Protein AF-A0A7C4R7A3-F1 (afdb_monomer)

Secondary structure (DSSP, 8-state):
-PPPPPHHHHHHHHHHHHHHHHHHHHHHHHTTPPTT--GGGGSPPEEEEE--SSSEEEETTTTEEEEEHHHHHHS-HHHHHHHHHHHHHHHHHHHSTTTTTSPTT-HHHHHHHHHHT--TTTTSTGGGGSS------S---HHHHHHHHHHHHHHHHTT-SSHHHHHHHHHHHHHHHHHHHHHHHHTT-----EEEESS--BSS--HHHHHHHHHHHHHSS-EEEEEEEEEGGGTEEEEEEEEEE-HHHHHHHHHHHHHHHHHHHHHHHHHHHHHT--TTTHHHHHHHHHHHHHHHHHHHHHHHHHHHHHHHHHHHTTS---------TTS---HHHHHHHHHHH-S------------HHHHHHHHHHHT----S-TTGGGT-----PPP-

pLDDT: mean 81.8, std 18.19, range [24.81, 97.88]

Structure (mmCIF, N/CA/C/O backbone):
data_AF-A0A7C4R7A3-F1
#
_entry.id   AF-A0A7C4R7A3-F1
#
loop_
_atom_site.group_PDB
_atom_site.id
_atom_site.type_symbol
_atom_site.label_atom_id
_atom_site.label_alt_id
_atom_site.label_comp_id
_atom_site.label_asym_id
_atom_site.label_entity_id
_atom_site.label_seq_id
_atom_site.pdbx_PDB_ins_code
_atom_site.Cartn_x
_atom_site.Cartn_y
_atom_site.Cartn_z
_atom_site.occupancy
_atom_site.B_iso_or_equiv
_atom_site.auth_seq_id
_atom_site.auth_comp_id
_atom_site.auth_asym_id
_atom_site.auth_atom_id
_atom_site.pdbx_PDB_model_num
ATOM 1 N N . MET A 1 1 ? 1.544 -39.330 14.352 1.00 43.72 1 MET A N 1
ATOM 2 C CA . MET A 1 1 ? 1.482 -38.256 13.336 1.00 43.72 1 MET A CA 1
ATOM 3 C C . MET A 1 1 ? 0.309 -37.367 13.706 1.00 43.72 1 MET A C 1
ATOM 5 O O . MET A 1 1 ? -0.790 -37.905 13.746 1.00 43.72 1 MET A O 1
ATOM 9 N N . PRO A 1 2 ? 0.493 -36.087 14.070 1.00 59.06 2 PRO A N 1
ATOM 10 C CA . PRO A 1 2 ? -0.655 -35.212 14.291 1.00 59.06 2 PRO A CA 1
ATOM 11 C C . PRO A 1 2 ? -1.475 -35.142 12.994 1.00 59.06 2 PRO A C 1
ATOM 13 O O . PRO A 1 2 ? -0.907 -34.952 11.915 1.00 59.06 2 PRO A O 1
ATOM 16 N N . GLY A 1 3 ? -2.782 -35.400 13.096 1.00 70.31 3 GLY A N 1
ATOM 17 C CA . GLY A 1 3 ? -3.708 -35.370 11.963 1.00 70.31 3 GLY A CA 1
ATOM 18 C C . GLY A 1 3 ? -3.711 -33.998 11.291 1.00 70.31 3 GLY A C 1
ATOM 19 O O . GLY A 1 3 ? -3.405 -32.986 11.923 1.00 70.31 3 GLY A O 1
ATOM 20 N N . ARG A 1 4 ? -4.016 -33.955 9.988 1.00 73.06 4 ARG A N 1
ATOM 21 C CA . ARG A 1 4 ? -4.227 -32.671 9.308 1.00 73.06 4 ARG A CA 1
ATOM 22 C C . ARG A 1 4 ? -5.421 -31.974 9.971 1.00 73.06 4 ARG A C 1
ATOM 24 O O . ARG A 1 4 ? -6.430 -32.648 10.173 1.00 73.06 4 ARG A O 1
ATOM 31 N N . PRO A 1 5 ? -5.309 -30.679 10.303 1.00 76.19 5 PRO A N 1
ATOM 32 C CA . PRO A 1 5 ? -6.398 -29.963 10.948 1.00 76.19 5 PRO A CA 1
ATOM 33 C C . PRO A 1 5 ? -7.633 -29.944 10.046 1.00 76.19 5 PRO A C 1
ATOM 35 O O . PRO A 1 5 ? -7.511 -29.875 8.818 1.00 76.19 5 PRO A O 1
ATOM 38 N N . SER A 1 6 ? -8.810 -30.015 10.660 1.00 87.94 6 SER A N 1
ATOM 39 C CA . SER A 1 6 ? -10.081 -29.876 9.955 1.00 87.94 6 SER A CA 1
ATOM 40 C C . SER A 1 6 ? -10.271 -28.440 9.451 1.00 87.94 6 SER A C 1
ATOM 42 O O . SER A 1 6 ? -9.636 -27.497 9.930 1.00 87.94 6 SER A O 1
ATOM 44 N N . TRP A 1 7 ? -11.171 -28.247 8.485 1.00 78.69 7 TRP A N 1
ATOM 45 C CA . TRP A 1 7 ? -11.502 -26.908 7.985 1.00 78.69 7 TRP A CA 1
ATOM 46 C C . TRP A 1 7 ? -12.027 -25.979 9.086 1.00 78.69 7 TRP A C 1
ATOM 48 O O . TRP A 1 7 ? -11.618 -24.821 9.141 1.00 78.69 7 TRP A O 1
ATOM 58 N N . GLN A 1 8 ? -12.843 -26.506 10.004 1.00 84.44 8 GLN A N 1
ATOM 59 C CA . GLN A 1 8 ? -13.367 -25.759 11.152 1.00 84.44 8 GLN A CA 1
ATOM 60 C C . GLN A 1 8 ? -12.240 -25.295 12.087 1.00 84.44 8 GLN A C 1
ATOM 62 O O . GLN A 1 8 ? -12.207 -24.139 12.498 1.00 84.44 8 GLN A O 1
ATOM 67 N N . GLU A 1 9 ? -11.250 -26.151 12.357 1.00 86.00 9 GLU A N 1
ATOM 68 C CA . GLU A 1 9 ? -10.097 -25.786 13.192 1.00 86.00 9 GLU A CA 1
ATOM 69 C C . GLU A 1 9 ? -9.239 -24.680 12.554 1.00 86.00 9 GLU A C 1
ATOM 71 O O . GLU A 1 9 ? -8.715 -23.805 13.253 1.00 86.00 9 GLU A O 1
ATOM 76 N N . ILE A 1 10 ? -9.093 -24.696 11.224 1.00 83.25 10 ILE A N 1
ATOM 77 C CA . ILE A 1 10 ? -8.374 -23.651 10.482 1.00 83.25 10 ILE A CA 1
ATOM 78 C C . ILE A 1 10 ? -9.137 -22.324 10.563 1.00 83.25 10 ILE A C 1
ATOM 80 O O . ILE A 1 10 ? -8.531 -21.291 10.857 1.00 83.25 10 ILE A O 1
ATOM 84 N N . GLU A 1 11 ? -10.448 -22.348 10.332 1.00 85.50 11 GLU A N 1
ATOM 85 C CA . GLU A 1 11 ? -11.312 -21.166 10.372 1.00 85.50 11 GLU A CA 1
ATOM 86 C C . GLU A 1 11 ? -11.347 -20.522 11.765 1.00 85.50 11 GLU A C 1
ATOM 88 O O . GLU A 1 11 ? -11.151 -19.309 11.904 1.00 85.50 11 GLU A O 1
ATOM 93 N N . GLU A 1 12 ? -11.485 -21.328 12.820 1.00 88.56 12 GLU A N 1
ATOM 94 C CA . GLU A 1 12 ? -11.410 -20.853 14.201 1.00 88.56 12 GLU A CA 1
ATOM 95 C C . GLU A 1 12 ? -10.043 -20.241 14.523 1.00 88.56 12 GLU A C 1
ATOM 97 O O . GLU A 1 12 ? -9.952 -19.192 15.168 1.00 88.56 12 GLU A O 1
ATOM 102 N N . SER A 1 13 ? -8.958 -20.876 14.075 1.00 89.94 13 SER A N 1
ATOM 103 C CA . SER A 1 13 ? -7.597 -20.381 14.290 1.00 89.94 13 SER A CA 1
ATOM 104 C C . SER A 1 13 ? -7.363 -19.034 13.598 1.00 89.94 13 SER A C 1
ATOM 106 O O . SER A 1 13 ? -6.811 -18.107 14.203 1.00 89.94 13 SER A O 1
ATOM 108 N N . LEU A 1 14 ? -7.843 -18.883 12.359 1.00 89.75 14 LEU A N 1
ATOM 109 C CA . LEU A 1 14 ? -7.779 -17.622 11.620 1.00 89.75 14 LEU A CA 1
ATOM 110 C C . LEU A 1 14 ? -8.637 -16.539 12.278 1.00 89.75 14 LEU A C 1
ATOM 112 O O . LEU A 1 14 ? -8.155 -15.419 12.437 1.00 89.75 14 LEU A O 1
ATOM 116 N N . SER A 1 15 ? -9.841 -16.874 12.743 1.00 93.12 15 SER A N 1
ATOM 117 C CA . SER A 1 15 ? -10.729 -15.947 13.457 1.00 93.12 15 SER A CA 1
ATOM 118 C C . SER A 1 15 ? -10.110 -15.461 14.771 1.00 93.12 15 SER A C 1
ATOM 120 O O . SER A 1 15 ? -10.051 -14.258 15.035 1.00 93.12 15 SER A O 1
ATOM 122 N N . ARG A 1 16 ? -9.537 -16.370 15.573 1.00 94.75 16 ARG A N 1
ATOM 123 C CA . ARG A 1 16 ? -8.785 -16.011 16.791 1.00 94.75 16 ARG A CA 1
ATOM 124 C C . ARG A 1 16 ? -7.582 -15.124 16.467 1.00 94.75 16 ARG A C 1
ATOM 126 O O . ARG A 1 16 ? -7.313 -14.161 17.185 1.00 94.75 16 ARG A O 1
ATOM 133 N N . SER A 1 17 ? -6.851 -15.433 15.397 1.00 95.69 17 SER A N 1
ATOM 134 C CA . SER A 1 17 ? -5.708 -14.633 14.952 1.00 95.69 17 SER A CA 1
ATOM 135 C C . SER A 1 17 ? -6.123 -13.241 14.474 1.00 95.69 17 SER A C 1
ATOM 137 O O . SER A 1 17 ? -5.450 -12.261 14.793 1.00 95.69 17 SER A O 1
ATOM 139 N N . LEU A 1 18 ? -7.241 -13.134 13.756 1.00 96.06 18 LEU A N 1
ATOM 140 C CA . LEU A 1 18 ? -7.814 -11.867 13.322 1.00 96.06 18 LEU A CA 1
ATOM 141 C C . LEU A 1 18 ? -8.169 -10.991 14.525 1.00 96.06 18 LEU A C 1
ATOM 143 O O . LEU A 1 18 ? -7.733 -9.845 14.586 1.00 96.06 18 LEU A O 1
ATOM 147 N N . LEU A 1 19 ? -8.888 -11.543 15.508 1.00 96.81 19 LEU A N 1
ATOM 148 C CA . LEU A 1 19 ? -9.246 -10.828 16.735 1.00 96.81 19 LEU A CA 1
ATOM 149 C C . LEU A 1 19 ? -8.008 -10.345 17.496 1.00 96.81 19 LEU A C 1
ATOM 151 O O . LEU A 1 19 ? -7.980 -9.197 17.934 1.00 96.81 19 LEU A O 1
ATOM 155 N N . ARG A 1 20 ? -6.957 -11.178 17.595 1.00 96.75 20 ARG A N 1
ATOM 156 C CA . ARG A 1 20 ? -5.653 -10.769 18.153 1.00 96.75 20 ARG A CA 1
ATOM 157 C C . ARG A 1 20 ? -5.048 -9.590 17.390 1.00 96.75 20 ARG A C 1
ATOM 159 O O . ARG A 1 20 ? -4.539 -8.662 18.015 1.00 96.75 20 ARG A O 1
ATOM 166 N N . GLY A 1 21 ? -5.141 -9.616 16.064 1.00 96.69 21 GLY A N 1
ATOM 167 C CA . GLY A 1 21 ? -4.726 -8.515 15.205 1.00 96.69 21 GLY A CA 1
ATOM 168 C C . GLY A 1 21 ? -5.497 -7.228 15.474 1.00 96.69 21 GLY A C 1
ATOM 169 O O . GLY A 1 21 ? -4.876 -6.185 15.623 1.00 96.69 21 GLY A O 1
ATOM 170 N N . LEU A 1 22 ? -6.823 -7.291 15.616 1.00 97.25 22 LEU A N 1
ATOM 171 C CA . LEU A 1 22 ? -7.642 -6.108 15.900 1.00 97.25 22 LEU A CA 1
ATOM 172 C C . LEU A 1 22 ? -7.327 -5.484 17.262 1.00 97.25 22 LEU A C 1
ATOM 174 O O . LEU A 1 22 ? -7.239 -4.264 17.368 1.00 97.25 22 LEU A O 1
ATOM 178 N N . CYS A 1 23 ? -7.074 -6.279 18.304 1.00 96.75 23 CYS A N 1
ATOM 179 C CA . CYS A 1 23 ? -6.609 -5.678 19.554 1.00 96.75 23 CYS A CA 1
ATOM 180 C C . CYS A 1 23 ? -5.181 -5.150 19.491 1.00 96.75 23 CYS A C 1
ATOM 182 O O . CYS A 1 23 ? -4.912 -4.122 20.104 1.00 96.75 23 CYS A O 1
ATOM 184 N N . TRP A 1 24 ? -4.297 -5.766 18.706 1.00 96.62 24 TRP A N 1
ATOM 185 C CA . TRP A 1 24 ? -2.996 -5.165 18.431 1.00 96.62 24 TRP A CA 1
ATOM 186 C C . TRP A 1 24 ? -3.143 -3.806 17.720 1.00 96.62 24 TRP A C 1
ATOM 188 O O . TRP A 1 24 ? -2.453 -2.855 18.087 1.00 96.62 24 TRP A O 1
ATOM 198 N N . GLU A 1 25 ? -4.072 -3.675 16.764 1.00 95.56 25 GLU A N 1
ATOM 199 C CA . GLU A 1 25 ? -4.405 -2.396 16.113 1.00 95.56 25 GLU A CA 1
ATOM 200 C C . GLU A 1 25 ? -4.983 -1.379 17.108 1.00 95.56 25 GLU A C 1
ATOM 202 O O . GLU A 1 25 ? -4.614 -0.208 17.053 1.00 95.56 25 GLU A O 1
ATOM 207 N N . TYR A 1 26 ? -5.820 -1.803 18.064 1.00 96.38 26 TYR A N 1
ATOM 208 C CA . TYR A 1 26 ? -6.312 -0.924 19.135 1.00 96.38 26 TYR A CA 1
ATOM 209 C C . TYR A 1 26 ? -5.166 -0.382 20.001 1.00 96.38 26 TYR A C 1
ATOM 211 O O . TYR A 1 26 ? -5.096 0.813 20.279 1.00 96.38 26 TYR A O 1
ATOM 219 N N . GLU A 1 27 ? -4.201 -1.227 20.370 1.00 94.81 27 GLU A N 1
ATOM 220 C CA . GLU A 1 27 ? -3.001 -0.784 21.088 1.00 94.81 27 GLU A CA 1
ATOM 221 C C . GLU A 1 27 ? -2.162 0.206 20.262 1.00 94.81 27 GLU A C 1
ATOM 223 O O . GLU A 1 27 ? -1.580 1.143 20.814 1.00 94.81 27 GLU A O 1
ATOM 228 N N . GLN A 1 28 ? -2.081 0.030 18.935 1.00 92.88 28 GLN A N 1
ATOM 229 C CA . GLN A 1 28 ? -1.441 1.019 18.059 1.00 92.88 28 GLN A CA 1
ATOM 230 C C . GLN A 1 28 ? -2.229 2.329 18.013 1.00 92.88 28 GLN A C 1
ATOM 232 O O . GLN A 1 28 ? -1.621 3.401 18.059 1.00 92.88 28 GLN A O 1
ATOM 237 N N . ALA A 1 29 ? -3.559 2.248 17.944 1.00 93.12 29 ALA A N 1
ATOM 238 C CA . ALA A 1 29 ? -4.452 3.395 17.958 1.00 93.12 29 ALA A CA 1
ATOM 239 C C . ALA A 1 29 ? -4.245 4.228 19.224 1.00 93.12 29 ALA A C 1
ATOM 241 O O . ALA A 1 29 ? -4.058 5.437 19.109 1.00 93.12 29 ALA A O 1
ATOM 242 N N . LEU A 1 30 ? -4.163 3.603 20.404 1.00 93.38 30 LEU A N 1
ATOM 243 C CA . LEU A 1 30 ? -3.959 4.301 21.682 1.00 93.38 30 LEU A CA 1
ATOM 244 C C . LEU A 1 30 ? -2.713 5.194 21.701 1.00 93.38 30 LEU A C 1
ATOM 246 O O . LEU A 1 30 ? -2.756 6.292 22.249 1.00 93.38 30 LEU A O 1
ATOM 250 N N . ARG A 1 31 ? -1.625 4.799 21.027 1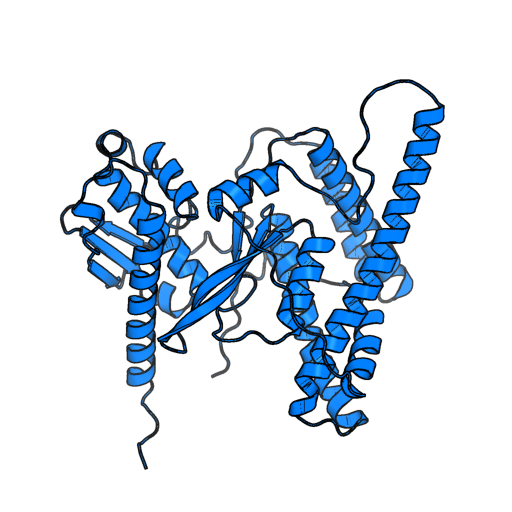.00 90.12 31 ARG A N 1
ATOM 251 C CA . ARG A 1 31 ? -0.420 5.647 20.894 1.00 90.12 31 ARG A CA 1
ATOM 252 C C . ARG A 1 31 ? -0.677 6.940 20.109 1.00 90.12 31 ARG A C 1
ATOM 254 O O . ARG A 1 31 ? 0.116 7.874 20.183 1.00 90.12 31 ARG A O 1
ATOM 261 N N . LYS A 1 32 ? -1.769 6.983 19.348 1.00 88.19 32 LYS A N 1
ATOM 262 C CA . LYS A 1 32 ? -2.262 8.126 18.577 1.00 88.19 32 LYS A CA 1
ATOM 263 C C . LYS A 1 32 ? -3.481 8.790 19.224 1.00 88.19 32 LYS A C 1
ATOM 265 O O . LYS A 1 32 ? -4.094 9.641 18.579 1.00 88.19 32 LYS A O 1
ATOM 270 N N . ALA A 1 33 ? -3.864 8.445 20.453 1.00 89.75 33 ALA A N 1
ATOM 271 C CA . ALA A 1 33 ? -4.991 9.087 21.127 1.00 89.75 33 ALA A CA 1
ATOM 272 C C . ALA A 1 33 ? -4.707 10.584 21.384 1.00 89.75 33 ALA A C 1
ATOM 274 O O . ALA A 1 33 ? -3.573 10.942 21.729 1.00 89.75 33 ALA A O 1
ATOM 275 N N . PRO A 1 34 ? -5.663 11.502 21.131 1.00 87.12 34 PRO A N 1
ATOM 276 C CA . PRO A 1 34 ? -5.511 12.897 21.535 1.00 87.12 34 PRO A CA 1
ATOM 277 C C . PRO A 1 34 ? -5.383 13.013 23.055 1.00 87.12 34 PRO A C 1
ATOM 279 O O . PRO A 1 34 ? -5.945 12.216 23.805 1.00 87.12 34 PRO A O 1
ATOM 282 N N . ALA A 1 35 ? -4.608 14.002 23.503 1.00 84.00 35 ALA A N 1
ATOM 283 C CA . ALA A 1 35 ? -4.490 14.300 24.923 1.00 84.00 35 ALA A CA 1
ATOM 284 C C . ALA A 1 35 ? -5.854 14.740 25.478 1.00 84.00 35 ALA A C 1
ATOM 286 O O . ALA A 1 35 ? -6.615 15.407 24.779 1.00 84.00 35 ALA A O 1
ATOM 287 N N . GLY A 1 36 ? -6.150 14.373 26.725 1.00 81.50 36 GLY A N 1
ATOM 288 C CA . GLY A 1 36 ? -7.395 14.763 27.392 1.00 81.50 36 GLY A CA 1
ATOM 289 C C . GLY A 1 36 ? -8.628 13.935 27.018 1.00 81.50 36 GLY A C 1
ATOM 290 O O . GLY A 1 36 ? -9.726 14.291 27.435 1.00 81.50 36 GLY A O 1
ATOM 291 N N . LEU A 1 37 ? -8.476 12.837 26.265 1.00 85.81 37 LEU A N 1
ATOM 292 C CA . LEU A 1 37 ? -9.538 11.834 26.174 1.00 85.81 37 LEU A CA 1
ATOM 293 C C . LEU A 1 37 ? -9.738 11.113 27.509 1.00 85.81 37 LEU A C 1
ATOM 295 O O . LEU A 1 37 ? -8.802 10.962 28.295 1.00 85.81 37 LEU A O 1
ATOM 299 N N . ASP A 1 38 ? -10.967 10.644 27.714 1.00 87.62 38 ASP A N 1
ATOM 300 C CA . ASP A 1 38 ? -11.363 9.881 28.892 1.00 87.62 38 ASP A CA 1
ATOM 301 C C . ASP A 1 38 ? -10.437 8.665 29.109 1.00 87.62 38 ASP A C 1
ATOM 303 O O . ASP A 1 38 ? -10.210 7.908 28.157 1.00 87.62 38 ASP A O 1
ATOM 307 N N . PRO A 1 39 ? -9.913 8.433 30.331 1.00 87.75 39 PRO A N 1
ATOM 308 C CA . PRO A 1 39 ? -9.092 7.264 30.644 1.00 87.75 39 PRO A CA 1
ATOM 309 C C . PRO A 1 39 ? -9.736 5.919 30.277 1.00 87.75 39 PRO A C 1
ATOM 311 O O . PRO A 1 39 ? -9.005 4.953 30.054 1.00 87.75 39 PRO A O 1
ATOM 314 N N . GLN A 1 40 ? -11.069 5.850 30.147 1.00 89.25 40 GLN A N 1
ATOM 315 C CA . GLN A 1 40 ? -11.800 4.679 29.656 1.00 89.25 40 GLN A CA 1
ATOM 316 C C . GLN A 1 40 ? -11.252 4.155 28.324 1.00 89.25 40 GLN A C 1
ATOM 318 O O . GLN A 1 40 ? -11.277 2.946 28.106 1.00 89.25 40 GLN A O 1
ATOM 323 N N . ILE A 1 41 ? -10.686 5.000 27.451 1.00 91.38 41 ILE A N 1
ATOM 324 C CA . ILE A 1 41 ? -10.106 4.510 26.191 1.00 91.38 41 ILE A CA 1
ATOM 325 C C . ILE A 1 41 ? -8.951 3.528 26.416 1.00 91.38 41 ILE A C 1
ATOM 327 O O . ILE A 1 41 ? -8.715 2.670 25.568 1.00 91.38 41 ILE A O 1
ATOM 331 N N . ALA A 1 42 ? -8.245 3.614 27.548 1.00 89.44 42 ALA A N 1
ATOM 332 C CA . ALA A 1 42 ? -7.185 2.671 27.892 1.00 89.44 42 ALA A CA 1
ATOM 333 C C . ALA A 1 42 ? -7.735 1.262 28.172 1.00 89.44 42 ALA A C 1
ATOM 335 O O . ALA A 1 42 ? -7.001 0.281 28.034 1.00 89.44 42 ALA A O 1
ATOM 336 N N . LEU A 1 43 ? -9.025 1.145 28.511 1.00 88.69 43 LEU A N 1
ATOM 337 C CA . LEU A 1 43 ? -9.721 -0.131 28.554 1.00 88.69 43 LEU A CA 1
ATOM 338 C C . LEU A 1 43 ? -9.966 -0.600 27.125 1.00 88.69 43 LEU A C 1
ATOM 340 O O . LEU A 1 43 ? -10.633 0.049 26.314 1.00 88.69 43 LEU A O 1
ATOM 344 N N . ARG A 1 44 ? -9.414 -1.768 26.815 1.00 89.19 44 ARG A N 1
ATOM 345 C CA . ARG A 1 44 ? -9.647 -2.420 25.536 1.00 89.19 44 ARG A CA 1
ATOM 346 C C . ARG A 1 44 ? -11.146 -2.751 25.401 1.00 89.19 44 ARG A C 1
ATOM 348 O O . ARG A 1 44 ? -11.677 -3.409 26.295 1.00 89.19 44 ARG A O 1
ATOM 355 N N . PRO A 1 45 ? -11.812 -2.366 24.296 1.00 95.12 45 PRO A N 1
ATOM 356 C CA . PRO A 1 45 ? -13.203 -2.727 24.064 1.00 95.12 45 PRO A CA 1
ATOM 357 C C . PRO A 1 45 ? -13.365 -4.229 23.838 1.00 95.12 45 PRO A C 1
ATOM 359 O O . PRO A 1 45 ? -12.427 -4.932 23.437 1.00 95.12 45 PRO A O 1
ATOM 362 N N . ASN A 1 46 ? -14.586 -4.716 24.036 1.00 96.88 46 ASN A N 1
ATOM 363 C CA . ASN A 1 46 ? -14.968 -6.048 23.585 1.00 96.88 46 ASN A CA 1
ATOM 364 C C . ASN A 1 46 ? -14.945 -6.058 22.054 1.00 96.88 46 ASN A C 1
ATOM 366 O O . ASN A 1 46 ? -15.639 -5.266 21.426 1.00 96.88 46 ASN A O 1
ATOM 370 N N . ILE A 1 47 ? -14.136 -6.921 21.439 1.00 97.62 47 ILE A N 1
ATOM 371 C CA . ILE A 1 47 ? -14.026 -7.014 19.975 1.00 97.62 47 ILE A CA 1
ATOM 372 C C . ILE A 1 47 ? -14.588 -8.360 19.546 1.00 97.62 47 ILE A C 1
ATOM 374 O O . ILE A 1 47 ? -14.056 -9.399 19.940 1.00 97.62 47 ILE A O 1
ATOM 378 N N . LEU A 1 48 ? -15.649 -8.331 18.743 1.00 96.81 48 LEU A N 1
ATOM 379 C CA . LEU A 1 48 ? -16.417 -9.513 18.366 1.00 96.81 48 LEU A CA 1
ATOM 380 C C . LEU A 1 48 ? -16.578 -9.609 16.847 1.00 96.81 48 LEU A C 1
ATOM 382 O O . LEU A 1 48 ? -16.735 -8.596 16.162 1.00 96.81 48 LEU A O 1
ATOM 386 N N . LEU A 1 49 ? -16.596 -10.840 16.338 1.00 96.38 49 LEU A N 1
ATOM 387 C CA . LEU A 1 49 ? -17.134 -11.139 15.012 1.00 96.38 49 LEU A CA 1
ATOM 388 C C . LEU A 1 49 ? -18.619 -11.476 15.169 1.00 96.38 49 LEU A C 1
ATOM 390 O O . LEU A 1 49 ? -18.978 -12.226 16.075 1.00 96.38 49 LEU A O 1
ATOM 394 N N . ALA A 1 50 ? -19.472 -10.909 14.320 1.00 94.50 50 ALA A N 1
ATOM 395 C CA . ALA A 1 50 ? -20.917 -11.099 14.390 1.00 94.50 50 ALA A CA 1
ATOM 396 C C . ALA A 1 50 ? -21.540 -11.223 12.995 1.00 94.50 50 ALA A C 1
ATOM 398 O O . ALA A 1 50 ? -21.045 -10.655 12.020 1.00 94.50 50 ALA A O 1
ATOM 399 N N . GLU A 1 51 ? -22.660 -11.931 12.905 1.00 94.00 51 GLU A N 1
ATOM 400 C CA . GLU A 1 51 ? -23.515 -11.922 11.719 1.00 94.00 51 GLU A CA 1
ATOM 401 C C . GLU A 1 51 ? -24.396 -10.670 11.745 1.00 94.00 51 GLU A C 1
ATOM 403 O O . GLU A 1 51 ? -25.206 -10.472 12.648 1.00 94.00 51 GLU A O 1
ATOM 408 N N . MET A 1 52 ? -24.199 -9.769 10.784 1.00 92.69 52 MET A N 1
ATOM 409 C CA . MET A 1 52 ? -24.872 -8.467 10.771 1.00 92.69 52 MET A CA 1
ATOM 410 C C . MET A 1 52 ? -24.869 -7.850 9.375 1.00 92.69 52 MET A C 1
ATOM 412 O O . MET A 1 52 ? -24.005 -8.145 8.564 1.00 92.69 52 MET A O 1
ATOM 416 N N . ARG A 1 53 ? -25.805 -6.947 9.067 1.00 88.12 53 ARG A N 1
ATOM 417 C CA . ARG A 1 53 ? -25.853 -6.304 7.737 1.00 88.12 53 ARG A CA 1
ATOM 418 C C . ARG A 1 53 ? -24.765 -5.238 7.533 1.00 88.12 53 ARG A C 1
ATOM 420 O O . ARG A 1 53 ? -24.260 -5.084 6.422 1.00 88.12 53 ARG A O 1
ATOM 427 N N . LYS A 1 54 ? -24.438 -4.472 8.580 1.00 89.69 54 LYS A N 1
ATOM 428 C CA . LYS A 1 54 ? -23.377 -3.447 8.551 1.00 89.69 54 LYS A CA 1
ATOM 429 C C . LYS A 1 54 ? -21.997 -4.113 8.576 1.00 89.69 54 LYS A C 1
ATOM 431 O O . LYS A 1 54 ? -21.885 -5.240 9.037 1.00 89.69 54 LYS A O 1
ATOM 436 N N . LEU A 1 55 ? -20.956 -3.426 8.100 1.00 92.44 55 LEU A N 1
ATOM 437 C CA . LEU A 1 55 ? -19.580 -3.954 8.127 1.00 92.44 55 LEU A CA 1
ATOM 438 C C . LEU A 1 55 ? -18.961 -3.902 9.531 1.00 92.44 55 LEU A C 1
ATOM 440 O O . LEU A 1 55 ? -18.204 -4.797 9.905 1.00 92.44 55 LEU A O 1
ATOM 444 N N . GLY A 1 56 ? -19.320 -2.876 10.302 1.00 94.69 56 GLY A N 1
ATOM 445 C CA . GLY A 1 56 ? -18.907 -2.654 11.681 1.00 94.69 56 GLY A CA 1
ATOM 446 C C . GLY A 1 56 ? -19.994 -1.915 12.464 1.00 94.69 56 GLY A C 1
ATOM 447 O O . GLY A 1 56 ? -20.895 -1.315 11.867 1.00 94.69 56 GLY A O 1
ATOM 448 N N . THR A 1 57 ? -19.951 -2.037 13.791 1.00 95.50 57 THR A N 1
ATOM 449 C CA . THR A 1 57 ? -20.731 -1.221 14.730 1.00 95.50 57 THR A CA 1
ATOM 450 C C . THR A 1 57 ? -19.964 -1.023 16.031 1.00 95.50 57 THR A C 1
ATOM 452 O O . THR A 1 57 ? -19.439 -1.997 16.582 1.00 95.50 57 THR A O 1
ATOM 455 N N . ALA A 1 58 ? -20.006 0.192 16.562 1.00 95.69 58 ALA A N 1
ATOM 456 C CA . ALA A 1 58 ? -19.593 0.539 17.913 1.00 95.69 58 ALA A CA 1
ATOM 457 C C . ALA A 1 58 ? -20.805 0.713 18.841 1.00 95.69 58 ALA A C 1
ATOM 459 O O . ALA A 1 58 ? -21.793 1.347 18.476 1.00 95.69 58 ALA A O 1
ATOM 460 N N . ASP A 1 59 ? -20.703 0.170 20.048 1.00 95.31 59 ASP A N 1
ATOM 461 C CA . ASP A 1 59 ? -21.667 0.325 21.132 1.00 95.31 59 ASP A CA 1
ATOM 462 C C . ASP A 1 59 ? -20.944 0.907 22.352 1.00 95.31 59 ASP A C 1
ATOM 464 O O . ASP A 1 59 ? -20.109 0.243 22.974 1.00 95.31 59 ASP A O 1
ATOM 468 N N . ALA A 1 60 ? -21.237 2.173 22.651 1.00 92.50 60 ALA A N 1
ATOM 469 C CA . ALA A 1 60 ? -20.589 2.921 23.720 1.00 92.50 60 ALA A CA 1
ATOM 470 C C . ALA A 1 60 ? -21.050 2.491 25.121 1.00 92.50 60 ALA A C 1
ATOM 472 O O . ALA A 1 60 ? -20.267 2.605 26.061 1.00 92.50 60 ALA A O 1
ATOM 473 N N . GLU A 1 61 ? -22.277 1.976 25.262 1.00 92.69 61 GLU A N 1
ATOM 474 C CA . GLU A 1 61 ? -22.838 1.562 26.553 1.00 92.69 61 GLU A CA 1
ATOM 475 C C . GLU A 1 61 ? -22.137 0.303 27.066 1.00 92.69 61 GLU A C 1
ATOM 477 O O . GLU A 1 61 ? -21.718 0.236 28.220 1.00 92.69 61 GLU A O 1
ATOM 482 N N . THR A 1 62 ? -21.926 -0.673 26.180 1.00 94.88 62 THR A N 1
ATOM 483 C CA . THR A 1 62 ? -21.232 -1.927 26.522 1.00 94.88 62 THR A CA 1
ATOM 484 C C . THR A 1 62 ? -19.735 -1.916 26.202 1.00 94.88 62 THR A C 1
ATOM 486 O O . THR A 1 62 ? -19.055 -2.927 26.393 1.00 94.88 62 THR A O 1
ATOM 489 N N . TRP A 1 63 ? -19.213 -0.795 25.689 1.00 96.00 63 TRP A N 1
ATOM 490 C CA . TRP A 1 63 ? -17.836 -0.641 25.203 1.00 96.00 63 TRP A CA 1
ATOM 491 C C . TRP A 1 63 ? -17.419 -1.759 24.227 1.00 96.00 63 TRP A C 1
ATOM 493 O O . TRP A 1 63 ? -16.384 -2.416 24.382 1.00 96.00 63 TRP A O 1
ATOM 503 N N . THR A 1 64 ? -18.262 -2.007 23.219 1.00 97.31 64 THR A N 1
ATOM 504 C CA . THR A 1 64 ? -18.135 -3.138 22.288 1.00 97.31 64 THR A CA 1
ATOM 505 C C . THR A 1 64 ? -17.989 -2.675 20.841 1.00 97.31 64 THR A C 1
ATOM 507 O O . THR A 1 64 ? -18.749 -1.841 20.359 1.00 97.31 64 THR A O 1
ATOM 510 N N . ILE A 1 65 ? -17.059 -3.287 20.108 1.00 97.88 65 ILE A N 1
ATOM 511 C CA . ILE A 1 65 ? -16.946 -3.207 18.651 1.00 97.88 65 ILE A CA 1
ATOM 512 C C . ILE A 1 65 ? -17.304 -4.569 18.058 1.00 97.88 65 ILE A C 1
ATOM 514 O O . ILE A 1 65 ? -16.714 -5.595 18.407 1.00 97.88 65 ILE A O 1
ATOM 518 N N . ARG A 1 66 ? -18.249 -4.574 17.118 1.00 97.75 66 ARG A N 1
ATOM 519 C CA . ARG A 1 66 ? -18.621 -5.760 16.338 1.00 97.75 66 ARG A CA 1
ATOM 520 C C . ARG A 1 66 ? -18.213 -5.557 14.889 1.00 97.75 66 ARG A C 1
ATOM 522 O O . ARG A 1 66 ? -18.461 -4.495 14.325 1.00 97.75 66 ARG A O 1
ATOM 529 N N . ILE A 1 67 ? -17.604 -6.577 14.299 1.00 97.31 67 ILE A N 1
ATOM 530 C CA . ILE A 1 67 ? -17.228 -6.622 12.886 1.00 97.31 67 ILE A CA 1
ATOM 531 C C . ILE A 1 67 ? -18.003 -7.753 12.220 1.00 97.31 67 ILE A C 1
ATOM 533 O O . ILE A 1 67 ? -18.142 -8.836 12.787 1.00 97.31 67 ILE A O 1
ATOM 537 N N . ASN A 1 68 ? -18.494 -7.513 11.007 1.00 95.62 68 ASN A N 1
ATOM 538 C CA . ASN A 1 68 ? -19.186 -8.538 10.238 1.00 95.62 68 ASN A CA 1
ATOM 539 C C . ASN A 1 68 ? -18.254 -9.732 9.948 1.00 95.62 68 ASN A C 1
ATOM 541 O O . ASN A 1 68 ? -17.193 -9.561 9.344 1.00 95.62 68 ASN A O 1
ATOM 545 N N . ALA A 1 69 ? -18.672 -10.933 10.358 1.00 94.12 69 ALA A N 1
ATOM 546 C CA . ALA A 1 69 ? -17.887 -12.161 10.235 1.00 94.12 69 ALA A CA 1
ATOM 547 C C . ALA A 1 69 ? -17.621 -12.567 8.772 1.00 94.12 69 ALA A C 1
ATOM 549 O O . ALA A 1 69 ? -16.484 -12.865 8.415 1.00 94.12 69 ALA A O 1
ATOM 550 N N . GLU A 1 70 ? -18.635 -12.508 7.905 1.00 92.19 70 GLU A N 1
ATOM 551 C CA . GLU A 1 70 ? -18.525 -12.858 6.480 1.00 92.19 70 GLU A CA 1
ATOM 552 C C . GLU A 1 70 ? -17.586 -11.897 5.727 1.00 92.19 70 GLU A C 1
ATOM 554 O O . GLU A 1 70 ? -16.716 -12.314 4.965 1.00 92.19 70 GLU A O 1
ATOM 559 N N . PHE A 1 71 ? -17.713 -10.594 5.984 1.00 92.44 71 PHE A N 1
ATOM 560 C CA . PHE A 1 71 ? -16.828 -9.555 5.465 1.00 92.44 71 PHE A CA 1
ATOM 561 C C . PHE A 1 71 ? -15.393 -9.781 5.935 1.00 92.44 71 PHE A C 1
ATOM 563 O O . PHE A 1 71 ? -14.468 -9.734 5.126 1.00 92.44 71 PHE A O 1
ATOM 570 N N . ALA A 1 72 ? -15.206 -10.057 7.224 1.00 92.88 72 ALA A N 1
ATOM 571 C CA . ALA A 1 72 ? -13.891 -10.290 7.794 1.00 92.88 72 ALA A CA 1
ATOM 572 C C . ALA A 1 72 ? -13.211 -11.557 7.252 1.00 92.88 72 ALA A C 1
ATOM 574 O O . ALA A 1 72 ? -11.988 -11.573 7.116 1.00 92.88 72 ALA A O 1
ATOM 575 N N . ALA A 1 73 ? -13.990 -12.587 6.916 1.00 89.94 73 ALA A N 1
ATOM 576 C CA . ALA A 1 73 ? -13.498 -13.808 6.287 1.00 89.94 73 ALA A CA 1
ATOM 577 C C . ALA A 1 73 ? -13.168 -13.612 4.795 1.00 89.94 73 ALA A C 1
ATOM 579 O O . ALA A 1 73 ? -12.202 -14.185 4.294 1.00 89.94 73 ALA A O 1
ATOM 580 N N . ALA A 1 74 ? -13.953 -12.799 4.081 1.00 87.50 74 ALA A N 1
ATOM 581 C CA . ALA A 1 74 ? -13.814 -12.610 2.637 1.00 87.50 74 ALA A CA 1
ATOM 582 C C . ALA A 1 74 ? -12.782 -11.544 2.240 1.00 87.50 74 ALA A C 1
ATOM 584 O O . ALA A 1 74 ? -12.253 -11.578 1.126 1.00 87.50 74 ALA A O 1
ATOM 585 N N . GLN A 1 75 ? -12.529 -10.561 3.104 1.00 87.50 75 GLN A N 1
ATOM 586 C CA . GLN A 1 75 ? -11.702 -9.404 2.777 1.00 87.50 75 GLN A CA 1
ATOM 587 C C . GLN A 1 75 ? -10.290 -9.502 3.341 1.00 87.50 75 GLN A C 1
ATOM 589 O O . GLN A 1 75 ? -9.985 -10.225 4.288 1.00 87.50 75 GLN A O 1
ATOM 594 N N . ARG A 1 76 ? -9.391 -8.715 2.751 1.00 86.12 76 ARG A N 1
ATOM 595 C CA . ARG A 1 76 ? -8.032 -8.568 3.265 1.00 86.12 76 ARG A CA 1
ATOM 596 C C . ARG A 1 76 ? -8.039 -7.834 4.606 1.00 86.12 76 ARG A C 1
ATOM 598 O O . ARG A 1 76 ? -8.872 -6.963 4.853 1.00 86.12 76 ARG A O 1
ATOM 605 N N . PHE A 1 77 ? -7.036 -8.124 5.434 1.00 90.06 77 PHE A N 1
ATOM 606 C CA . PHE A 1 77 ? -6.909 -7.542 6.772 1.00 90.06 77 PHE A CA 1
ATOM 607 C C . PHE A 1 77 ? -6.925 -6.005 6.785 1.00 90.06 77 PHE A C 1
ATOM 609 O O . PHE A 1 77 ? -7.440 -5.424 7.730 1.00 90.06 77 PHE A O 1
ATOM 616 N N . ASP A 1 78 ? -6.419 -5.326 5.750 1.00 86.62 78 ASP A N 1
ATOM 617 C CA . ASP A 1 78 ? -6.473 -3.864 5.667 1.00 86.62 78 ASP A CA 1
ATOM 618 C C . ASP A 1 78 ? -7.884 -3.298 5.564 1.00 86.62 78 ASP A C 1
ATOM 620 O O . ASP A 1 78 ? -8.158 -2.282 6.195 1.00 86.62 78 ASP A O 1
ATOM 624 N N . ALA A 1 79 ? -8.781 -3.952 4.826 1.00 88.88 79 ALA A N 1
ATOM 625 C CA . ALA A 1 79 ? -10.176 -3.529 4.753 1.00 88.88 79 ALA A CA 1
ATOM 626 C C . ALA A 1 79 ? -10.880 -3.728 6.104 1.00 88.88 79 ALA A C 1
ATOM 628 O O . ALA A 1 79 ? -11.619 -2.857 6.557 1.00 88.88 79 ALA A O 1
ATOM 629 N N . VAL A 1 80 ? -10.592 -4.844 6.783 1.00 93.38 80 VAL A N 1
ATOM 630 C CA . VAL A 1 80 ? -11.128 -5.133 8.122 1.00 93.38 80 VAL A CA 1
ATOM 631 C C . VAL A 1 80 ? -10.607 -4.134 9.155 1.00 93.38 80 VAL A C 1
ATOM 633 O O . VAL A 1 80 ? -11.381 -3.607 9.948 1.00 93.38 80 VAL A O 1
ATOM 636 N N . ARG A 1 81 ? -9.308 -3.825 9.109 1.00 93.44 81 ARG A N 1
ATOM 637 C CA . ARG A 1 81 ? -8.661 -2.801 9.937 1.00 93.44 81 ARG A CA 1
ATOM 638 C C . ARG A 1 81 ? -9.265 -1.415 9.707 1.00 93.44 81 ARG A C 1
ATOM 640 O O . ARG A 1 81 ? -9.464 -0.699 10.678 1.00 93.44 81 ARG A O 1
ATOM 647 N N . ASP A 1 82 ? -9.549 -1.033 8.463 1.00 91.31 82 ASP A N 1
ATOM 648 C CA . ASP A 1 82 ? -10.137 0.275 8.131 1.00 91.31 82 ASP A CA 1
ATOM 649 C C . ASP A 1 82 ? -11.527 0.439 8.771 1.00 91.31 82 ASP A C 1
ATOM 651 O O . ASP A 1 82 ? -11.784 1.420 9.466 1.00 91.31 82 ASP A O 1
ATOM 655 N N . VAL A 1 83 ? -12.385 -0.582 8.640 1.00 94.44 83 VAL A N 1
ATOM 656 C CA . VAL A 1 83 ? -13.692 -0.628 9.321 1.00 94.44 83 VAL A CA 1
ATOM 657 C C . VAL A 1 83 ? -13.517 -0.641 10.840 1.00 94.44 83 VAL A C 1
ATOM 659 O O . VAL A 1 83 ? -14.179 0.111 11.543 1.00 94.44 83 VAL A O 1
ATOM 662 N N . PHE A 1 84 ? -12.593 -1.439 11.372 1.00 96.75 84 PHE A N 1
ATOM 663 C CA . PHE A 1 84 ? -12.343 -1.482 12.810 1.00 96.75 84 PHE A CA 1
ATOM 664 C C . PHE A 1 84 ? -11.923 -0.120 13.376 1.00 96.75 84 PHE A C 1
ATOM 666 O O . PHE A 1 84 ? -12.483 0.324 14.373 1.00 96.75 84 PHE A O 1
ATOM 673 N N . LEU A 1 85 ? -10.977 0.573 12.737 1.00 95.25 85 LEU A N 1
ATOM 674 C CA . LEU A 1 85 ? -10.520 1.890 13.188 1.00 95.25 85 LEU A CA 1
ATOM 675 C C . LEU A 1 85 ? -11.603 2.971 13.028 1.00 95.25 85 LEU A C 1
ATOM 677 O O . LEU A 1 85 ? -11.622 3.922 13.808 1.00 95.25 85 LEU A O 1
ATOM 681 N N . HIS A 1 86 ? -12.522 2.812 12.072 1.00 94.94 86 HIS A N 1
ATOM 682 C CA . HIS A 1 86 ? -13.734 3.627 11.970 1.00 94.94 86 HIS A CA 1
ATOM 683 C C . HIS A 1 86 ? -14.645 3.431 13.195 1.00 94.94 86 HIS A C 1
ATOM 685 O O . HIS A 1 86 ? -15.066 4.409 13.810 1.00 94.94 86 HIS A O 1
ATOM 691 N N . GLU A 1 87 ? -14.886 2.188 13.621 1.00 96.75 87 GLU A N 1
ATOM 692 C CA . GLU A 1 87 ? -15.669 1.913 14.837 1.00 96.75 87 GLU A CA 1
ATOM 693 C C . GLU A 1 87 ? -14.949 2.375 16.119 1.00 96.75 87 GLU A C 1
ATOM 695 O O . GLU A 1 87 ? -15.581 2.884 17.044 1.00 96.75 87 GLU A O 1
ATOM 700 N N . VAL A 1 88 ? -13.613 2.293 16.169 1.00 96.38 88 VAL A N 1
ATOM 701 C CA . VAL A 1 88 ? -12.821 2.894 17.259 1.00 96.38 88 VAL A CA 1
ATOM 702 C C . VAL A 1 88 ? -13.032 4.409 17.312 1.00 96.38 88 VAL A C 1
ATOM 704 O O . VAL A 1 88 ? -13.191 4.962 18.400 1.00 96.38 88 VAL A O 1
ATOM 707 N N . ALA A 1 89 ? -13.081 5.089 16.161 1.00 95.38 89 ALA A N 1
ATOM 708 C CA . ALA A 1 89 ? -13.363 6.522 16.114 1.00 95.38 89 ALA A CA 1
ATOM 709 C C . ALA A 1 89 ? -14.761 6.855 16.662 1.00 95.38 89 ALA A C 1
ATOM 711 O O . ALA A 1 89 ? -14.906 7.876 17.333 1.00 95.38 89 ALA A O 1
ATOM 712 N N . HIS A 1 90 ? -15.764 5.997 16.434 1.00 95.00 90 HIS A N 1
ATOM 713 C CA . HIS A 1 90 ? -17.088 6.144 17.045 1.00 95.00 90 HIS A CA 1
ATOM 714 C C . HIS A 1 90 ? -17.038 6.021 18.576 1.00 95.00 90 HIS A C 1
ATOM 716 O O . HIS A 1 90 ? -17.528 6.923 19.256 1.00 95.00 90 HIS A O 1
ATOM 722 N N . LEU A 1 91 ? -16.392 4.982 19.125 1.00 94.88 91 LEU A N 1
ATOM 723 C CA . LEU A 1 91 ? -16.232 4.836 20.584 1.00 94.88 91 LEU A CA 1
ATOM 724 C C . LEU A 1 91 ? -15.471 6.009 21.211 1.00 94.88 91 LEU A C 1
ATOM 726 O O . LEU A 1 91 ? -15.802 6.487 22.289 1.00 94.88 91 LEU A O 1
ATOM 730 N N . TRP A 1 92 ? -14.429 6.501 20.549 1.00 95.06 92 TRP A N 1
ATOM 731 C CA . TRP A 1 92 ? -13.658 7.621 21.083 1.00 95.06 92 TRP A CA 1
ATOM 732 C C . TRP A 1 92 ? -14.415 8.944 20.986 1.00 95.06 92 TRP A C 1
ATOM 734 O O . TRP A 1 92 ? -14.310 9.773 21.888 1.00 95.06 92 TRP A O 1
ATOM 744 N N . ALA A 1 93 ? -15.213 9.142 19.933 1.00 94.31 93 ALA A N 1
ATOM 745 C CA . ALA A 1 93 ? -16.085 10.305 19.818 1.00 94.31 93 ALA A CA 1
ATOM 746 C C . ALA A 1 93 ? -17.153 10.326 20.923 1.00 94.31 93 ALA A C 1
ATOM 748 O O . ALA A 1 93 ? -17.443 11.402 21.445 1.00 94.31 93 ALA A O 1
ATOM 749 N N . SER A 1 94 ? -17.675 9.163 21.338 1.00 93.38 94 SER A N 1
ATOM 750 C CA . SER A 1 94 ? -18.690 9.079 22.399 1.00 93.38 94 SER A CA 1
ATOM 751 C C . SER A 1 94 ? -18.160 9.436 23.790 1.00 93.38 94 SER A C 1
ATOM 753 O O . SER A 1 94 ? -18.945 9.784 24.666 1.00 93.38 94 SER A O 1
ATOM 755 N N . VAL A 1 95 ? -16.843 9.384 24.012 1.00 92.62 95 VAL A N 1
ATOM 756 C CA . VAL A 1 95 ? -16.215 9.816 25.276 1.00 92.62 95 VAL A CA 1
ATOM 757 C C . VAL A 1 95 ? -15.489 11.159 25.157 1.00 92.62 95 VAL A C 1
ATOM 759 O O . VAL A 1 95 ? -15.113 11.760 26.165 1.00 92.62 95 VAL A O 1
ATOM 762 N N . HIS A 1 96 ? -15.352 11.700 23.945 1.00 92.19 96 HIS A N 1
ATOM 763 C CA . HIS A 1 96 ? -14.785 13.027 23.718 1.00 92.19 96 HIS A CA 1
ATOM 764 C C . HIS A 1 96 ? -15.740 14.124 24.233 1.00 92.19 96 HIS A C 1
ATOM 766 O O . HIS A 1 96 ? -16.929 14.078 23.904 1.00 92.19 96 HIS A O 1
ATOM 772 N N . PRO A 1 97 ? -15.266 15.145 24.980 1.00 88.69 97 PRO A N 1
ATOM 773 C CA . PRO A 1 97 ? -16.126 16.196 25.542 1.00 88.69 97 PRO A CA 1
ATOM 774 C C . PRO A 1 97 ? -17.026 16.875 24.500 1.00 88.69 97 PRO A C 1
ATOM 776 O O . PRO A 1 97 ? -18.239 16.930 24.665 1.00 88.69 97 PRO A O 1
ATOM 779 N N . GLU A 1 98 ? -16.443 17.305 23.379 1.00 88.06 98 GLU A N 1
ATO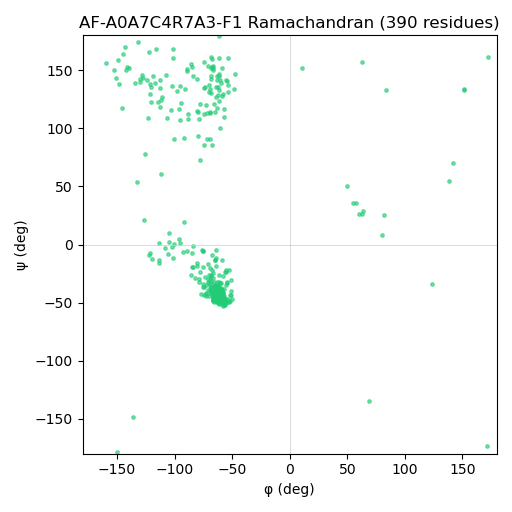M 780 C CA . GLU A 1 98 ? -17.186 17.913 22.264 1.00 88.06 98 GLU A CA 1
ATOM 781 C C . GLU A 1 98 ? -17.862 16.892 21.338 1.00 88.06 98 GLU A C 1
ATOM 783 O O . GLU A 1 98 ? -18.693 17.268 20.520 1.00 88.06 98 GLU A O 1
ATOM 788 N N . GLY A 1 99 ? -17.475 15.613 21.397 1.00 85.81 99 GLY A N 1
ATOM 789 C CA . GLY A 1 99 ? -17.988 14.592 20.478 1.00 85.81 99 GLY A CA 1
ATOM 790 C C . GLY A 1 99 ? -19.377 14.099 20.876 1.00 85.81 99 GLY A C 1
ATOM 791 O O . GLY A 1 99 ? -20.199 13.833 20.006 1.00 85.81 99 GLY A O 1
ATOM 792 N N . ARG A 1 100 ? -19.663 14.072 22.185 1.00 83.81 100 ARG A N 1
ATOM 793 C CA . ARG A 1 100 ? -20.936 13.616 22.772 1.00 83.81 100 ARG A CA 1
ATOM 794 C C . ARG A 1 100 ? -22.173 14.362 22.277 1.00 83.81 100 ARG A C 1
ATOM 796 O O . ARG A 1 100 ? -23.267 13.814 22.320 1.00 83.81 100 ARG A O 1
ATOM 803 N N . THR A 1 101 ? -22.010 15.610 21.854 1.00 84.88 101 THR A N 1
ATOM 804 C CA . THR A 1 101 ? -23.112 16.485 21.429 1.00 84.88 101 THR A CA 1
ATOM 805 C C . THR A 1 101 ? -23.229 16.602 19.910 1.00 84.88 101 THR A C 1
ATOM 807 O O . THR A 1 101 ? -24.122 17.286 19.413 1.00 84.88 101 THR A O 1
ATOM 810 N N . GLN A 1 102 ? -22.328 15.966 19.157 1.00 89.31 102 GLN A N 1
ATOM 811 C CA . GLN A 1 102 ? -22.304 16.038 17.700 1.00 89.31 102 GLN A CA 1
ATOM 812 C C . GLN A 1 102 ? -23.164 14.941 17.078 1.00 89.31 102 GLN A C 1
ATOM 814 O O . GLN A 1 102 ? -23.309 13.852 17.626 1.00 89.31 102 GLN A O 1
ATOM 819 N N . ALA A 1 103 ? -23.699 15.225 15.890 1.00 85.88 103 ALA A N 1
ATOM 820 C CA . ALA A 1 103 ? -24.326 14.207 15.058 1.00 85.88 103 ALA A CA 1
ATOM 821 C C . ALA A 1 103 ? -23.324 13.110 14.661 1.00 85.88 103 ALA A C 1
ATOM 823 O O . ALA A 1 103 ? -22.104 13.335 14.639 1.00 85.88 103 ALA A O 1
ATOM 824 N N . ASP A 1 104 ? -23.862 11.957 14.259 1.00 81.06 104 ASP A N 1
ATOM 825 C CA . ASP A 1 104 ? -23.088 10.867 13.674 1.00 81.06 104 ASP A CA 1
ATOM 826 C C . ASP A 1 104 ? -22.155 11.390 12.570 1.00 81.06 104 ASP A C 1
ATOM 828 O O . ASP A 1 104 ? -22.523 12.210 11.722 1.00 81.06 104 ASP A O 1
ATOM 832 N N . HIS A 1 105 ? -20.900 10.943 12.618 1.00 89.12 105 HIS A N 1
ATOM 833 C CA . HIS A 1 105 ? -19.825 11.361 11.714 1.00 89.12 105 HIS A CA 1
ATOM 834 C C . HIS A 1 105 ? -19.496 12.867 11.746 1.00 89.12 105 HIS A C 1
ATOM 836 O O . HIS A 1 105 ? -18.966 13.394 10.764 1.00 89.12 105 HIS A O 1
ATOM 842 N N . GLY A 1 106 ? -19.764 13.562 12.860 1.00 88.94 106 GLY A N 1
ATOM 843 C CA . GLY A 1 106 ? -19.444 14.978 13.095 1.00 88.94 106 GLY A CA 1
ATOM 844 C C . GLY A 1 106 ? -17.944 15.350 13.060 1.00 88.94 106 GLY A C 1
ATOM 845 O O . GLY A 1 106 ? -17.081 14.498 12.827 1.00 88.94 106 GLY A O 1
ATOM 846 N N . PRO A 1 107 ? -17.593 16.639 13.249 1.00 91.50 107 PRO A N 1
ATOM 847 C CA . PRO A 1 107 ? -16.209 17.127 13.181 1.00 91.50 107 PRO A CA 1
ATOM 848 C C . PRO A 1 107 ? -15.197 16.355 14.043 1.00 91.50 107 PRO A C 1
ATOM 850 O O . PRO A 1 107 ? -14.115 16.031 13.551 1.00 91.50 107 PRO A O 1
ATOM 853 N N . VAL A 1 108 ? -15.548 16.016 15.290 1.00 92.75 108 VAL A N 1
ATOM 854 C CA . VAL A 1 108 ? -14.680 15.252 16.205 1.00 92.75 108 VAL A CA 1
ATOM 855 C C . VAL A 1 108 ? -14.428 13.858 15.653 1.00 92.75 108 VAL A C 1
ATOM 857 O O . VAL A 1 108 ? -13.276 13.452 15.524 1.00 92.75 108 VAL A O 1
ATOM 860 N N . PHE A 1 109 ? -15.481 13.154 15.234 1.00 93.38 109 PHE A N 1
ATOM 861 C CA . PHE A 1 109 ? -15.353 11.839 14.610 1.00 93.38 109 PHE A CA 1
ATOM 862 C C . PHE A 1 109 ? -14.426 11.874 13.386 1.00 93.38 109 PHE A C 1
ATOM 864 O O . PHE A 1 109 ? -13.527 11.042 13.260 1.00 93.38 109 PHE A O 1
ATOM 871 N N . ARG A 1 110 ? -14.597 12.858 12.492 1.00 90.62 110 ARG A N 1
ATOM 872 C CA . ARG A 1 110 ? -13.753 12.993 11.291 1.00 90.62 110 ARG A CA 1
ATOM 873 C C . ARG A 1 110 ? -12.296 13.275 11.651 1.00 90.62 110 ARG A C 1
ATOM 875 O O . ARG A 1 110 ? -11.395 12.705 11.039 1.00 90.62 110 ARG A O 1
ATOM 882 N N . SER A 1 111 ? -12.062 14.111 12.662 1.00 89.81 111 SER A N 1
ATOM 883 C CA . SER A 1 111 ? -10.723 14.378 13.195 1.00 89.81 111 SER A CA 1
ATOM 884 C C . SER A 1 111 ? -10.068 13.106 13.752 1.00 89.81 111 SER A C 1
ATOM 886 O O . SER A 1 111 ? -8.915 12.806 13.432 1.00 89.81 111 SER A O 1
ATOM 888 N N . LEU A 1 112 ? -10.824 12.302 14.508 1.00 92.44 112 LEU A N 1
ATOM 889 C CA . LEU A 1 112 ? -10.365 11.020 15.046 1.00 92.44 112 LEU A CA 1
ATOM 890 C C . LEU A 1 112 ? -10.076 10.002 13.936 1.00 92.44 112 LEU A C 1
ATOM 892 O O . LEU A 1 112 ? -9.007 9.394 13.954 1.00 92.44 112 LEU A O 1
ATOM 896 N N . CYS A 1 113 ? -10.947 9.876 12.929 1.00 90.75 113 CYS A N 1
ATOM 897 C CA . CYS A 1 113 ? -10.693 9.040 11.750 1.00 90.75 113 CYS A CA 1
ATOM 898 C C . CYS A 1 113 ? -9.390 9.433 11.052 1.00 90.75 113 CYS A C 1
ATOM 900 O O . CYS A 1 113 ? -8.538 8.577 10.819 1.00 90.75 113 CYS A O 1
ATOM 902 N N . ASN A 1 114 ? -9.180 10.730 10.806 1.00 85.56 114 ASN A N 1
ATOM 903 C CA . ASN A 1 114 ? -7.950 11.229 10.190 1.00 85.56 114 ASN A CA 1
ATOM 904 C C . ASN A 1 114 ? -6.704 10.878 11.018 1.00 85.56 114 ASN A C 1
ATOM 906 O O . ASN A 1 114 ? -5.667 10.520 10.459 1.00 85.56 114 ASN A O 1
ATOM 910 N N . ARG A 1 115 ? -6.796 10.949 12.352 1.00 88.75 115 ARG A N 1
ATOM 911 C CA . ARG A 1 115 ? -5.684 10.637 13.264 1.00 88.75 115 ARG A CA 1
ATOM 912 C C . ARG A 1 115 ? -5.387 9.140 13.346 1.00 88.75 115 ARG A C 1
ATOM 914 O O . ARG A 1 115 ? -4.224 8.736 13.340 1.00 88.75 115 ARG A O 1
ATOM 921 N N . LEU A 1 116 ? -6.429 8.315 13.397 1.00 90.19 116 LEU A N 1
ATOM 922 C CA . LEU A 1 116 ? -6.323 6.855 13.369 1.00 90.19 116 LEU A CA 1
ATOM 923 C C . LEU A 1 116 ? -5.874 6.348 11.996 1.00 90.19 116 LEU A C 1
ATOM 925 O O . LEU A 1 116 ? -5.206 5.318 11.895 1.00 90.19 116 LEU A O 1
ATOM 929 N N . GLY A 1 117 ? -6.159 7.126 10.956 1.00 84.81 117 GLY A N 1
ATOM 930 C CA . GLY A 1 117 ? -5.917 6.767 9.575 1.00 84.81 117 GLY A CA 1
ATOM 931 C C . GLY A 1 117 ? -7.013 5.885 8.977 1.00 84.81 117 GLY A C 1
ATOM 932 O O . GLY A 1 117 ? -6.702 5.138 8.046 1.00 84.81 117 GLY A O 1
ATOM 933 N N . ALA A 1 118 ? -8.228 5.973 9.523 1.00 85.81 118 ALA A N 1
ATOM 934 C CA . ALA A 1 118 ? -9.435 5.306 9.048 1.00 85.81 118 ALA A CA 1
ATOM 935 C C . ALA A 1 118 ? -10.166 6.168 8.016 1.00 85.81 118 ALA A C 1
ATOM 937 O O . ALA A 1 118 ? -10.152 7.398 8.107 1.00 85.81 118 ALA A O 1
ATOM 938 N N . ASP A 1 119 ? -10.845 5.532 7.069 1.00 77.38 119 ASP A N 1
ATOM 939 C CA . ASP A 1 119 ? -11.743 6.220 6.149 1.00 77.38 119 ASP A CA 1
ATOM 940 C C . ASP A 1 119 ? -13.088 6.552 6.848 1.00 77.38 119 ASP A C 1
ATOM 942 O O . ASP A 1 119 ? -13.812 5.642 7.279 1.00 77.38 119 ASP A O 1
ATOM 946 N N . PRO A 1 120 ? -13.492 7.838 6.939 1.00 73.50 120 PRO A N 1
ATOM 947 C CA . PRO A 1 120 ? -14.794 8.236 7.485 1.00 73.50 120 PRO A CA 1
ATOM 948 C C . PRO A 1 120 ? -16.003 7.645 6.742 1.00 73.50 120 PRO A C 1
ATOM 950 O O . PRO A 1 120 ? -17.120 7.730 7.244 1.00 73.50 120 PRO A O 1
ATOM 953 N N . ALA A 1 121 ? -15.814 7.065 5.554 1.00 70.88 121 ALA A N 1
ATOM 954 C CA . ALA A 1 121 ? -16.836 6.370 4.778 1.00 70.88 121 ALA A CA 1
ATOM 955 C C . ALA A 1 121 ? -16.707 4.830 4.812 1.00 70.88 121 ALA A C 1
ATOM 957 O O . ALA A 1 121 ? -17.514 4.155 4.172 1.00 70.88 121 ALA A O 1
ATOM 958 N N . ALA A 1 122 ? -15.742 4.256 5.549 1.00 58.75 122 ALA A N 1
ATOM 959 C CA . ALA A 1 122 ? -15.447 2.814 5.557 1.00 58.75 122 ALA A CA 1
ATOM 960 C C . ALA A 1 122 ? -16.661 1.918 5.869 1.00 58.75 122 ALA A C 1
ATOM 962 O O . ALA A 1 122 ? -16.773 0.829 5.310 1.00 58.75 122 ALA A O 1
ATOM 963 N N . ALA A 1 123 ? -17.594 2.377 6.710 1.00 58.06 123 ALA A N 1
ATOM 964 C CA . ALA A 1 123 ? -18.770 1.607 7.117 1.00 58.06 123 ALA A CA 1
ATOM 965 C C . ALA A 1 123 ? -19.962 1.668 6.131 1.00 58.06 123 ALA A C 1
ATOM 967 O O . ALA A 1 123 ? -20.990 1.024 6.368 1.00 58.06 123 ALA A O 1
ATOM 968 N N . ARG A 1 124 ? -19.871 2.419 5.017 1.00 52.06 124 ARG A N 1
ATOM 969 C CA . ARG A 1 124 ? -20.992 2.628 4.076 1.00 52.06 124 ARG A CA 1
ATOM 970 C C . ARG A 1 124 ? -21.222 1.428 3.146 1.00 52.06 124 ARG A C 1
ATOM 972 O O . ARG A 1 124 ? -21.009 1.521 1.949 1.00 52.06 124 ARG A O 1
ATOM 979 N N . SER A 1 125 ? -21.755 0.327 3.675 1.00 45.78 125 SER A N 1
ATOM 980 C CA . SER A 1 125 ? -22.232 -0.864 2.936 1.00 45.78 125 SER A CA 1
ATOM 981 C C . SER A 1 125 ? -21.177 -1.656 2.131 1.00 45.78 125 SER A C 1
ATOM 983 O O . SER A 1 125 ? -20.132 -1.139 1.737 1.00 45.78 125 SER A O 1
ATOM 985 N N . ARG A 1 126 ? -21.477 -2.939 1.865 1.00 42.12 126 ARG A N 1
ATOM 986 C CA . ARG A 1 126 ? -20.621 -3.900 1.128 1.00 42.12 126 ARG A CA 1
ATOM 987 C C . ARG A 1 126 ? -20.208 -3.411 -0.273 1.00 42.12 126 ARG A C 1
ATOM 989 O O . ARG A 1 126 ? -19.191 -3.858 -0.788 1.00 42.12 126 ARG A O 1
ATOM 996 N N . GLU A 1 127 ? -20.959 -2.482 -0.861 1.00 38.09 127 GLU A N 1
ATOM 997 C CA . GLU A 1 127 ? -20.784 -1.985 -2.233 1.00 38.09 127 GLU A CA 1
ATOM 998 C C . GLU A 1 127 ? -19.742 -0.855 -2.351 1.00 38.09 127 GLU A C 1
ATOM 1000 O O . GLU A 1 127 ? -19.170 -0.642 -3.419 1.00 38.09 127 GLU A O 1
ATOM 1005 N N . SER A 1 128 ? -19.403 -0.164 -1.254 1.00 37.97 128 SER A N 1
ATOM 1006 C CA . SER A 1 128 ? -18.519 1.017 -1.309 1.00 37.97 128 SER A CA 1
ATOM 1007 C C . SER A 1 128 ? -17.035 0.699 -1.513 1.00 37.97 128 SER A C 1
ATOM 1009 O O . SER A 1 128 ? -16.223 1.614 -1.656 1.00 37.97 128 SER A O 1
ATOM 1011 N N . PHE A 1 129 ? -16.634 -0.573 -1.517 1.00 37.75 129 PHE A N 1
ATOM 1012 C CA . PHE A 1 129 ? -15.266 -0.989 -1.858 1.00 37.75 129 PHE A CA 1
ATOM 1013 C C . PHE A 1 129 ? -15.071 -1.256 -3.362 1.00 37.75 129 PHE A C 1
ATOM 1015 O O . PHE A 1 129 ? -13.942 -1.484 -3.785 1.00 37.75 129 PHE A O 1
ATOM 1022 N N . ALA A 1 130 ? -16.141 -1.198 -4.166 1.00 30.45 130 ALA A N 1
ATOM 1023 C CA . ALA A 1 130 ? -16.128 -1.540 -5.589 1.00 30.45 130 ALA A CA 1
ATOM 1024 C C . ALA A 1 130 ? -16.092 -0.337 -6.550 1.00 30.45 130 ALA A C 1
ATOM 1026 O O . ALA A 1 130 ? -15.868 -0.539 -7.742 1.00 30.45 130 ALA A O 1
ATOM 1027 N N . ALA A 1 131 ? -16.310 0.891 -6.069 1.00 27.23 131 ALA A N 1
ATOM 1028 C CA . ALA A 1 131 ? -16.396 2.082 -6.914 1.00 27.23 131 ALA A CA 1
ATOM 1029 C C . ALA A 1 131 ? -15.221 3.048 -6.668 1.00 27.23 131 ALA A C 1
ATOM 1031 O O . ALA A 1 131 ? -14.846 3.247 -5.506 1.00 27.23 131 ALA A O 1
ATOM 1032 N N . PRO A 1 132 ? -14.675 3.700 -7.717 1.00 32.19 132 PRO A N 1
ATOM 1033 C CA . PRO A 1 132 ? -13.707 4.778 -7.556 1.00 32.19 132 PRO A CA 1
ATOM 1034 C C . PRO A 1 132 ? -14.324 5.870 -6.681 1.00 32.19 132 PRO A C 1
ATOM 1036 O O . PRO A 1 132 ? -15.347 6.470 -7.021 1.00 32.19 132 PRO A O 1
ATOM 1039 N N . ARG A 1 133 ? -13.725 6.092 -5.511 1.00 38.97 133 ARG A N 1
ATOM 1040 C CA . ARG A 1 133 ? -14.230 7.030 -4.507 1.00 38.97 133 ARG A CA 1
ATOM 1041 C C . ARG A 1 133 ? -13.841 8.450 -4.910 1.00 38.97 133 ARG A C 1
ATOM 1043 O O . ARG A 1 133 ? -12.753 8.917 -4.591 1.00 38.97 133 ARG A O 1
ATOM 1050 N N . GLY A 1 134 ? -14.739 9.124 -5.621 1.00 32.62 134 GLY A N 1
ATOM 1051 C CA . GLY A 1 134 ? -14.728 10.572 -5.798 1.00 32.62 134 GLY A CA 1
ATOM 1052 C C . GLY A 1 134 ? -15.957 11.168 -5.126 1.00 32.62 134 GLY A C 1
ATOM 1053 O O . GLY A 1 134 ? -17.081 10.789 -5.448 1.00 32.62 134 GLY A O 1
ATOM 1054 N N . SER A 1 135 ? -15.763 12.095 -4.191 1.00 31.03 135 SER A N 1
ATOM 1055 C CA . SER A 1 135 ? -16.835 13.013 -3.814 1.00 31.03 135 SER A CA 1
ATOM 1056 C C . SER A 1 135 ? -17.253 13.805 -5.068 1.00 31.03 135 SER A C 1
ATOM 1058 O O . SER A 1 135 ? -16.381 14.202 -5.850 1.00 31.03 135 SER A O 1
ATOM 1060 N N . PRO A 1 136 ? -18.553 14.052 -5.315 1.00 29.70 136 PRO A N 1
ATOM 1061 C CA . PRO A 1 136 ? -18.956 15.028 -6.313 1.00 29.70 136 PRO A CA 1
ATOM 1062 C C . PRO A 1 136 ? -18.576 16.400 -5.754 1.00 29.70 136 PRO A C 1
ATOM 1064 O O . PRO A 1 136 ? -19.326 17.007 -4.993 1.00 29.70 136 PRO A O 1
ATOM 1067 N N . ARG A 1 137 ? -17.366 16.873 -6.061 1.00 40.03 137 ARG A N 1
ATOM 1068 C CA . ARG A 1 137 ? -17.082 18.300 -5.957 1.00 40.03 137 ARG A CA 1
ATOM 1069 C C . ARG A 1 137 ? -17.764 18.972 -7.134 1.00 40.03 137 ARG A C 1
ATOM 1071 O O . ARG A 1 137 ? -17.404 18.754 -8.289 1.00 40.03 137 ARG A O 1
ATOM 1078 N N . ASP A 1 138 ? -18.777 19.750 -6.794 1.00 36.25 138 ASP A N 1
ATOM 1079 C CA . ASP A 1 138 ? -19.415 20.712 -7.671 1.00 36.25 138 ASP A CA 1
ATOM 1080 C C . ASP A 1 138 ? -18.332 21.685 -8.169 1.00 36.25 138 ASP A C 1
ATOM 1082 O O . ASP A 1 138 ? -17.712 22.406 -7.386 1.00 36.25 138 ASP A O 1
ATOM 1086 N N . GLY A 1 139 ? -17.992 21.580 -9.453 1.00 44.72 139 GLY A N 1
ATOM 1087 C CA . GLY A 1 139 ? -16.825 22.230 -10.051 1.00 44.72 139 GLY A CA 1
ATOM 1088 C C . GLY A 1 139 ? -16.153 21.334 -11.086 1.00 44.72 139 GLY A C 1
ATOM 1089 O O . GLY A 1 139 ? -15.064 20.811 -10.857 1.00 44.72 139 GLY A O 1
ATOM 1090 N N . ARG A 1 140 ? -16.818 21.127 -12.230 1.00 45.94 140 ARG A N 1
ATOM 1091 C CA . ARG A 1 140 ? -16.239 20.429 -13.387 1.00 45.94 140 ARG A CA 1
ATOM 1092 C C . ARG A 1 140 ? -14.999 21.188 -13.872 1.00 45.94 140 ARG A C 1
ATOM 1094 O O . ARG A 1 140 ? -15.119 22.189 -14.571 1.00 45.94 140 ARG A O 1
ATOM 1101 N N . ASP A 1 141 ? -13.809 20.718 -13.504 1.00 62.12 141 ASP A N 1
ATOM 1102 C CA . ASP A 1 141 ? -12.559 21.199 -14.094 1.00 62.12 141 ASP A CA 1
ATOM 1103 C C . ASP A 1 141 ? -12.463 20.659 -15.534 1.00 62.12 141 ASP A C 1
ATOM 1105 O O . ASP A 1 141 ? -11.954 19.567 -15.794 1.00 62.12 141 ASP A O 1
ATOM 1109 N N . GLU A 1 142 ? -12.971 21.428 -16.500 1.00 64.50 142 GLU A N 1
ATOM 1110 C CA . GLU A 1 142 ? -12.926 21.091 -17.928 1.00 64.50 142 GLU A CA 1
ATOM 1111 C C . GLU A 1 142 ? -11.500 20.811 -18.442 1.00 64.50 142 GLU A C 1
ATOM 1113 O O . GLU A 1 142 ? -11.315 20.157 -19.477 1.00 64.50 142 GLU A O 1
ATOM 1118 N N . ARG A 1 143 ? -10.462 21.332 -17.769 1.00 65.56 143 ARG A N 1
ATOM 1119 C CA . ARG A 1 143 ? -9.056 21.057 -18.103 1.00 65.56 143 ARG A CA 1
ATOM 1120 C C . ARG A 1 143 ? -8.689 19.630 -17.697 1.00 65.56 143 ARG A C 1
ATOM 1122 O O . ARG A 1 143 ? -8.054 18.926 -18.487 1.00 65.56 143 ARG A O 1
ATOM 1129 N N . LEU A 1 144 ? -9.131 19.190 -16.519 1.00 67.56 144 LEU A N 1
ATOM 1130 C CA . LEU A 1 144 ? -8.959 17.822 -16.025 1.00 67.56 144 LEU A CA 1
ATOM 1131 C C . LEU A 1 144 ? -9.720 16.810 -16.892 1.00 67.56 144 LEU A C 1
ATOM 1133 O O . LEU A 1 144 ? -9.168 15.770 -17.253 1.00 67.56 144 LEU A O 1
ATOM 1137 N N . ASP A 1 145 ? -10.949 17.122 -17.300 1.00 69.56 145 ASP A N 1
ATOM 1138 C CA . ASP A 1 145 ? -11.740 16.218 -18.142 1.00 69.56 145 ASP A CA 1
ATOM 1139 C C . ASP A 1 145 ? -11.144 16.062 -19.548 1.00 69.56 145 ASP A C 1
ATOM 1141 O O . ASP A 1 145 ? -11.019 14.942 -20.056 1.00 69.56 145 ASP A O 1
ATOM 1145 N N . ARG A 1 146 ? -10.647 17.150 -20.152 1.00 78.00 146 ARG A N 1
ATOM 1146 C CA . ARG A 1 146 ? -9.907 17.083 -21.425 1.00 78.00 146 ARG A CA 1
ATOM 1147 C C . ARG A 1 146 ? -8.616 16.275 -21.309 1.00 78.00 146 ARG A C 1
ATOM 1149 O O . ARG A 1 146 ? -8.286 15.518 -22.225 1.00 78.00 146 ARG A O 1
ATOM 1156 N N . LEU A 1 147 ? -7.887 16.413 -20.201 1.00 77.81 147 LEU A N 1
ATOM 1157 C CA . LEU A 1 147 ? -6.699 15.604 -19.936 1.00 77.81 147 LEU A CA 1
ATOM 1158 C C . LEU A 1 147 ? -7.058 14.119 -19.833 1.00 77.81 147 LEU A C 1
ATOM 1160 O O . LEU A 1 147 ? -6.425 13.298 -20.495 1.00 77.81 147 LEU A O 1
ATOM 1164 N N . ARG A 1 148 ? -8.097 13.777 -19.065 1.00 73.44 148 ARG A N 1
ATOM 1165 C CA . ARG A 1 148 ? -8.581 12.399 -18.905 1.00 73.44 148 ARG A CA 1
ATOM 1166 C C . ARG A 1 148 ? -8.946 11.766 -20.244 1.00 73.44 148 ARG A C 1
ATOM 1168 O O . ARG A 1 148 ? -8.534 10.640 -20.508 1.00 73.44 148 ARG A O 1
ATOM 1175 N N . VAL A 1 149 ? -9.653 12.489 -21.115 1.00 77.25 149 VAL A N 1
ATOM 1176 C CA . VAL A 1 149 ? -9.993 12.009 -22.467 1.00 77.25 149 VAL A CA 1
ATOM 1177 C C . VAL A 1 149 ? -8.734 11.737 -23.297 1.00 77.25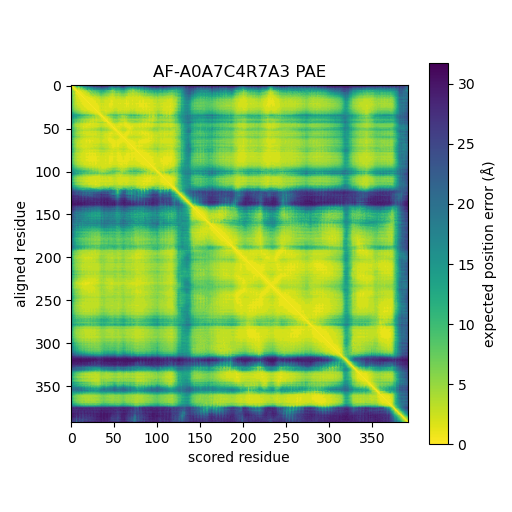 149 VAL A C 1
ATOM 1179 O O . VAL A 1 149 ? -8.617 10.672 -23.906 1.00 77.25 149 VAL A O 1
ATOM 1182 N N . LYS A 1 150 ? -7.758 12.655 -23.290 1.00 80.19 150 LYS A N 1
ATOM 1183 C CA . LYS A 1 150 ? -6.488 12.481 -24.018 1.00 80.19 150 LYS A CA 1
ATOM 1184 C C . LYS A 1 150 ? -5.687 11.285 -23.503 1.00 80.19 150 LYS A C 1
ATOM 1186 O O . LYS A 1 150 ? -5.198 10.491 -24.301 1.00 80.19 150 LYS A O 1
ATOM 1191 N N . VAL A 1 151 ? -5.586 11.144 -22.183 1.00 75.75 151 VAL A N 1
ATOM 1192 C CA . VAL A 1 151 ? -4.893 10.028 -21.530 1.00 75.75 151 VAL A CA 1
ATOM 1193 C C . VAL A 1 151 ? -5.571 8.702 -21.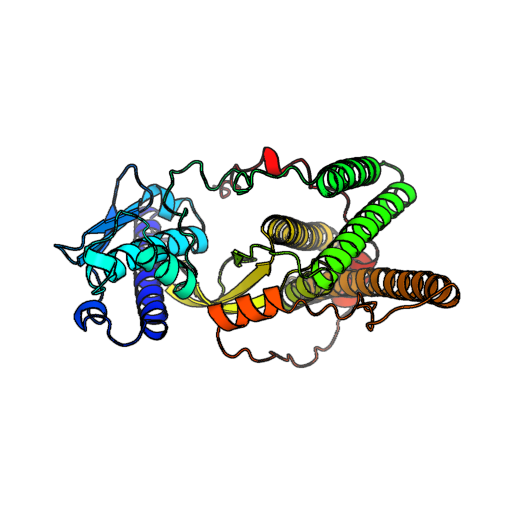880 1.00 75.75 151 VAL A C 1
ATOM 1195 O O . VAL A 1 151 ? -4.884 7.792 -22.331 1.00 75.75 151 VAL A O 1
ATOM 1198 N N . ARG A 1 152 ? -6.906 8.601 -21.796 1.00 73.38 152 ARG A N 1
ATOM 1199 C CA . ARG A 1 152 ? -7.647 7.390 -22.207 1.00 73.38 152 ARG A CA 1
ATOM 1200 C C . ARG A 1 152 ? -7.382 7.010 -23.661 1.00 73.38 152 ARG A C 1
ATOM 1202 O O . ARG A 1 152 ? -7.081 5.854 -23.939 1.00 73.38 152 ARG A O 1
ATOM 1209 N N . LYS A 1 153 ? -7.415 7.979 -24.582 1.00 79.00 153 LYS A N 1
ATOM 1210 C CA . LYS A 1 153 ? -7.128 7.726 -26.002 1.00 79.00 153 LYS A CA 1
ATOM 1211 C C . LYS A 1 153 ? -5.717 7.164 -26.208 1.00 79.00 153 LYS A C 1
ATOM 1213 O O . LYS A 1 153 ? -5.549 6.189 -26.933 1.00 79.00 153 LYS A O 1
ATOM 1218 N N . LEU A 1 154 ? -4.714 7.739 -25.544 1.00 78.94 154 LEU A N 1
ATOM 1219 C CA . LEU A 1 154 ? -3.331 7.257 -25.617 1.00 78.94 154 LEU A CA 1
ATOM 1220 C C . LEU A 1 154 ? -3.168 5.865 -25.001 1.00 78.94 154 LEU A C 1
ATOM 1222 O O . LEU A 1 154 ? -2.466 5.028 -25.551 1.00 78.94 154 LEU A O 1
ATOM 1226 N N . LEU A 1 155 ? -3.859 5.575 -23.903 1.00 69.19 155 LEU A N 1
ATOM 1227 C CA . LEU A 1 155 ? -3.838 4.246 -23.289 1.00 69.19 155 LEU A CA 1
ATOM 1228 C C . LEU A 1 155 ? -4.556 3.193 -24.136 1.00 69.19 155 LEU A C 1
ATOM 1230 O O . LEU A 1 155 ? -4.173 2.027 -24.105 1.00 69.19 155 LEU A O 1
ATOM 1234 N N . SER A 1 156 ? -5.562 3.590 -24.918 1.00 74.50 156 SER A N 1
ATOM 1235 C CA . SER A 1 156 ? -6.168 2.717 -25.924 1.00 74.50 156 SER A CA 1
ATOM 1236 C C . SER A 1 156 ? -5.174 2.387 -27.039 1.00 74.50 156 SER A C 1
ATOM 1238 O O . SER A 1 156 ? -5.067 1.228 -27.429 1.00 74.50 156 SER A O 1
ATOM 1240 N N . LEU A 1 157 ? -4.408 3.372 -27.519 1.00 78.06 157 LEU A N 1
ATOM 1241 C CA . LEU A 1 157 ? -3.337 3.156 -28.504 1.00 78.06 157 LEU A CA 1
ATOM 1242 C C . LEU A 1 157 ? -2.176 2.331 -27.928 1.00 78.06 157 LEU A C 1
ATOM 1244 O O . LEU A 1 157 ? -1.562 1.543 -28.640 1.00 78.06 157 LEU A O 1
ATOM 1248 N N . ALA A 1 158 ? -1.941 2.411 -26.616 1.00 68.56 158 ALA A N 1
ATOM 1249 C CA . ALA A 1 158 ? -0.988 1.556 -25.906 1.00 68.56 158 ALA A CA 1
ATOM 1250 C C . ALA A 1 158 ? -1.365 0.056 -25.912 1.00 68.56 158 ALA A C 1
ATOM 1252 O O . ALA A 1 158 ? -0.597 -0.770 -25.421 1.00 68.56 158 ALA A O 1
ATOM 1253 N N . ARG A 1 159 ? -2.536 -0.308 -26.457 1.00 68.12 159 ARG A N 1
ATOM 1254 C CA . ARG A 1 159 ? -2.966 -1.696 -26.707 1.00 68.12 159 ARG A CA 1
ATOM 1255 C C . ARG A 1 159 ? -2.700 -2.161 -28.146 1.00 68.12 159 ARG A C 1
ATOM 1257 O O . ARG A 1 159 ? -3.130 -3.256 -28.499 1.00 68.12 159 ARG A O 1
ATOM 1264 N N . SER A 1 160 ? -2.044 -1.340 -28.969 1.00 74.50 160 SER A N 1
ATOM 1265 C CA . SER A 1 160 ? -1.706 -1.679 -30.353 1.00 74.50 160 SER A CA 1
ATOM 1266 C C . SER A 1 160 ? -0.899 -2.987 -30.421 1.00 74.50 160 SER A C 1
ATOM 1268 O O . SER A 1 160 ? -0.037 -3.216 -29.568 1.00 74.50 160 SER A O 1
ATOM 1270 N N . PRO A 1 161 ? -1.138 -3.851 -31.428 1.00 74.69 161 PRO A N 1
ATOM 1271 C CA . PRO A 1 161 ? -0.302 -5.026 -31.669 1.00 74.69 161 PRO A CA 1
ATOM 1272 C C . PRO A 1 161 ? 1.134 -4.650 -32.068 1.00 74.69 161 PRO A C 1
ATOM 1274 O O . PRO A 1 161 ? 2.010 -5.513 -32.048 1.00 74.69 161 PRO A O 1
ATOM 1277 N N . PHE A 1 162 ? 1.386 -3.382 -32.413 1.00 82.19 162 PHE A N 1
ATOM 1278 C CA . PHE A 1 162 ? 2.704 -2.862 -32.754 1.00 82.19 162 PHE A CA 1
ATOM 1279 C C . PHE A 1 162 ? 3.440 -2.376 -31.490 1.00 82.19 162 PHE A C 1
ATOM 1281 O O . PHE A 1 162 ? 3.047 -1.361 -30.905 1.00 82.19 162 PHE A O 1
ATOM 1288 N N . PRO A 1 163 ? 4.530 -3.044 -31.058 1.00 74.06 163 PRO A N 1
ATOM 1289 C CA . PRO A 1 163 ? 5.180 -2.755 -29.775 1.00 74.06 163 PRO A CA 1
ATOM 1290 C C . PRO A 1 163 ? 5.721 -1.328 -29.650 1.00 74.06 163 PRO A C 1
ATOM 1292 O O . PRO A 1 163 ? 5.631 -0.723 -28.582 1.00 74.06 163 PRO A O 1
ATOM 1295 N N . GLU A 1 164 ? 6.265 -0.780 -30.738 1.00 81.06 164 GLU A N 1
ATOM 1296 C CA . GLU A 1 164 ? 6.820 0.576 -30.750 1.00 81.06 164 GLU A CA 1
ATOM 1297 C C . GLU A 1 164 ? 5.728 1.643 -30.627 1.00 81.06 164 GLU A C 1
ATOM 1299 O O . GLU A 1 164 ? 5.866 2.584 -29.845 1.00 81.06 164 GLU A O 1
ATOM 1304 N N . GLU A 1 165 ? 4.605 1.466 -31.327 1.00 80.56 165 GLU A N 1
ATOM 1305 C CA . GLU A 1 165 ? 3.449 2.361 -31.221 1.00 80.56 165 GLU A CA 1
ATOM 1306 C C . GLU A 1 165 ? 2.849 2.304 -29.813 1.00 80.56 165 GLU A C 1
ATOM 1308 O O . GLU A 1 165 ? 2.603 3.340 -29.190 1.00 80.56 165 GLU A O 1
ATOM 1313 N N . ALA A 1 166 ? 2.684 1.091 -29.279 1.00 76.56 166 ALA A N 1
ATOM 1314 C CA . ALA A 1 166 ? 2.158 0.889 -27.941 1.00 76.56 166 ALA A CA 1
ATOM 1315 C C . ALA A 1 166 ? 3.036 1.573 -26.877 1.00 76.56 166 ALA A C 1
ATOM 1317 O O . ALA A 1 166 ? 2.529 2.265 -25.987 1.00 76.56 166 ALA A O 1
ATOM 1318 N N . ARG A 1 167 ? 4.364 1.438 -27.003 1.00 74.94 167 ARG A N 1
ATOM 1319 C CA . ARG A 1 167 ? 5.343 2.080 -26.118 1.00 74.94 167 ARG A CA 1
ATOM 1320 C C . ARG A 1 167 ? 5.304 3.604 -26.242 1.00 74.94 167 ARG A C 1
ATOM 1322 O O . ARG A 1 167 ? 5.268 4.287 -25.220 1.00 74.94 167 ARG A O 1
ATOM 1329 N N . ALA A 1 168 ? 5.258 4.145 -27.459 1.00 82.31 168 ALA A N 1
ATOM 1330 C CA . ALA A 1 168 ? 5.181 5.587 -27.691 1.00 82.31 168 ALA A CA 1
ATOM 1331 C C . ALA A 1 168 ? 3.896 6.200 -27.106 1.00 82.31 168 ALA A C 1
ATOM 1333 O O . ALA A 1 168 ? 3.936 7.254 -26.464 1.00 82.31 168 ALA A O 1
ATOM 1334 N N . ALA A 1 169 ? 2.760 5.519 -27.265 1.00 80.31 169 ALA A N 1
ATOM 1335 C CA . ALA A 1 169 ? 1.483 5.959 -26.721 1.00 80.31 169 ALA A CA 1
ATOM 1336 C C . ALA A 1 169 ? 1.468 5.935 -25.181 1.00 80.31 169 ALA A C 1
ATOM 1338 O O . ALA A 1 169 ? 1.057 6.916 -24.552 1.00 80.31 169 ALA A O 1
ATOM 1339 N N . ALA A 1 170 ? 1.989 4.866 -24.565 1.00 77.19 170 ALA A N 1
ATOM 1340 C CA . ALA A 1 170 ? 2.143 4.766 -23.113 1.00 77.19 170 ALA A CA 1
ATOM 1341 C C . ALA A 1 170 ? 3.079 5.855 -22.557 1.00 77.19 170 ALA A C 1
ATOM 1343 O O . ALA A 1 170 ? 2.742 6.523 -21.574 1.00 77.19 170 ALA A O 1
ATOM 1344 N N . ALA A 1 171 ? 4.213 6.098 -23.223 1.00 80.50 171 ALA A N 1
ATOM 1345 C CA . ALA A 1 171 ? 5.152 7.154 -22.854 1.00 80.50 171 ALA A CA 1
ATOM 1346 C C . ALA A 1 171 ? 4.494 8.539 -22.919 1.00 80.50 171 ALA A C 1
ATOM 1348 O O . ALA A 1 171 ? 4.644 9.342 -21.995 1.00 80.50 171 ALA A O 1
ATOM 1349 N N . LYS A 1 172 ? 3.691 8.813 -23.959 1.00 84.25 172 LYS A N 1
ATOM 1350 C CA . LYS A 1 172 ? 2.985 10.094 -24.074 1.00 84.25 172 LYS A CA 1
ATOM 1351 C C . LYS A 1 172 ? 1.896 10.261 -23.013 1.00 84.25 172 LYS A C 1
ATOM 1353 O O . LYS A 1 172 ? 1.729 11.366 -22.497 1.00 84.25 172 LYS A O 1
ATOM 1358 N N . ALA A 1 173 ? 1.180 9.193 -22.660 1.00 80.62 173 ALA A N 1
ATOM 1359 C CA . ALA A 1 173 ? 0.208 9.221 -21.568 1.00 80.62 173 ALA A CA 1
ATOM 1360 C C . ALA A 1 173 ? 0.893 9.530 -20.226 1.00 80.62 173 ALA A C 1
ATOM 1362 O O . ALA A 1 173 ? 0.461 10.438 -19.514 1.00 80.62 173 ALA A O 1
ATOM 1363 N N . SER A 1 174 ? 1.998 8.839 -19.926 1.00 81.75 174 SER A N 1
ATOM 1364 C CA . SER A 1 174 ? 2.818 9.073 -18.729 1.00 81.75 174 SER A CA 1
ATOM 1365 C C . SER A 1 174 ? 3.350 10.509 -18.669 1.00 81.75 174 SER A C 1
ATOM 1367 O O . SER A 1 174 ? 3.289 11.154 -17.621 1.00 81.75 174 SER A O 1
ATOM 1369 N N . GLU A 1 175 ? 3.802 11.052 -19.804 1.00 86.25 175 GLU A N 1
ATOM 1370 C CA . GLU A 1 175 ? 4.234 12.446 -19.916 1.00 86.25 175 GLU A CA 1
ATOM 1371 C C . GLU A 1 175 ? 3.103 13.431 -19.579 1.00 86.25 175 GLU A C 1
ATOM 1373 O O . GLU A 1 175 ? 3.317 14.358 -18.797 1.00 86.25 175 GLU A O 1
ATOM 1378 N N . LEU A 1 176 ? 1.902 13.241 -20.136 1.00 85.94 176 LEU A N 1
ATOM 1379 C CA . LEU A 1 176 ? 0.761 14.127 -19.876 1.00 85.94 176 LEU A CA 1
ATOM 1380 C C . LEU A 1 176 ? 0.334 14.114 -18.404 1.00 85.94 176 LEU A C 1
ATOM 1382 O O . LEU A 1 176 ? 0.089 15.178 -17.834 1.00 85.94 176 LEU A O 1
ATOM 1386 N N . ILE A 1 177 ? 0.274 12.929 -17.792 1.00 82.94 177 ILE A N 1
ATOM 1387 C CA . ILE A 1 177 ? -0.044 12.760 -16.368 1.00 82.94 177 ILE A CA 1
ATOM 1388 C C . ILE A 1 177 ? 1.008 13.473 -15.511 1.00 82.94 177 ILE A C 1
ATOM 1390 O O . ILE A 1 177 ? 0.666 14.282 -14.650 1.00 82.94 177 ILE A O 1
ATOM 1394 N N . ALA A 1 178 ? 2.293 13.240 -15.790 1.00 85.56 178 ALA A N 1
ATOM 1395 C CA . ALA A 1 178 ? 3.379 13.822 -15.013 1.00 85.56 178 ALA A CA 1
ATOM 1396 C C . ALA A 1 178 ? 3.404 15.354 -15.083 1.00 85.56 178 ALA A C 1
ATOM 1398 O O . ALA A 1 178 ? 3.547 16.014 -14.056 1.00 85.56 178 ALA A O 1
ATOM 1399 N N . ARG A 1 179 ? 3.208 15.929 -16.278 1.00 85.62 179 ARG A N 1
ATOM 1400 C CA . ARG A 1 179 ? 3.106 17.387 -16.451 1.00 85.62 179 ARG A CA 1
ATOM 1401 C C . ARG A 1 179 ? 1.923 17.963 -15.681 1.00 85.62 179 ARG A C 1
ATOM 1403 O O . ARG A 1 179 ? 2.065 19.006 -15.053 1.00 85.62 179 ARG A O 1
ATOM 1410 N N . HIS A 1 180 ? 0.777 17.286 -15.711 1.00 85.25 180 HIS A N 1
ATOM 1411 C CA . HIS A 1 180 ? -0.392 17.731 -14.964 1.00 85.25 180 HIS A CA 1
ATOM 1412 C C . HIS A 1 180 ? -0.136 17.749 -13.456 1.00 85.25 180 HIS A C 1
ATOM 1414 O O . HIS A 1 180 ? -0.419 18.759 -12.820 1.00 85.25 180 HIS A O 1
ATOM 1420 N N . HIS A 1 181 ? 0.465 16.692 -12.904 1.00 84.06 181 HIS A N 1
ATOM 1421 C CA . HIS A 1 181 ? 0.768 16.634 -11.471 1.00 84.06 181 HIS A CA 1
ATOM 1422 C C . HIS A 1 181 ? 1.749 17.727 -11.057 1.00 84.06 181 HIS A C 1
ATOM 1424 O O . HIS A 1 181 ? 1.542 18.362 -10.028 1.00 84.06 181 HIS A O 1
ATOM 1430 N N . LEU A 1 182 ? 2.783 17.985 -11.869 1.00 82.50 182 LEU A N 1
ATOM 1431 C CA . LEU A 1 182 ? 3.694 19.103 -11.627 1.00 82.50 182 LEU A CA 1
ATOM 1432 C C . LEU A 1 182 ? 2.940 20.430 -11.562 1.00 82.50 182 LEU A C 1
ATOM 1434 O O . LEU A 1 182 ? 3.128 21.174 -10.606 1.00 82.50 182 LEU A O 1
ATOM 1438 N N . SER A 1 183 ? 2.050 20.703 -12.521 1.00 84.56 183 SER A N 1
ATOM 1439 C CA . SER A 1 183 ? 1.243 21.926 -12.499 1.00 84.56 183 SER A CA 1
ATOM 1440 C C . SER A 1 183 ? 0.355 22.010 -11.258 1.00 84.56 183 SER A C 1
ATOM 1442 O O . SER A 1 183 ? 0.283 23.062 -10.642 1.00 84.56 183 SER A O 1
ATOM 1444 N N . GLU A 1 184 ? -0.293 20.922 -10.839 1.00 84.44 184 GLU A N 1
ATOM 1445 C CA . GLU A 1 184 ? -1.124 20.935 -9.626 1.00 84.44 184 GLU A CA 1
ATOM 1446 C C . GLU A 1 184 ? -0.313 21.174 -8.344 1.00 84.44 184 GLU A C 1
ATOM 1448 O O .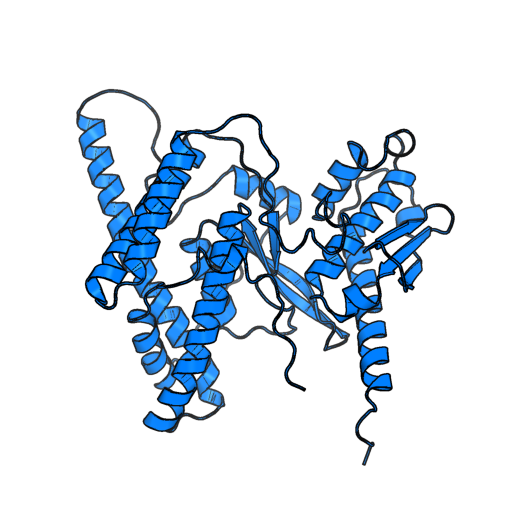 GLU A 1 184 ? -0.799 21.844 -7.428 1.00 84.44 184 GLU A O 1
ATOM 1453 N N . ILE A 1 185 ? 0.910 20.634 -8.278 1.00 84.31 185 ILE A N 1
ATOM 1454 C CA . ILE A 1 185 ? 1.849 20.869 -7.175 1.00 84.31 185 ILE A CA 1
ATOM 1455 C C . ILE A 1 185 ? 2.297 22.336 -7.170 1.00 84.31 185 ILE A C 1
ATOM 1457 O O . ILE A 1 185 ? 2.250 22.974 -6.121 1.00 84.31 185 ILE A O 1
ATOM 1461 N N . GLU A 1 186 ? 2.697 22.870 -8.327 1.00 82.88 186 GLU A N 1
ATOM 1462 C CA . GLU A 1 186 ? 3.164 24.254 -8.501 1.00 82.88 186 GLU A CA 1
ATOM 1463 C C . GLU A 1 186 ? 2.064 25.278 -8.193 1.00 82.88 186 GLU A C 1
ATOM 1465 O O . GLU A 1 186 ? 2.311 26.269 -7.512 1.00 82.88 186 GLU A O 1
ATOM 1470 N N . GLU A 1 187 ? 0.837 25.015 -8.641 1.00 84.25 187 GLU A N 1
ATOM 1471 C CA . GLU A 1 187 ? -0.335 25.860 -8.394 1.00 84.25 187 GLU A CA 1
ATOM 1472 C C . GLU A 1 187 ? -0.887 25.704 -6.961 1.00 84.25 187 GLU A C 1
ATOM 1474 O O . GLU A 1 187 ? -1.836 26.389 -6.584 1.00 84.25 187 GLU A O 1
ATOM 1479 N N . GLY A 1 188 ? -0.330 24.793 -6.152 1.00 81.38 188 GLY A N 1
ATOM 1480 C CA . GLY A 1 188 ? -0.751 24.586 -4.767 1.00 81.38 188 GLY A CA 1
ATOM 1481 C C . GLY A 1 188 ? -2.201 24.119 -4.629 1.00 81.38 188 GLY A C 1
ATOM 1482 O O . GLY A 1 188 ? -2.828 24.367 -3.597 1.00 81.38 188 GLY A O 1
ATOM 1483 N N . ARG A 1 189 ? -2.757 23.447 -5.649 1.00 80.75 189 ARG A N 1
ATOM 1484 C CA . ARG A 1 189 ? -4.175 23.064 -5.646 1.00 80.75 189 ARG A CA 1
ATOM 1485 C C . ARG A 1 189 ? -4.495 22.148 -4.461 1.00 80.75 189 ARG A C 1
ATOM 1487 O O . ARG A 1 189 ? -3.694 21.257 -4.146 1.00 80.75 189 ARG A O 1
ATOM 1494 N N . PRO A 1 190 ? -5.666 22.308 -3.819 1.00 79.50 190 PRO A N 1
ATOM 1495 C CA . PRO A 1 190 ? -6.092 21.411 -2.756 1.00 79.50 190 PRO A CA 1
ATOM 1496 C C . PRO A 1 190 ? -6.292 20.001 -3.319 1.00 79.50 190 PRO A C 1
ATOM 1498 O O . PRO A 1 190 ? -7.022 19.805 -4.290 1.00 79.50 190 PRO A O 1
ATOM 1501 N N . ARG A 1 191 ? -5.647 19.015 -2.694 1.00 85.56 191 ARG A N 1
ATOM 1502 C CA . ARG A 1 191 ? -5.658 17.607 -3.107 1.00 85.56 191 ARG A CA 1
ATOM 1503 C C . ARG A 1 191 ? -5.997 16.726 -1.914 1.00 85.56 191 ARG A C 1
ATOM 1505 O O . ARG A 1 191 ? -5.573 17.001 -0.794 1.00 85.56 191 ARG A O 1
ATOM 1512 N N . GLU A 1 192 ? -6.770 15.680 -2.170 1.00 85.62 192 GLU A N 1
ATOM 1513 C CA . GLU A 1 192 ? -7.146 14.685 -1.168 1.00 85.62 192 GLU A CA 1
ATOM 1514 C C . GLU A 1 192 ? -6.230 13.468 -1.290 1.00 85.62 192 GLU A C 1
ATOM 1516 O O . GLU A 1 192 ? -6.003 12.957 -2.388 1.00 85.62 192 GLU A O 1
ATOM 1521 N N . PHE A 1 193 ? -5.706 13.008 -0.156 1.00 88.88 193 PHE A N 1
ATOM 1522 C CA . PHE A 1 193 ? -4.803 11.866 -0.086 1.00 88.88 193 PHE A CA 1
ATOM 1523 C C . PHE A 1 193 ? -5.411 10.760 0.769 1.00 88.88 193 PHE A C 1
ATOM 1525 O O . PHE A 1 193 ? -6.078 11.014 1.773 1.00 88.88 193 PHE A O 1
ATOM 1532 N N . THR A 1 194 ? -5.147 9.521 0.378 1.00 88.31 194 THR A N 1
ATOM 1533 C CA . THR A 1 194 ? -5.522 8.323 1.127 1.00 88.31 194 THR A CA 1
ATOM 1534 C C . THR A 1 194 ? -4.325 7.383 1.232 1.00 88.31 194 THR A C 1
ATOM 1536 O O . THR A 1 194 ? -3.274 7.650 0.648 1.00 88.31 194 THR A O 1
ATOM 1539 N N . SER A 1 195 ? -4.475 6.298 1.989 1.00 89.69 195 SER A N 1
ATOM 1540 C CA . SER A 1 195 ? -3.449 5.272 2.158 1.00 89.69 195 SER A CA 1
ATOM 1541 C C . SER A 1 195 ? -4.047 3.877 2.029 1.00 89.69 195 SER A C 1
ATOM 1543 O O . SER A 1 195 ? -5.117 3.604 2.572 1.00 89.69 195 SER A O 1
ATOM 1545 N N . ARG A 1 196 ? -3.339 2.967 1.357 1.00 89.00 196 ARG A N 1
ATOM 1546 C CA . ARG A 1 196 ? -3.732 1.555 1.214 1.00 89.00 196 ARG A CA 1
ATOM 1547 C C . ARG A 1 196 ? -2.521 0.641 1.353 1.00 89.00 196 ARG A C 1
ATOM 1549 O O . ARG A 1 196 ? -1.398 1.034 1.044 1.00 89.00 196 ARG A O 1
ATOM 1556 N N . TYR A 1 197 ? -2.729 -0.588 1.820 1.00 92.31 197 TYR A N 1
ATOM 1557 C CA . TYR A 1 197 ? -1.659 -1.582 1.793 1.00 92.31 197 TYR A CA 1
ATOM 1558 C C . TYR A 1 197 ? -1.378 -1.999 0.354 1.00 92.31 197 TYR A C 1
ATOM 1560 O O . TYR A 1 197 ? -2.286 -2.368 -0.381 1.00 92.31 197 TYR A O 1
ATOM 1568 N N . LEU A 1 198 ? -0.101 -1.993 -0.020 1.00 92.12 198 LEU A N 1
ATOM 1569 C CA . LEU A 1 198 ? 0.344 -2.420 -1.341 1.00 92.12 198 LEU A CA 1
ATOM 1570 C C . LEU A 1 198 ? 0.173 -3.932 -1.539 1.00 92.12 198 LEU A C 1
ATOM 1572 O O . LEU A 1 198 ? -0.132 -4.401 -2.627 1.00 92.12 198 LEU A O 1
ATOM 1576 N N . CYS A 1 199 ? 0.391 -4.712 -0.480 1.00 92.00 199 CYS A N 1
ATOM 1577 C CA . CYS A 1 199 ? 0.309 -6.169 -0.509 1.00 92.00 199 CYS A CA 1
ATOM 1578 C C . CYS A 1 199 ? -0.124 -6.718 0.857 1.00 92.00 199 CYS A C 1
ATOM 1580 O O . CYS A 1 199 ? -0.473 -5.957 1.759 1.00 92.00 199 CYS A O 1
ATOM 1582 N N . ALA A 1 200 ? -0.216 -8.039 1.011 1.00 91.50 200 ALA A N 1
ATOM 1583 C CA . ALA A 1 200 ? -0.562 -8.627 2.305 1.00 91.50 200 ALA A CA 1
ATOM 1584 C C . ALA A 1 200 ? 0.579 -8.413 3.324 1.00 91.50 200 ALA A C 1
ATOM 1586 O O . ALA A 1 200 ? 1.751 -8.530 2.949 1.00 91.50 200 ALA A O 1
ATOM 1587 N N . PRO A 1 201 ? 0.280 -8.153 4.612 1.00 94.62 201 PRO A N 1
ATOM 1588 C CA . PRO A 1 201 ? 1.298 -8.117 5.652 1.00 94.62 201 PRO A CA 1
ATOM 1589 C C . PRO A 1 201 ? 2.119 -9.402 5.706 1.00 94.62 201 PRO A C 1
ATOM 1591 O O . PRO A 1 201 ? 1.591 -10.510 5.588 1.00 94.62 201 PRO A O 1
ATOM 1594 N N . ALA A 1 202 ? 3.420 -9.261 5.943 1.00 94.94 202 ALA A N 1
ATOM 1595 C CA . ALA A 1 202 ? 4.311 -10.399 6.092 1.00 94.94 202 ALA A CA 1
ATOM 1596 C C . ALA A 1 202 ? 5.366 -10.138 7.163 1.00 94.94 202 ALA A C 1
ATOM 1598 O O . ALA A 1 202 ? 5.831 -9.017 7.368 1.00 94.94 202 ALA A O 1
ATOM 1599 N N . ARG A 1 203 ? 5.815 -11.212 7.821 1.00 94.50 203 ARG A N 1
ATOM 1600 C CA . ARG A 1 203 ? 6.930 -11.136 8.776 1.00 94.50 203 ARG A CA 1
ATOM 1601 C C . ARG A 1 203 ? 8.238 -10.745 8.081 1.00 94.50 203 ARG A C 1
ATOM 1603 O O . ARG A 1 203 ? 9.078 -10.066 8.664 1.00 94.50 203 ARG A O 1
ATOM 1610 N N . ARG A 1 204 ? 8.433 -11.207 6.842 1.00 92.31 204 ARG A N 1
ATOM 1611 C CA . ARG A 1 204 ? 9.585 -10.881 5.994 1.00 92.31 204 ARG A CA 1
ATOM 1612 C C . ARG A 1 204 ? 9.143 -10.810 4.539 1.00 92.31 204 ARG A C 1
ATOM 1614 O O . ARG A 1 204 ? 8.745 -11.825 3.976 1.00 92.31 204 ARG A O 1
ATOM 1621 N N . HIS A 1 205 ? 9.279 -9.635 3.935 1.00 93.81 205 HIS A N 1
ATOM 1622 C CA . HIS A 1 205 ? 9.053 -9.449 2.504 1.00 93.81 205 HIS A CA 1
ATOM 1623 C C . HIS A 1 205 ? 10.295 -9.813 1.684 1.00 93.81 205 HIS A C 1
ATOM 1625 O O . HIS A 1 205 ? 11.425 -9.586 2.143 1.00 93.81 205 HIS A O 1
ATOM 1631 N N . PRO A 1 206 ? 10.123 -10.374 0.475 1.00 92.69 206 PRO A N 1
ATOM 1632 C CA . PRO A 1 206 ? 11.234 -10.590 -0.441 1.00 92.69 206 PRO A CA 1
ATOM 1633 C C . PRO A 1 206 ? 11.801 -9.250 -0.937 1.00 92.69 206 PRO A C 1
ATOM 1635 O O . PRO A 1 206 ? 11.110 -8.235 -0.983 1.00 92.69 206 PRO A O 1
ATOM 1638 N N . ARG A 1 207 ? 13.087 -9.233 -1.318 1.00 92.12 207 ARG A N 1
ATOM 1639 C CA . ARG A 1 207 ? 13.797 -7.989 -1.678 1.00 92.12 207 ARG A CA 1
ATOM 1640 C C . ARG A 1 207 ? 13.176 -7.243 -2.867 1.00 92.12 207 ARG A C 1
ATOM 1642 O O . ARG A 1 207 ? 13.217 -6.020 -2.860 1.00 92.12 207 ARG A O 1
ATOM 1649 N N . HIS A 1 208 ? 12.596 -7.943 -3.846 1.00 95.00 208 HIS A N 1
ATOM 1650 C CA . HIS A 1 208 ? 11.969 -7.284 -4.997 1.00 95.00 208 HIS A CA 1
ATOM 1651 C C . HIS A 1 208 ? 10.776 -6.415 -4.589 1.00 95.00 208 HIS A C 1
ATOM 1653 O O . HIS A 1 208 ? 10.623 -5.356 -5.169 1.00 95.00 208 HIS A O 1
ATOM 1659 N N . VAL A 1 209 ? 10.012 -6.761 -3.544 1.00 95.75 209 VAL A N 1
ATOM 1660 C CA . VAL A 1 209 ? 8.892 -5.922 -3.068 1.00 95.75 209 VAL A CA 1
ATOM 1661 C C . VAL A 1 209 ? 9.383 -4.558 -2.571 1.00 95.75 209 VAL A C 1
ATOM 1663 O O . VAL A 1 209 ? 8.731 -3.549 -2.811 1.00 95.75 209 VAL A O 1
ATOM 1666 N N . PHE A 1 210 ? 10.566 -4.490 -1.945 1.00 94.62 210 PHE A N 1
ATOM 1667 C CA . PHE A 1 210 ? 11.184 -3.207 -1.574 1.00 94.62 210 PHE A CA 1
ATOM 1668 C C . PHE A 1 210 ? 11.564 -2.380 -2.800 1.00 94.62 210 PHE A C 1
ATOM 1670 O O . PHE A 1 210 ? 11.376 -1.167 -2.804 1.00 94.62 210 PHE A O 1
ATOM 1677 N N . LEU A 1 211 ? 12.084 -3.037 -3.837 1.00 95.00 211 LEU A N 1
ATOM 1678 C CA . LEU A 1 211 ? 12.427 -2.365 -5.083 1.00 95.00 211 LEU A CA 1
ATOM 1679 C C . LEU A 1 211 ? 11.173 -1.907 -5.836 1.00 95.00 211 LEU A C 1
ATOM 1681 O O . LEU A 1 211 ? 11.152 -0.791 -6.332 1.00 95.00 211 LEU A O 1
ATOM 1685 N N . ILE A 1 212 ? 10.108 -2.710 -5.851 1.00 96.06 212 ILE A N 1
ATOM 1686 C CA . ILE A 1 212 ? 8.821 -2.317 -6.428 1.00 96.06 212 ILE A CA 1
ATOM 1687 C C . ILE A 1 212 ? 8.246 -1.122 -5.665 1.00 96.06 212 ILE A C 1
ATOM 1689 O O . ILE A 1 212 ? 7.862 -0.148 -6.295 1.00 96.06 212 ILE A O 1
ATOM 1693 N N . ALA A 1 213 ? 8.265 -1.120 -4.330 1.00 94.75 213 ALA A N 1
ATOM 1694 C CA . ALA A 1 213 ? 7.831 0.042 -3.551 1.00 94.75 213 ALA A CA 1
ATOM 1695 C C . ALA A 1 213 ? 8.617 1.320 -3.918 1.00 94.75 213 ALA A C 1
ATOM 1697 O O . ALA A 1 213 ? 8.025 2.390 -4.027 1.00 94.75 213 ALA A O 1
ATOM 1698 N N . ASN A 1 214 ? 9.925 1.201 -4.184 1.00 92.62 214 ASN A N 1
ATOM 1699 C CA . ASN A 1 214 ? 10.749 2.310 -4.671 1.00 92.62 214 ASN A CA 1
ATOM 1700 C C . ASN A 1 214 ? 10.364 2.751 -6.098 1.00 92.62 214 ASN A C 1
ATOM 1702 O O . ASN A 1 214 ? 10.230 3.947 -6.340 1.00 92.62 214 ASN A O 1
ATOM 1706 N N . ILE A 1 215 ? 10.112 1.808 -7.016 1.00 93.44 215 ILE A N 1
ATOM 1707 C CA . ILE A 1 215 ? 9.583 2.093 -8.364 1.00 93.44 215 ILE A CA 1
ATOM 1708 C C . ILE A 1 215 ? 8.286 2.904 -8.258 1.00 93.44 215 ILE A C 1
ATOM 1710 O O . ILE A 1 215 ? 8.147 3.941 -8.902 1.00 93.44 215 ILE A O 1
ATOM 1714 N N . LEU A 1 216 ? 7.346 2.454 -7.426 1.00 93.25 216 LEU A N 1
ATOM 1715 C CA . LEU A 1 216 ? 6.061 3.126 -7.238 1.00 93.25 216 LEU A CA 1
ATOM 1716 C C . LEU A 1 216 ? 6.252 4.549 -6.717 1.00 93.25 216 LEU A C 1
ATOM 1718 O O . LEU A 1 216 ? 5.713 5.490 -7.298 1.00 93.25 216 LEU A O 1
ATOM 1722 N N . GLN A 1 217 ? 7.091 4.712 -5.694 1.00 90.69 217 GLN A N 1
ATOM 1723 C CA . GLN A 1 217 ? 7.382 6.021 -5.127 1.00 90.69 217 GLN A CA 1
ATOM 1724 C C . GLN A 1 217 ? 8.022 6.981 -6.140 1.00 90.69 217 GLN A C 1
ATOM 1726 O O . GLN A 1 217 ? 7.650 8.147 -6.226 1.00 90.69 217 GLN A O 1
ATOM 1731 N N . ARG A 1 218 ? 8.966 6.489 -6.948 1.00 88.75 218 ARG A N 1
ATOM 1732 C CA . ARG A 1 218 ? 9.741 7.324 -7.876 1.00 88.75 218 ARG A CA 1
ATOM 1733 C C . ARG A 1 218 ? 8.989 7.674 -9.158 1.00 88.75 218 ARG A C 1
ATOM 1735 O O . ARG A 1 218 ? 9.250 8.719 -9.746 1.00 88.75 218 ARG A O 1
ATOM 1742 N N . PHE A 1 219 ? 8.084 6.811 -9.624 1.00 87.88 219 PHE A N 1
ATOM 1743 C CA . PHE A 1 219 ? 7.500 6.951 -10.962 1.00 87.88 219 PHE A CA 1
ATOM 1744 C C . PHE A 1 219 ? 5.980 7.131 -10.995 1.00 87.88 219 PHE A C 1
ATOM 1746 O O . PHE A 1 219 ? 5.477 7.513 -12.054 1.00 87.88 219 PHE A O 1
ATOM 1753 N N . PHE A 1 220 ? 5.265 6.902 -9.887 1.00 88.50 220 PHE A N 1
ATOM 1754 C CA . PHE A 1 220 ? 3.795 6.836 -9.865 1.00 88.50 220 PHE A CA 1
ATOM 1755 C C . PHE A 1 220 ? 3.129 7.770 -8.843 1.00 88.50 220 PHE A C 1
ATOM 1757 O O . PHE A 1 220 ? 1.972 7.560 -8.506 1.00 88.50 220 PHE A O 1
ATOM 1764 N N . PHE A 1 221 ? 3.821 8.827 -8.394 1.00 89.50 221 PHE A N 1
ATOM 1765 C CA . PHE A 1 221 ? 3.246 9.900 -7.558 1.00 89.50 221 PHE A CA 1
ATOM 1766 C C . PHE A 1 221 ? 2.569 9.407 -6.268 1.00 89.50 221 PHE A C 1
ATOM 1768 O O . PHE A 1 221 ? 1.572 9.962 -5.805 1.00 89.50 221 PHE A O 1
ATOM 1775 N N . VAL A 1 222 ? 3.140 8.361 -5.678 1.00 92.56 222 VAL A N 1
ATOM 1776 C CA . VAL A 1 222 ? 2.761 7.836 -4.366 1.00 92.56 222 VAL A CA 1
ATOM 1777 C C . VAL A 1 222 ? 3.974 7.845 -3.446 1.00 92.56 222 VAL A C 1
ATOM 1779 O O . VAL A 1 222 ? 5.107 7.953 -3.891 1.00 92.56 222 VAL A O 1
ATOM 1782 N N . GLU A 1 223 ? 3.749 7.688 -2.153 1.00 93.81 223 GLU A N 1
ATOM 1783 C CA . GLU A 1 223 ? 4.792 7.531 -1.147 1.00 93.81 223 GLU A CA 1
ATOM 1784 C C . GLU A 1 223 ? 4.598 6.207 -0.416 1.00 93.81 223 GLU A C 1
ATOM 1786 O O . GLU A 1 223 ? 3.496 5.909 0.044 1.00 93.81 223 GLU A O 1
ATOM 1791 N N . ALA A 1 224 ? 5.654 5.399 -0.308 1.00 93.56 224 ALA A N 1
ATOM 1792 C CA . ALA A 1 224 ? 5.587 4.082 0.316 1.00 93.56 224 ALA A CA 1
ATOM 1793 C C . ALA A 1 224 ? 6.193 4.111 1.725 1.00 93.56 224 ALA A C 1
ATOM 1795 O O . ALA A 1 224 ? 7.400 4.284 1.902 1.00 93.56 224 ALA A O 1
ATOM 1796 N N . VAL A 1 225 ? 5.366 3.868 2.741 1.00 94.19 225 VAL A N 1
ATOM 1797 C CA . VAL A 1 225 ? 5.785 3.803 4.143 1.00 94.19 225 VAL A CA 1
ATOM 1798 C C . VAL A 1 225 ? 5.655 2.375 4.654 1.00 94.19 225 VAL A C 1
ATOM 1800 O O . VAL A 1 225 ? 4.591 1.763 4.610 1.00 94.19 225 VAL A O 1
ATOM 1803 N N . TRP A 1 226 ? 6.750 1.829 5.177 1.00 94.75 226 TRP A N 1
ATOM 1804 C CA . TRP A 1 226 ? 6.743 0.515 5.814 1.00 94.75 226 TRP A CA 1
ATOM 1805 C C . TRP A 1 226 ? 6.178 0.627 7.226 1.00 94.75 226 TRP A C 1
ATOM 1807 O O . TRP A 1 226 ? 6.843 1.148 8.122 1.00 94.75 226 TRP A O 1
ATOM 1817 N N . VAL A 1 227 ? 4.964 0.119 7.424 1.00 93.19 227 VAL A N 1
ATOM 1818 C CA . VAL A 1 227 ? 4.269 0.160 8.715 1.00 93.19 227 VAL A CA 1
ATOM 1819 C C . VAL A 1 227 ? 4.229 -1.226 9.356 1.00 93.19 227 VAL A C 1
ATOM 1821 O O . VAL A 1 227 ? 4.156 -2.232 8.638 1.00 93.19 227 VAL A O 1
ATOM 1824 N N . PRO A 1 228 ? 4.298 -1.323 10.697 1.00 93.69 228 PRO A N 1
ATOM 1825 C CA . PRO A 1 228 ? 4.010 -2.578 11.373 1.00 93.69 228 PRO A CA 1
ATOM 1826 C C . PRO A 1 228 ? 2.549 -2.966 11.110 1.00 93.69 228 PRO A C 1
ATOM 1828 O O . PRO A 1 228 ? 1.676 -2.103 11.056 1.00 93.69 228 PRO A O 1
ATOM 1831 N N . ALA A 1 229 ? 2.297 -4.258 10.922 1.00 94.25 229 ALA A N 1
ATOM 1832 C CA . ALA A 1 229 ? 0.960 -4.780 10.654 1.00 94.25 229 ALA A CA 1
ATOM 1833 C C . ALA A 1 229 ? 0.838 -6.224 11.142 1.00 94.25 229 ALA A C 1
ATOM 1835 O O . ALA A 1 229 ? 1.821 -6.978 11.136 1.00 94.25 229 ALA A O 1
ATOM 1836 N N . TRP A 1 230 ? -0.366 -6.626 11.541 1.00 95.75 230 TRP A N 1
ATOM 1837 C CA . T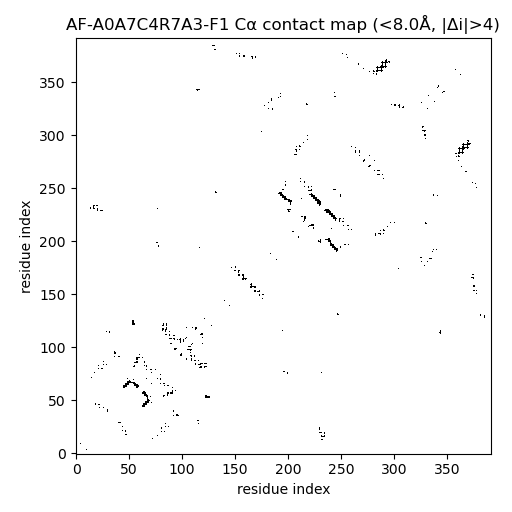RP A 1 230 ? -0.627 -7.999 11.956 1.00 95.75 230 TRP A CA 1
ATOM 1838 C C . TRP A 1 230 ? -0.691 -8.955 10.759 1.00 95.75 230 TRP A C 1
ATOM 1840 O O . TRP A 1 230 ? -1.338 -8.688 9.747 1.00 95.75 230 TRP A O 1
ATOM 1850 N N . VAL A 1 231 ? -0.027 -10.104 10.877 1.00 95.88 231 VAL A N 1
ATOM 1851 C CA . VAL A 1 231 ? -0.040 -11.164 9.865 1.00 95.88 231 VAL A CA 1
ATOM 1852 C C . VAL A 1 231 ? -1.017 -12.245 10.315 1.00 95.88 231 VAL A C 1
ATOM 1854 O O . VAL A 1 231 ? -0.623 -13.185 11.005 1.00 95.88 231 VAL A O 1
ATOM 1857 N N . VAL A 1 232 ? -2.286 -12.132 9.905 1.00 93.56 232 VAL A N 1
ATOM 1858 C CA . VAL A 1 232 ? -3.376 -13.034 10.339 1.00 93.56 232 VAL A CA 1
ATOM 1859 C C . VAL A 1 232 ? -3.014 -14.507 10.132 1.00 93.56 232 VAL A C 1
ATOM 1861 O O . VAL A 1 232 ? -3.067 -15.291 11.075 1.00 93.56 232 VAL A O 1
ATOM 1864 N N . ALA A 1 233 ? -2.512 -14.877 8.952 1.00 91.69 233 ALA A N 1
ATOM 1865 C CA . ALA A 1 233 ? -2.136 -16.260 8.636 1.00 91.69 233 ALA A CA 1
ATOM 1866 C C . ALA A 1 233 ? -0.977 -16.827 9.488 1.00 91.69 233 ALA A C 1
ATOM 1868 O O . ALA A 1 233 ? -0.678 -18.018 9.412 1.00 91.69 233 ALA A O 1
ATOM 1869 N N . LYS A 1 234 ? -0.265 -15.984 10.247 1.00 92.75 234 LYS A N 1
ATOM 1870 C CA . LYS A 1 234 ? 0.858 -16.380 11.114 1.00 92.75 234 LYS A CA 1
ATOM 1871 C C . LYS A 1 234 ? 0.649 -16.032 12.589 1.00 92.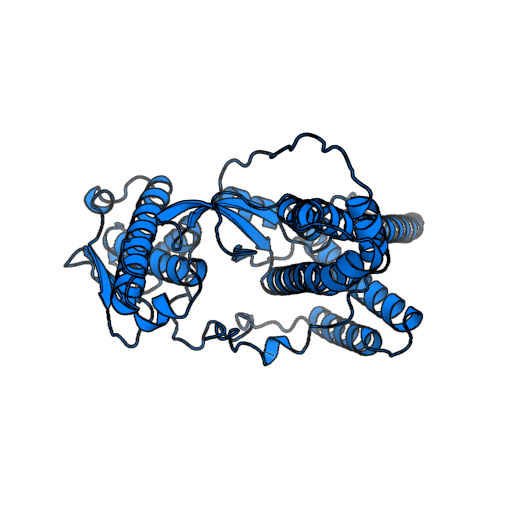75 234 LYS A C 1
ATOM 1873 O O . LYS A 1 234 ? 1.479 -16.434 13.397 1.00 92.75 234 LYS A O 1
ATOM 1878 N N . GLY A 1 235 ? -0.410 -15.298 12.937 1.00 95.06 235 GLY A N 1
ATOM 1879 C CA . GLY A 1 235 ? -0.694 -14.882 14.312 1.00 95.06 235 GLY A CA 1
ATOM 1880 C C . GLY A 1 235 ? 0.433 -14.076 14.954 1.00 95.06 235 GLY A C 1
ATOM 1881 O O . GLY A 1 235 ? 0.707 -14.250 16.138 1.00 95.06 235 GLY A O 1
ATOM 1882 N N . CYS A 1 236 ? 1.127 -13.242 14.175 1.00 95.50 236 CYS A N 1
ATOM 1883 C CA . CYS A 1 236 ? 2.263 -12.466 14.662 1.00 95.50 236 CYS A CA 1
ATOM 1884 C C . CYS A 1 236 ? 2.354 -11.082 14.014 1.00 95.50 236 CYS A C 1
ATOM 1886 O O . CYS A 1 236 ? 1.809 -10.841 12.936 1.00 95.50 236 CYS A O 1
ATOM 1888 N N . VAL A 1 237 ? 3.143 -10.198 14.625 1.00 96.00 237 VAL A N 1
ATOM 1889 C CA . VAL A 1 237 ? 3.479 -8.890 14.051 1.00 96.00 237 VAL A CA 1
ATOM 1890 C C . VAL A 1 237 ? 4.472 -9.057 12.896 1.00 96.00 237 VAL A C 1
ATOM 1892 O O . VAL A 1 237 ? 5.455 -9.800 12.983 1.00 96.00 237 VAL A O 1
ATOM 1895 N N . GLY A 1 238 ? 4.213 -8.350 11.803 1.00 95.62 238 GLY A N 1
ATOM 1896 C CA . GLY A 1 238 ? 5.100 -8.198 10.660 1.00 95.62 238 GLY A CA 1
ATOM 1897 C C . GLY A 1 238 ? 5.138 -6.744 10.207 1.00 95.62 238 GLY A C 1
ATOM 1898 O O . GLY A 1 238 ? 5.018 -5.822 11.012 1.00 95.62 238 GLY A O 1
ATOM 1899 N N . ASN A 1 239 ? 5.317 -6.536 8.909 1.00 94.94 239 ASN A N 1
ATOM 1900 C CA . ASN A 1 239 ? 5.183 -5.224 8.295 1.00 94.94 239 ASN A CA 1
ATOM 1901 C C . ASN A 1 239 ? 4.555 -5.336 6.909 1.00 94.94 239 ASN A C 1
ATOM 1903 O O . ASN A 1 239 ? 4.384 -6.429 6.358 1.00 94.94 239 ASN A O 1
ATOM 1907 N N . VAL A 1 240 ? 4.203 -4.185 6.360 1.00 95.31 240 VAL A N 1
ATOM 1908 C CA . VAL A 1 240 ? 3.621 -4.047 5.032 1.00 95.31 240 VAL A CA 1
ATOM 1909 C C . VAL A 1 240 ? 4.014 -2.683 4.459 1.00 95.31 240 VAL A C 1
ATOM 1911 O O . VAL A 1 240 ? 4.106 -1.715 5.221 1.00 95.31 240 VAL A O 1
ATOM 1914 N N . PRO A 1 241 ? 4.276 -2.580 3.148 1.00 95.19 241 PRO A N 1
ATOM 1915 C CA . PRO A 1 241 ? 4.342 -1.285 2.494 1.00 95.19 241 PRO A CA 1
ATOM 1916 C C . PRO A 1 241 ? 2.921 -0.718 2.385 1.00 95.19 241 PRO A C 1
ATOM 1918 O O . PRO A 1 241 ? 2.078 -1.275 1.684 1.00 95.19 241 PRO A O 1
ATOM 1921 N N . GLU A 1 242 ? 2.644 0.371 3.097 1.00 94.38 242 GLU A N 1
ATOM 1922 C CA . GLU A 1 242 ? 1.434 1.179 2.930 1.00 94.38 242 GLU A CA 1
ATOM 1923 C C . GLU A 1 242 ? 1.766 2.336 1.976 1.00 94.38 242 GLU A C 1
ATOM 1925 O O . GLU A 1 242 ? 2.698 3.101 2.224 1.00 94.38 242 GLU A O 1
ATOM 1930 N N . ILE A 1 243 ? 1.045 2.434 0.858 1.00 94.19 243 ILE A N 1
ATOM 1931 C CA . ILE A 1 243 ? 1.218 3.493 -0.140 1.00 94.19 243 ILE A CA 1
ATOM 1932 C C . ILE A 1 243 ? 0.229 4.624 0.119 1.00 94.19 243 ILE A C 1
ATOM 1934 O O . ILE A 1 243 ? -0.941 4.369 0.393 1.00 94.19 243 ILE A O 1
ATOM 1938 N N . SER A 1 244 ? 0.707 5.863 0.034 1.00 93.69 244 SER A N 1
ATOM 1939 C CA . SER A 1 244 ? -0.075 7.085 0.220 1.00 93.69 244 SER A CA 1
ATOM 1940 C C . SER A 1 244 ? -0.010 7.964 -1.021 1.00 93.69 244 SER A C 1
ATOM 1942 O O . SER A 1 244 ? 1.055 8.135 -1.600 1.00 93.69 244 SER A O 1
ATOM 1944 N N . GLY A 1 245 ? -1.135 8.538 -1.421 1.00 92.19 245 GLY A N 1
ATOM 1945 C CA . GLY A 1 245 ? -1.255 9.320 -2.649 1.00 92.19 245 GLY A CA 1
ATOM 1946 C C . GLY A 1 245 ? -2.710 9.666 -2.922 1.00 92.19 245 GLY A C 1
ATOM 1947 O O . GLY A 1 245 ? -3.581 9.421 -2.081 1.00 92.19 245 GLY A O 1
ATOM 1948 N N . ARG A 1 246 ? -2.995 10.257 -4.084 1.00 87.44 246 ARG A N 1
ATOM 1949 C CA . ARG A 1 246 ? -4.393 10.470 -4.483 1.00 87.44 246 ARG A CA 1
ATOM 1950 C C . ARG A 1 246 ? -5.032 9.125 -4.836 1.00 87.44 246 ARG A C 1
ATOM 1952 O O . ARG A 1 246 ? -4.310 8.221 -5.262 1.00 87.44 246 ARG A O 1
ATOM 1959 N N . PRO A 1 247 ? -6.361 8.978 -4.702 1.00 83.00 247 PRO A N 1
ATOM 1960 C CA . PRO A 1 247 ? -7.034 7.705 -4.953 1.00 83.00 247 PRO A CA 1
ATOM 1961 C C . PRO A 1 247 ? -6.662 7.060 -6.297 1.00 83.00 247 PRO A C 1
ATOM 1963 O O . PRO A 1 247 ? -6.265 5.899 -6.324 1.00 83.00 247 PRO A O 1
ATOM 1966 N N . HIS A 1 248 ? -6.665 7.828 -7.391 1.00 79.38 248 HIS A N 1
ATOM 1967 C CA . HIS A 1 248 ? -6.320 7.310 -8.721 1.00 79.38 248 HIS A CA 1
ATOM 1968 C C . HIS A 1 248 ? -4.825 6.984 -8.893 1.00 79.38 248 HIS A C 1
ATOM 1970 O O . HIS A 1 248 ? -4.486 6.084 -9.657 1.00 79.38 248 HIS A O 1
ATOM 1976 N N . ASP A 1 249 ? -3.928 7.683 -8.187 1.00 85.69 249 ASP A N 1
ATOM 1977 C CA . ASP A 1 249 ? -2.487 7.384 -8.207 1.00 85.69 249 ASP A CA 1
ATOM 1978 C C . ASP A 1 249 ? -2.208 6.068 -7.463 1.00 85.69 249 ASP A C 1
ATOM 1980 O O . ASP A 1 249 ? -1.422 5.240 -7.921 1.00 85.69 249 ASP A O 1
ATOM 1984 N N . ILE A 1 250 ? -2.912 5.834 -6.348 1.00 87.38 250 ILE A N 1
ATOM 1985 C CA . ILE A 1 250 ? -2.870 4.568 -5.605 1.00 87.38 250 ILE A CA 1
ATOM 1986 C C . ILE A 1 250 ? -3.407 3.416 -6.451 1.00 87.38 250 ILE A C 1
ATOM 1988 O O . ILE A 1 250 ? -2.771 2.366 -6.503 1.00 87.38 250 ILE A O 1
ATOM 1992 N N . GLU A 1 251 ? -4.541 3.595 -7.128 1.00 81.12 251 GLU A N 1
ATOM 1993 C CA . GLU A 1 251 ? -5.103 2.577 -8.025 1.00 81.12 251 GLU A CA 1
ATOM 1994 C C . GLU A 1 251 ? -4.114 2.198 -9.133 1.00 81.12 251 GLU A C 1
ATOM 1996 O O . GLU A 1 251 ? -3.865 1.014 -9.372 1.00 81.12 251 GLU A O 1
ATOM 2001 N N . LEU A 1 252 ? -3.484 3.195 -9.763 1.00 82.00 252 LEU A N 1
ATOM 2002 C CA . LEU A 1 252 ? -2.450 2.957 -10.765 1.00 82.00 252 LEU A CA 1
ATOM 2003 C C . LEU A 1 252 ? -1.236 2.231 -10.166 1.00 82.00 252 LEU A C 1
ATOM 2005 O O . LEU A 1 252 ? -0.716 1.300 -10.779 1.00 82.00 252 LEU A O 1
ATOM 2009 N N . ALA A 1 253 ? -0.791 2.620 -8.971 1.00 88.81 253 ALA A N 1
ATOM 2010 C CA . ALA A 1 253 ? 0.336 1.985 -8.296 1.00 88.81 253 ALA A CA 1
ATOM 2011 C C . ALA A 1 253 ? 0.051 0.517 -7.923 1.00 88.81 253 ALA A C 1
ATOM 2013 O O . ALA A 1 253 ? 0.925 -0.335 -8.099 1.00 88.81 253 ALA A O 1
ATOM 2014 N N . LEU A 1 254 ? -1.166 0.203 -7.465 1.00 86.56 254 LEU A N 1
ATOM 2015 C CA . LEU A 1 254 ? -1.615 -1.170 -7.198 1.00 86.56 254 LEU A CA 1
ATOM 2016 C C . LEU A 1 254 ? -1.638 -2.003 -8.481 1.00 86.56 254 LEU A C 1
ATOM 2018 O O . LEU A 1 254 ? -1.085 -3.101 -8.515 1.00 86.56 254 LEU A O 1
ATOM 2022 N N . TYR A 1 255 ? -2.183 -1.447 -9.563 1.00 85.38 255 TYR A N 1
ATOM 2023 C CA . TYR A 1 255 ? -2.161 -2.098 -10.870 1.00 85.38 255 TYR A CA 1
ATOM 2024 C C . TYR A 1 255 ? -0.725 -2.406 -11.336 1.00 85.38 255 TYR A C 1
ATOM 2026 O O . TYR A 1 255 ? -0.437 -3.506 -11.809 1.00 85.38 255 TYR A O 1
ATOM 2034 N N . VAL A 1 256 ? 0.200 -1.452 -11.186 1.00 89.19 256 VAL A N 1
ATOM 2035 C CA . VAL A 1 256 ? 1.611 -1.630 -11.567 1.00 89.19 256 VAL A CA 1
ATOM 2036 C C . VAL A 1 256 ? 2.288 -2.690 -10.702 1.00 89.19 256 VAL A C 1
ATOM 2038 O O . VAL A 1 256 ? 3.054 -3.500 -11.224 1.00 89.19 256 VAL A O 1
ATOM 2041 N N . PHE A 1 257 ? 2.000 -2.719 -9.400 1.00 93.88 257 PHE A N 1
ATOM 2042 C CA . PHE A 1 257 ? 2.483 -3.767 -8.505 1.00 93.88 257 PHE A CA 1
ATOM 2043 C C . PHE A 1 257 ? 2.052 -5.155 -8.987 1.00 93.88 257 PHE A C 1
ATOM 2045 O O . PHE A 1 257 ? 2.907 -6.019 -9.201 1.00 93.88 257 PHE A O 1
ATOM 2052 N N . ASP A 1 258 ? 0.757 -5.340 -9.250 1.00 89.38 258 ASP A N 1
ATOM 2053 C CA . ASP A 1 258 ? 0.214 -6.606 -9.748 1.00 89.38 258 ASP A CA 1
ATOM 2054 C C . ASP A 1 258 ? 0.786 -6.967 -11.123 1.00 89.38 258 ASP A C 1
ATOM 2056 O O . ASP A 1 258 ? 1.104 -8.127 -11.390 1.00 89.38 258 ASP A O 1
ATOM 2060 N N . PHE A 1 259 ? 0.973 -5.984 -12.005 1.00 88.56 259 PHE A N 1
ATOM 2061 C CA . PHE A 1 259 ? 1.607 -6.187 -13.305 1.00 88.56 259 PHE A CA 1
ATOM 2062 C C . PHE A 1 259 ? 3.041 -6.718 -13.172 1.00 88.56 259 PHE A C 1
ATOM 2064 O O . PHE A 1 259 ? 3.408 -7.672 -13.870 1.00 88.56 259 PHE A O 1
ATOM 2071 N N . ILE A 1 260 ? 3.848 -6.135 -12.279 1.00 93.44 260 ILE A N 1
ATOM 2072 C CA . ILE A 1 260 ? 5.228 -6.574 -12.049 1.00 93.44 260 ILE A CA 1
ATOM 2073 C C . ILE A 1 260 ? 5.238 -7.979 -11.437 1.00 93.44 260 ILE A C 1
ATOM 2075 O O . ILE A 1 260 ? 5.928 -8.855 -11.957 1.00 93.44 260 ILE A O 1
ATOM 2079 N N . GLU A 1 261 ? 4.443 -8.229 -10.393 1.00 94.12 261 GLU A N 1
ATOM 2080 C CA . GLU A 1 261 ? 4.344 -9.542 -9.738 1.00 94.12 261 GLU A CA 1
ATOM 2081 C C . GLU A 1 261 ? 3.911 -10.644 -10.717 1.00 94.12 261 GLU A C 1
ATOM 2083 O O . GLU A 1 261 ? 4.538 -11.705 -10.795 1.00 94.12 261 GLU A O 1
ATOM 2088 N N . ASN A 1 262 ? 2.879 -10.387 -11.524 1.00 91.25 262 ASN A N 1
ATOM 2089 C CA . ASN A 1 262 ? 2.400 -11.335 -12.528 1.00 91.25 262 ASN A CA 1
ATOM 2090 C C . ASN A 1 262 ? 3.436 -11.575 -13.630 1.00 91.25 262 ASN A C 1
ATOM 2092 O O . ASN A 1 262 ? 3.613 -12.709 -14.083 1.00 91.25 262 ASN A O 1
ATOM 2096 N N . THR A 1 263 ? 4.154 -10.529 -14.046 1.00 92.12 263 THR A N 1
ATOM 2097 C CA . THR A 1 263 ? 5.231 -10.654 -15.035 1.00 92.12 263 THR A CA 1
ATOM 2098 C C . THR A 1 263 ? 6.389 -11.483 -14.486 1.00 92.12 263 THR A C 1
ATOM 2100 O O . THR A 1 263 ? 6.859 -12.380 -15.184 1.00 92.12 263 THR A O 1
ATOM 2103 N N . ILE A 1 264 ? 6.800 -11.260 -13.232 1.00 95.44 264 ILE A N 1
ATOM 2104 C CA . ILE A 1 264 ? 7.826 -12.063 -12.552 1.00 95.44 264 ILE A CA 1
ATOM 2105 C C . ILE A 1 264 ? 7.433 -13.540 -12.550 1.00 95.44 264 ILE A C 1
ATOM 2107 O O . ILE A 1 264 ? 8.240 -14.380 -12.943 1.00 95.44 264 ILE A O 1
ATOM 2111 N N . ARG A 1 265 ? 6.199 -13.862 -12.142 1.00 93.50 265 ARG A N 1
ATOM 2112 C CA . ARG A 1 265 ? 5.722 -15.253 -12.079 1.00 93.50 265 ARG A CA 1
ATOM 2113 C C . ARG A 1 265 ? 5.700 -15.910 -13.456 1.00 93.50 265 ARG A C 1
ATOM 2115 O O . ARG A 1 265 ? 6.289 -16.972 -13.619 1.00 93.50 265 ARG A O 1
ATOM 2122 N N . ARG A 1 266 ? 5.102 -15.251 -14.455 1.00 91.44 266 ARG A N 1
ATOM 2123 C CA . ARG A 1 266 ? 5.012 -15.775 -15.828 1.00 91.44 266 ARG A CA 1
ATOM 2124 C C . ARG A 1 266 ? 6.390 -16.030 -16.440 1.00 91.44 266 ARG A C 1
ATOM 2126 O O . ARG A 1 266 ? 6.617 -17.066 -17.054 1.00 91.44 266 ARG A O 1
ATOM 2133 N N . GLN A 1 267 ? 7.310 -15.081 -16.281 1.00 94.56 267 GLN A N 1
ATOM 2134 C CA . GLN A 1 267 ? 8.639 -15.156 -16.891 1.00 94.56 267 GLN A CA 1
ATOM 2135 C C . GLN A 1 267 ? 9.574 -16.105 -16.135 1.00 94.56 267 GLN A C 1
ATOM 2137 O O . GLN A 1 267 ? 10.503 -16.658 -16.723 1.00 94.56 267 GLN A O 1
ATOM 2142 N N . TRP A 1 268 ? 9.314 -16.342 -14.847 1.00 95.06 268 TRP A N 1
ATOM 2143 C CA . TRP A 1 268 ? 10.063 -17.312 -14.061 1.00 95.06 268 TRP A CA 1
ATOM 2144 C C . TRP A 1 268 ? 9.913 -18.733 -14.600 1.00 95.06 268 TRP A C 1
ATOM 2146 O O . TRP A 1 268 ? 10.916 -19.433 -14.710 1.00 95.06 268 TRP A O 1
ATOM 2156 N N . ASP A 1 269 ? 8.702 -19.162 -14.956 1.00 90.31 269 ASP A N 1
ATOM 2157 C CA . ASP A 1 269 ? 8.486 -20.528 -15.443 1.00 90.31 269 ASP A CA 1
ATOM 2158 C C . ASP A 1 269 ? 9.270 -20.800 -16.734 1.00 90.31 269 ASP A C 1
ATOM 2160 O O . ASP A 1 269 ? 9.916 -21.845 -16.853 1.00 90.31 269 ASP A O 1
ATOM 2164 N N . MET A 1 270 ? 9.305 -19.820 -17.642 1.00 90.12 270 MET A N 1
ATOM 2165 C CA . MET A 1 270 ? 10.097 -19.873 -18.874 1.00 90.12 270 MET A CA 1
ATOM 2166 C C . MET A 1 270 ? 11.604 -19.882 -18.581 1.00 90.12 270 MET A C 1
ATOM 2168 O O . MET A 1 270 ? 12.333 -20.748 -19.067 1.00 90.12 270 MET A O 1
ATOM 2172 N N . ALA A 1 271 ? 12.077 -18.952 -17.745 1.00 90.81 271 ALA A N 1
ATOM 2173 C CA . ALA A 1 271 ? 13.493 -18.833 -17.404 1.00 90.81 271 ALA A CA 1
ATOM 2174 C C . ALA A 1 271 ? 14.020 -20.064 -16.650 1.00 90.81 271 ALA A C 1
ATOM 2176 O O . ALA A 1 271 ? 15.151 -20.496 -16.875 1.00 90.81 271 ALA A O 1
ATOM 2177 N N . ARG A 1 272 ? 13.197 -20.653 -15.775 1.00 91.88 272 ARG A N 1
ATOM 2178 C CA . ARG A 1 272 ? 13.522 -21.874 -15.034 1.00 91.88 272 ARG A CA 1
ATOM 2179 C C . ARG A 1 272 ? 13.792 -23.041 -15.978 1.00 91.88 272 ARG A C 1
ATOM 2181 O O . ARG A 1 272 ? 14.790 -23.729 -15.784 1.00 91.88 272 ARG A O 1
ATOM 2188 N N . GLY A 1 273 ? 12.937 -23.239 -16.982 1.00 89.06 273 GLY A N 1
ATOM 2189 C CA . GLY A 1 273 ? 13.119 -24.288 -17.988 1.00 89.06 273 GLY A CA 1
ATOM 2190 C C . GLY A 1 273 ? 14.339 -24.046 -18.877 1.00 89.06 273 GLY A C 1
ATOM 2191 O O . GLY A 1 273 ? 15.146 -24.949 -19.063 1.00 89.06 273 GLY A O 1
ATOM 2192 N N . ALA A 1 274 ? 14.517 -22.815 -19.366 1.00 90.81 274 ALA A N 1
ATOM 2193 C CA . ALA A 1 274 ? 15.588 -22.478 -20.306 1.00 90.81 274 ALA A CA 1
ATOM 2194 C C . ALA A 1 274 ? 16.999 -22.505 -19.689 1.00 90.81 274 ALA A C 1
ATOM 2196 O O . ALA A 1 274 ? 17.965 -22.829 -20.375 1.00 90.81 274 ALA A O 1
ATOM 2197 N N . HIS A 1 275 ? 17.133 -22.151 -18.407 1.00 89.38 275 HIS A N 1
ATOM 2198 C CA . HIS A 1 275 ? 18.436 -22.003 -17.746 1.00 89.38 275 HIS A CA 1
ATOM 2199 C C . HIS A 1 275 ? 18.705 -23.030 -16.637 1.00 89.38 275 HIS A C 1
ATOM 2201 O O . HIS A 1 275 ? 19.738 -22.947 -15.973 1.00 89.38 275 HIS A O 1
ATOM 2207 N N . GLY A 1 276 ? 17.779 -23.961 -16.382 1.00 90.06 276 GLY A N 1
ATOM 2208 C CA . GLY A 1 276 ? 17.912 -24.939 -15.298 1.00 90.06 276 GLY A CA 1
ATOM 2209 C C . GLY A 1 276 ? 17.941 -24.307 -13.900 1.00 90.06 276 GLY A C 1
ATOM 2210 O O . GLY A 1 276 ? 18.577 -24.835 -12.987 1.00 90.06 276 GLY A O 1
ATOM 2211 N N . PHE A 1 277 ? 17.297 -23.149 -13.715 1.00 93.38 277 PHE A N 1
ATOM 2212 C CA . PHE A 1 277 ? 17.304 -22.454 -12.427 1.00 93.38 277 PHE A CA 1
ATOM 2213 C C . PHE A 1 277 ? 16.558 -23.237 -11.338 1.00 93.38 277 PHE A C 1
ATOM 2215 O O . PHE A 1 277 ? 15.586 -23.945 -11.589 1.00 93.38 277 PHE A O 1
ATOM 2222 N N . THR A 1 278 ? 16.975 -23.068 -10.083 1.00 90.44 278 THR A N 1
ATOM 2223 C CA . THR A 1 278 ? 16.336 -23.720 -8.929 1.00 90.44 278 THR A CA 1
ATOM 2224 C C . THR A 1 278 ? 15.414 -22.759 -8.183 1.00 90.44 278 THR A C 1
ATOM 2226 O O . THR A 1 278 ? 15.497 -21.544 -8.338 1.00 90.44 278 THR A O 1
ATOM 2229 N N . GLY A 1 279 ? 14.577 -23.255 -7.265 1.00 85.25 279 GLY A N 1
ATOM 2230 C CA . GLY A 1 279 ? 13.732 -22.383 -6.431 1.00 85.25 279 GLY A CA 1
ATOM 2231 C C . GLY A 1 279 ? 14.507 -21.317 -5.630 1.00 85.25 279 GLY A C 1
ATOM 2232 O O . GLY A 1 279 ? 13.959 -20.264 -5.303 1.00 85.25 279 GLY A O 1
ATOM 2233 N N . ARG A 1 280 ? 15.804 -21.534 -5.357 1.00 84.31 280 ARG A N 1
ATOM 2234 C CA . ARG A 1 280 ? 16.678 -20.538 -4.706 1.00 84.31 280 ARG A CA 1
ATOM 2235 C C . ARG A 1 280 ? 16.956 -19.326 -5.601 1.00 84.31 280 ARG A C 1
ATOM 2237 O O . ARG A 1 280 ? 17.194 -18.235 -5.083 1.00 84.31 280 ARG A O 1
ATOM 2244 N N . ASP A 1 281 ? 16.885 -19.508 -6.914 1.00 93.19 281 ASP A N 1
ATOM 2245 C CA . ASP A 1 281 ? 17.177 -18.494 -7.923 1.00 93.19 281 ASP A CA 1
ATOM 2246 C C . ASP A 1 281 ? 15.983 -17.576 -8.206 1.00 93.19 281 ASP A C 1
ATOM 2248 O O . ASP A 1 281 ? 16.192 -16.441 -8.629 1.00 93.19 281 ASP A O 1
ATOM 2252 N N . TYR A 1 282 ? 14.756 -17.991 -7.860 1.00 95.00 282 TYR A N 1
ATOM 2253 C CA . TYR A 1 282 ? 13.546 -17.170 -8.018 1.00 95.00 282 TYR A CA 1
ATOM 2254 C C . TYR A 1 282 ? 13.704 -15.776 -7.402 1.00 95.00 282 TYR A C 1
ATOM 2256 O O . TYR A 1 282 ? 13.353 -14.769 -8.007 1.00 95.00 282 TYR A O 1
ATOM 2264 N N . ARG A 1 283 ? 14.280 -15.689 -6.194 1.00 93.25 283 ARG A N 1
ATOM 2265 C CA . ARG A 1 283 ? 14.441 -14.402 -5.494 1.00 93.25 283 ARG A CA 1
ATOM 2266 C C . ARG A 1 283 ? 15.395 -13.456 -6.223 1.00 93.25 283 ARG A C 1
ATOM 2268 O O . ARG A 1 283 ? 15.176 -12.250 -6.179 1.00 93.25 283 ARG A O 1
ATOM 2275 N N . GLN A 1 284 ? 16.442 -14.001 -6.843 1.00 94.50 284 GLN A N 1
ATOM 2276 C CA . GLN A 1 284 ? 17.414 -13.242 -7.634 1.00 94.50 284 GLN A CA 1
ATOM 2277 C C . GLN A 1 284 ? 16.803 -12.829 -8.970 1.00 94.50 284 GLN A C 1
ATOM 2279 O O . GLN A 1 284 ? 16.906 -11.666 -9.340 1.00 94.50 284 GLN A O 1
ATOM 2284 N N . PHE A 1 285 ? 16.094 -13.745 -9.632 1.00 96.88 285 PHE A N 1
ATOM 2285 C CA . PHE A 1 285 ? 15.354 -13.474 -10.859 1.00 96.88 285 PHE A CA 1
ATOM 2286 C C . PHE A 1 285 ? 14.317 -12.361 -10.671 1.00 96.88 285 PHE A C 1
ATOM 2288 O O . PHE A 1 285 ? 14.371 -11.356 -11.371 1.00 96.88 285 PHE A O 1
ATOM 2295 N N . ALA A 1 286 ? 13.445 -12.474 -9.667 1.00 97.06 286 ALA A N 1
ATOM 2296 C CA . ALA A 1 286 ? 12.432 -11.470 -9.343 1.00 97.06 286 ALA A CA 1
ATOM 2297 C C . ALA A 1 286 ? 13.043 -10.093 -9.031 1.00 97.06 286 ALA A C 1
ATOM 2299 O O . ALA A 1 286 ? 12.541 -9.064 -9.480 1.00 97.06 286 ALA A O 1
ATOM 2300 N N . LEU A 1 287 ? 14.156 -10.068 -8.285 1.00 96.06 287 LEU A N 1
ATOM 2301 C CA . LEU A 1 287 ? 14.903 -8.835 -8.026 1.00 96.06 287 LEU A CA 1
ATOM 2302 C C . LEU A 1 287 ? 15.495 -8.252 -9.317 1.00 96.06 287 LEU A C 1
ATOM 2304 O O . LEU A 1 287 ? 15.456 -7.040 -9.504 1.00 96.06 287 LEU A O 1
ATOM 2308 N N . GLY A 1 288 ? 16.001 -9.112 -10.201 1.00 96.94 288 GLY A N 1
ATOM 2309 C CA . GLY A 1 288 ? 16.485 -8.753 -11.528 1.00 96.94 288 GLY A CA 1
ATOM 2310 C C . GLY A 1 288 ? 15.407 -8.090 -12.371 1.00 96.94 288 GLY A C 1
ATOM 2311 O O . GLY A 1 288 ? 15.633 -6.990 -12.858 1.00 96.94 288 GLY A O 1
ATOM 2312 N N . VAL A 1 289 ? 14.223 -8.704 -12.481 1.00 97.69 289 VAL A N 1
ATOM 2313 C CA . VAL A 1 289 ? 13.078 -8.152 -13.230 1.00 97.69 289 VAL A CA 1
ATOM 2314 C C . VAL A 1 289 ? 12.714 -6.760 -12.723 1.00 97.69 289 VAL A C 1
ATOM 2316 O O . VAL A 1 289 ? 12.697 -5.812 -13.504 1.00 97.69 289 VAL A O 1
ATOM 2319 N N . ALA A 1 290 ? 12.515 -6.606 -11.411 1.00 96.69 290 ALA A N 1
ATOM 2320 C CA . ALA A 1 290 ? 12.222 -5.300 -10.826 1.00 96.69 290 ALA A CA 1
ATOM 2321 C C . ALA A 1 290 ? 13.356 -4.285 -11.082 1.00 96.69 290 ALA A C 1
ATOM 2323 O O . ALA A 1 290 ? 13.086 -3.131 -11.396 1.00 96.69 290 ALA A O 1
ATOM 2324 N N . SER A 1 291 ? 14.627 -4.701 -11.021 1.00 96.88 291 SER A N 1
ATOM 2325 C CA . SER A 1 291 ? 15.764 -3.816 -11.310 1.00 96.88 291 SER A CA 1
ATOM 2326 C C . SER A 1 291 ? 15.861 -3.406 -12.775 1.00 96.88 291 SER A C 1
ATOM 2328 O O . SER A 1 291 ? 16.173 -2.251 -13.049 1.00 96.88 291 SER A O 1
ATOM 2330 N N . GLY A 1 292 ? 15.600 -4.320 -13.710 1.00 96.69 292 GLY A N 1
ATOM 2331 C CA . GLY A 1 292 ? 15.571 -4.004 -15.135 1.00 96.69 292 GLY A CA 1
ATOM 2332 C C . GLY A 1 292 ? 14.486 -2.982 -15.450 1.00 96.69 292 GLY A C 1
ATOM 2333 O O . GLY A 1 292 ? 14.761 -1.999 -16.135 1.00 96.69 292 GLY A O 1
ATOM 2334 N N . PHE A 1 293 ? 13.300 -3.176 -14.869 1.00 95.31 293 PHE A N 1
ATOM 2335 C CA . PHE A 1 293 ? 12.177 -2.265 -15.051 1.00 95.31 293 PHE A CA 1
ATOM 2336 C C . PHE A 1 293 ? 12.430 -0.897 -14.410 1.00 95.31 293 PHE A C 1
ATOM 2338 O O . PHE A 1 293 ? 12.166 0.131 -15.027 1.00 95.31 293 PHE A O 1
ATOM 2345 N N . TYR A 1 294 ? 13.029 -0.868 -13.213 1.00 94.81 294 TYR A N 1
ATOM 2346 C CA . TYR A 1 294 ? 13.486 0.373 -12.587 1.00 94.81 294 TYR A CA 1
ATOM 2347 C C . TYR A 1 294 ? 14.444 1.146 -13.505 1.00 94.81 294 TYR A C 1
ATOM 2349 O O . TYR A 1 294 ? 14.218 2.326 -13.746 1.00 94.81 294 TYR A O 1
ATOM 2357 N N . SER A 1 295 ? 15.485 0.493 -14.046 1.00 95.06 295 SER A N 1
ATOM 2358 C CA . SER A 1 295 ? 16.447 1.156 -14.940 1.00 95.06 295 SER A CA 1
ATOM 2359 C C . SER A 1 295 ? 15.775 1.723 -16.189 1.00 95.06 295 SER A C 1
ATOM 2361 O O . SER A 1 295 ? 16.084 2.838 -16.591 1.00 95.06 295 SER A O 1
ATOM 2363 N N . GLN A 1 296 ? 14.842 0.979 -16.786 1.00 91.44 296 GLN A N 1
ATOM 2364 C CA . GLN A 1 296 ? 14.088 1.452 -17.943 1.00 91.44 296 GLN A CA 1
ATOM 2365 C C . GLN A 1 296 ? 13.271 2.711 -17.611 1.00 91.44 296 GLN A C 1
ATOM 2367 O O . GLN A 1 296 ? 13.386 3.720 -18.304 1.00 91.44 296 GLN A O 1
ATOM 2372 N N . LEU A 1 297 ? 12.484 2.676 -16.531 1.00 89.88 297 LEU A N 1
ATOM 2373 C CA . LEU A 1 297 ? 11.674 3.819 -16.101 1.00 89.88 297 LEU A CA 1
ATOM 2374 C C . LEU A 1 297 ? 12.533 5.027 -15.716 1.00 89.88 297 LEU A C 1
ATOM 2376 O O . LEU A 1 297 ? 12.151 6.165 -15.981 1.00 89.88 297 LEU A O 1
ATOM 2380 N N . GLU A 1 298 ? 13.693 4.798 -15.103 1.00 91.31 298 GLU A N 1
ATOM 2381 C CA . GLU A 1 298 ? 14.646 5.851 -14.758 1.00 91.31 298 GLU A CA 1
ATOM 2382 C C . GLU A 1 298 ? 15.215 6.537 -16.003 1.00 91.31 298 GLU A C 1
ATOM 2384 O O . GLU A 1 298 ? 15.231 7.768 -16.063 1.00 91.31 298 GLU A O 1
ATOM 2389 N N . GLU A 1 299 ? 15.624 5.765 -17.012 1.00 90.31 299 GLU A N 1
ATOM 2390 C CA . GLU A 1 299 ? 16.084 6.290 -18.301 1.00 90.31 299 GLU A CA 1
ATOM 2391 C C . GLU A 1 299 ? 14.978 7.122 -18.984 1.00 90.31 299 GLU A C 1
ATOM 2393 O O . GLU A 1 299 ? 15.222 8.254 -19.412 1.00 90.31 299 GLU A O 1
ATOM 2398 N N . GLU A 1 300 ? 13.744 6.611 -19.038 1.00 86.69 300 GLU A N 1
ATOM 2399 C CA . GLU A 1 300 ? 12.590 7.312 -19.622 1.00 86.69 300 GLU A CA 1
ATOM 2400 C C . GLU A 1 300 ? 12.244 8.609 -18.865 1.00 86.69 300 GLU A C 1
ATOM 2402 O O . GLU A 1 300 ? 12.068 9.671 -19.473 1.00 86.69 300 GLU A O 1
ATOM 2407 N N . ARG A 1 301 ? 12.181 8.548 -17.529 1.00 87.06 301 ARG A N 1
ATOM 2408 C CA . ARG A 1 301 ? 11.844 9.687 -16.660 1.00 87.06 301 ARG A CA 1
ATOM 2409 C C . ARG A 1 301 ? 12.918 10.772 -16.712 1.00 87.06 301 ARG A C 1
ATOM 2411 O O . ARG A 1 301 ? 12.568 11.952 -16.717 1.00 87.06 301 ARG A O 1
ATOM 2418 N N . SER A 1 302 ? 14.194 10.393 -16.792 1.00 89.00 302 SER A N 1
ATOM 2419 C CA . SER A 1 302 ? 15.317 11.338 -16.880 1.00 89.00 302 SER A CA 1
ATOM 2420 C C . SER A 1 302 ? 15.288 12.110 -18.197 1.00 89.00 302 SER A C 1
ATOM 2422 O O . SER A 1 302 ? 15.298 13.340 -18.178 1.00 89.00 302 SER A O 1
ATOM 2424 N N . ARG A 1 303 ? 15.106 11.409 -19.328 1.00 89.06 303 ARG A N 1
ATOM 2425 C CA . ARG A 1 303 ? 14.932 12.037 -20.652 1.00 89.06 303 ARG A CA 1
ATOM 2426 C C . ARG A 1 303 ? 13.746 12.997 -20.679 1.00 89.06 303 ARG A C 1
ATOM 2428 O O . ARG A 1 303 ? 13.829 14.080 -21.254 1.00 89.06 303 ARG A O 1
ATOM 2435 N N . LEU A 1 304 ? 12.627 12.618 -20.059 1.00 85.88 304 LEU A N 1
ATOM 2436 C CA . LEU A 1 304 ? 11.466 13.500 -19.966 1.00 85.88 304 LEU A CA 1
ATOM 2437 C C . LEU A 1 304 ? 11.753 14.739 -19.101 1.00 85.88 304 LEU A C 1
ATOM 2439 O O . LEU A 1 304 ? 11.368 15.843 -19.480 1.00 85.88 304 LEU A O 1
ATOM 2443 N N . SER A 1 305 ? 12.435 14.566 -17.966 1.00 85.56 305 SER A N 1
ATOM 2444 C CA . SER A 1 305 ? 12.845 15.660 -17.074 1.00 85.56 305 SER A CA 1
ATOM 2445 C C . SER A 1 305 ? 13.740 16.672 -17.804 1.00 85.56 305 SER A C 1
ATOM 2447 O O . SER A 1 305 ? 13.491 17.875 -17.760 1.00 85.56 305 SER A O 1
ATOM 2449 N N . GLU A 1 306 ? 14.735 16.192 -18.555 1.00 87.94 306 GLU A N 1
ATOM 2450 C CA . GLU A 1 306 ? 15.615 17.022 -19.390 1.00 87.94 306 GLU A CA 1
ATOM 2451 C C . GLU A 1 306 ? 14.847 17.787 -20.473 1.00 87.94 306 GLU A C 1
ATOM 2453 O O . GLU A 1 306 ? 15.041 18.994 -20.622 1.00 87.94 306 GLU A O 1
ATOM 2458 N N . ARG A 1 307 ? 13.921 17.122 -21.176 1.00 88.00 307 ARG A N 1
ATOM 2459 C CA . ARG A 1 307 ? 13.060 17.770 -22.179 1.00 88.00 307 ARG A CA 1
ATOM 2460 C C . ARG A 1 307 ? 12.220 18.896 -21.576 1.00 88.00 307 ARG A C 1
ATOM 2462 O O . ARG A 1 307 ? 12.210 19.996 -22.114 1.00 88.00 307 ARG A O 1
ATOM 2469 N N . ILE A 1 308 ? 11.558 18.648 -20.443 1.00 84.44 308 ILE A N 1
ATOM 2470 C CA . ILE A 1 308 ? 10.732 19.658 -19.758 1.00 84.44 308 ILE A CA 1
ATOM 2471 C C . ILE A 1 308 ? 11.581 20.848 -19.300 1.00 84.44 308 ILE A C 1
ATOM 2473 O O . ILE A 1 308 ? 11.145 21.994 -19.420 1.00 84.44 308 ILE A O 1
ATOM 2477 N N . ARG A 1 309 ? 12.793 20.595 -18.789 1.00 82.56 309 ARG A N 1
ATOM 2478 C CA . ARG A 1 309 ? 13.743 21.657 -18.423 1.00 82.56 309 ARG A CA 1
ATOM 2479 C C . ARG A 1 309 ? 14.119 22.514 -19.626 1.00 82.56 309 ARG A C 1
ATOM 2481 O O . ARG A 1 309 ? 14.085 23.734 -19.510 1.00 82.56 309 ARG A O 1
ATOM 2488 N N . ALA A 1 310 ? 14.458 21.889 -20.752 1.00 85.44 310 ALA A N 1
ATOM 2489 C CA . ALA A 1 310 ? 14.841 22.596 -21.970 1.00 85.44 310 ALA A CA 1
ATOM 2490 C C . ALA A 1 310 ? 13.686 23.444 -22.533 1.00 85.44 310 ALA A C 1
ATOM 2492 O O . ALA A 1 310 ? 13.889 24.618 -22.830 1.00 85.44 310 ALA A O 1
ATOM 2493 N N . GLU A 1 311 ? 12.472 22.883 -22.605 1.00 84.69 311 GLU A N 1
ATOM 2494 C CA . GLU A 1 311 ? 11.257 23.591 -23.042 1.00 84.69 311 GLU A CA 1
ATOM 2495 C C . GLU A 1 311 ? 10.997 24.838 -22.176 1.00 84.69 311 GLU A C 1
ATOM 2497 O O . GLU A 1 311 ? 10.886 25.947 -22.694 1.00 84.69 311 GLU A O 1
ATOM 2502 N N . ARG A 1 312 ? 10.998 24.687 -20.844 1.00 76.81 312 ARG A N 1
ATOM 2503 C CA . ARG A 1 312 ? 10.757 25.806 -19.916 1.00 76.81 312 ARG A CA 1
ATOM 2504 C C . ARG A 1 312 ? 11.891 26.837 -19.901 1.00 76.81 312 ARG A C 1
ATOM 2506 O O . ARG A 1 312 ? 11.633 28.015 -19.676 1.00 76.81 312 ARG A O 1
ATOM 2513 N N . ALA A 1 313 ? 13.140 26.426 -20.129 1.00 79.06 313 ALA A N 1
ATOM 2514 C CA . ALA A 1 313 ? 14.267 27.352 -20.253 1.00 79.06 313 ALA A CA 1
ATOM 2515 C C . ALA A 1 313 ? 14.155 28.215 -21.521 1.00 79.06 313 ALA A C 1
ATOM 2517 O O . ALA A 1 313 ? 14.444 29.410 -21.470 1.00 79.06 313 ALA A O 1
ATOM 2518 N N . ALA A 1 314 ? 13.687 27.632 -22.629 1.00 77.88 314 ALA A N 1
ATOM 2519 C CA . ALA A 1 314 ? 13.400 28.369 -23.856 1.00 77.88 314 ALA A CA 1
ATOM 2520 C C . ALA A 1 314 ? 12.242 29.368 -23.667 1.00 77.88 314 ALA A C 1
ATOM 2522 O O . ALA A 1 314 ? 12.335 30.503 -24.126 1.00 77.88 314 ALA A O 1
ATOM 2523 N N . GLU A 1 315 ? 11.192 28.985 -22.933 1.00 70.06 315 GLU A N 1
ATOM 2524 C CA . GLU A 1 315 ? 10.067 29.871 -22.589 1.00 70.06 315 GLU A CA 1
ATOM 2525 C C . GLU A 1 315 ? 10.490 31.020 -21.651 1.00 70.06 315 GLU A C 1
ATOM 2527 O O . GLU A 1 315 ? 10.106 32.170 -21.862 1.00 70.06 315 GLU A O 1
ATOM 2532 N N . ALA A 1 316 ? 11.337 30.749 -20.650 1.00 62.91 316 ALA A N 1
ATOM 2533 C CA . ALA A 1 316 ? 11.835 31.758 -19.708 1.00 62.91 316 ALA A CA 1
ATOM 2534 C C . ALA A 1 316 ? 12.751 32.814 -20.363 1.00 62.91 316 ALA A C 1
ATOM 2536 O O . ALA A 1 316 ? 12.839 33.941 -19.872 1.00 62.91 316 ALA A O 1
ATOM 2537 N N . GLY A 1 317 ? 13.393 32.484 -21.490 1.00 56.66 317 GLY A N 1
ATOM 2538 C CA . GLY A 1 317 ? 14.146 33.433 -22.316 1.00 56.66 317 GLY A CA 1
ATOM 2539 C C . GLY A 1 317 ? 13.282 34.496 -23.016 1.00 56.66 317 GLY A C 1
ATOM 2540 O O . GLY A 1 317 ? 13.839 35.443 -23.566 1.00 56.66 317 GLY A O 1
ATOM 2541 N N . ALA A 1 318 ? 11.946 34.372 -22.978 1.00 51.75 318 ALA A N 1
ATOM 2542 C CA . ALA A 1 318 ? 11.001 35.238 -23.689 1.00 51.75 318 ALA A CA 1
ATOM 2543 C C . ALA A 1 318 ? 10.182 36.209 -22.801 1.00 51.75 318 ALA A C 1
ATOM 2545 O O . ALA A 1 318 ? 9.448 37.035 -23.342 1.00 51.75 318 ALA A O 1
ATOM 2546 N N . GLY A 1 319 ? 10.309 36.191 -21.465 1.00 41.12 319 GLY A N 1
ATOM 2547 C CA . GLY A 1 319 ? 9.679 37.205 -20.600 1.00 41.12 319 GLY A CA 1
ATOM 2548 C C . GLY A 1 319 ? 9.306 36.757 -19.177 1.00 41.12 319 GLY A C 1
ATOM 2549 O O . GLY A 1 319 ? 8.704 35.712 -18.995 1.00 41.12 319 GLY A O 1
ATOM 2550 N N . ARG A 1 320 ? 9.675 37.618 -18.208 1.00 43.81 320 ARG A N 1
ATOM 2551 C CA . ARG A 1 320 ? 9.368 37.778 -16.756 1.00 43.81 320 ARG A CA 1
ATOM 2552 C C . ARG A 1 320 ? 8.614 36.700 -15.928 1.00 43.81 320 ARG A C 1
ATOM 2554 O O . ARG A 1 320 ? 7.632 36.114 -16.350 1.00 43.81 320 ARG A O 1
ATOM 2561 N N . PHE A 1 321 ? 8.967 36.733 -14.627 1.00 38.12 321 PHE A N 1
ATOM 2562 C CA . PHE A 1 321 ? 8.436 36.053 -13.422 1.00 38.12 321 PHE A CA 1
ATOM 2563 C C . PHE A 1 321 ? 8.964 34.627 -13.191 1.00 38.12 321 PHE A C 1
ATOM 2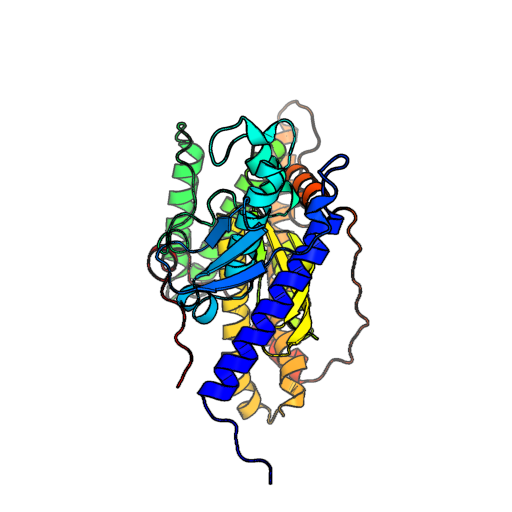565 O O . PHE A 1 321 ? 9.023 33.816 -14.095 1.00 38.12 321 PHE A O 1
ATOM 2572 N N . GLY A 1 322 ? 9.404 34.219 -12.001 1.00 39.50 322 GLY A N 1
ATOM 2573 C CA . GLY A 1 322 ? 9.219 34.777 -10.659 1.00 39.50 322 GLY A CA 1
ATOM 2574 C C . GLY A 1 322 ? 8.963 33.619 -9.691 1.00 39.50 322 GLY A C 1
ATOM 2575 O O . GLY A 1 322 ? 7.922 33.568 -9.055 1.00 39.50 322 GLY A O 1
ATOM 2576 N N . GLY A 1 323 ? 9.869 32.639 -9.673 1.00 45.19 323 GLY A N 1
ATOM 2577 C CA . GLY A 1 323 ? 9.746 31.387 -8.922 1.00 45.19 323 GLY A CA 1
ATOM 2578 C C . GLY A 1 323 ? 10.515 30.272 -9.628 1.00 45.19 323 GLY A C 1
ATOM 2579 O O . GLY A 1 323 ? 10.420 30.147 -10.845 1.00 45.19 323 GLY A O 1
ATOM 2580 N N . ARG A 1 324 ? 11.323 29.485 -8.902 1.00 47.28 324 ARG A N 1
ATOM 2581 C CA . ARG A 1 324 ? 11.995 28.303 -9.475 1.00 47.28 324 ARG A CA 1
ATOM 2582 C C . ARG A 1 324 ? 10.925 27.240 -9.769 1.00 47.28 324 ARG A C 1
ATOM 2584 O O . ARG A 1 324 ? 10.355 26.731 -8.805 1.00 47.28 324 ARG A O 1
ATOM 2591 N N . PRO A 1 325 ? 10.655 26.876 -11.035 1.00 49.78 325 PRO A N 1
ATOM 2592 C CA . PRO A 1 325 ? 9.696 25.821 -11.330 1.00 49.78 325 PRO A CA 1
ATOM 2593 C C . PRO A 1 325 ? 10.247 24.468 -10.865 1.00 49.78 325 PRO A C 1
ATOM 2595 O O . PRO A 1 325 ? 11.455 24.213 -10.960 1.00 49.78 325 PRO A O 1
ATOM 2598 N N . CYS A 1 326 ? 9.370 23.580 -10.395 1.00 51.59 326 CYS A N 1
ATOM 2599 C CA . CYS A 1 326 ? 9.737 22.215 -10.033 1.00 51.59 326 CYS A CA 1
ATOM 2600 C C . CYS A 1 326 ? 9.939 21.424 -11.332 1.00 51.59 326 CYS A C 1
ATOM 2602 O O . CYS A 1 326 ? 9.021 20.826 -11.882 1.00 51.59 326 CYS A O 1
ATOM 2604 N N . THR A 1 327 ? 11.143 21.502 -11.896 1.00 52.03 327 THR A N 1
ATOM 2605 C CA . THR A 1 327 ? 11.464 20.875 -13.188 1.00 52.03 327 THR A CA 1
ATOM 2606 C C . THR A 1 327 ? 12.038 19.472 -13.049 1.00 52.03 327 THR A C 1
ATOM 2608 O O . THR A 1 327 ? 12.249 18.800 -14.054 1.00 52.03 327 THR A O 1
ATOM 2611 N N . ASP A 1 328 ? 12.314 19.021 -11.823 1.00 62.09 328 ASP A N 1
ATOM 2612 C CA . ASP A 1 328 ? 12.895 17.708 -11.593 1.00 62.09 328 ASP A CA 1
ATOM 2613 C C . ASP A 1 328 ? 11.826 16.643 -11.374 1.00 62.09 328 ASP A C 1
ATOM 2615 O O . ASP A 1 328 ? 11.412 16.365 -10.252 1.00 62.09 328 ASP A O 1
ATOM 2619 N N . LEU A 1 329 ? 11.427 15.997 -12.469 1.00 69.25 329 LEU A N 1
ATOM 2620 C CA . LEU A 1 329 ? 10.552 14.829 -12.422 1.00 69.25 329 LEU A CA 1
ATOM 2621 C C . LEU A 1 329 ? 11.183 13.608 -11.730 1.00 69.25 329 LEU A C 1
ATOM 2623 O O . LEU A 1 329 ? 10.473 12.644 -11.449 1.00 69.25 329 LEU A O 1
ATOM 2627 N N . VAL A 1 330 ? 12.496 13.617 -11.487 1.00 61.53 330 VAL A N 1
ATOM 2628 C CA . VAL A 1 330 ? 13.201 12.528 -10.798 1.00 61.53 330 VAL A CA 1
ATOM 2629 C C . VAL A 1 330 ? 13.072 12.667 -9.278 1.00 61.53 330 VAL A C 1
ATOM 2631 O O . VAL A 1 330 ? 13.054 11.658 -8.576 1.00 61.53 330 VAL A O 1
ATOM 2634 N N . ASN A 1 331 ? 12.932 13.899 -8.778 1.00 63.94 331 ASN A N 1
ATOM 2635 C CA . ASN A 1 331 ? 12.855 14.225 -7.352 1.00 63.94 331 ASN A CA 1
ATOM 2636 C C . ASN A 1 331 ? 11.690 15.188 -7.068 1.00 63.94 331 ASN A C 1
ATOM 2638 O O . ASN A 1 331 ? 11.877 16.257 -6.483 1.00 63.94 331 ASN A O 1
ATOM 2642 N N . VAL A 1 332 ? 10.479 14.826 -7.502 1.00 72.50 332 VAL A N 1
ATOM 2643 C CA . VAL A 1 332 ? 9.281 15.625 -7.215 1.00 72.50 332 VAL A CA 1
ATOM 2644 C C . VAL A 1 332 ? 8.971 15.534 -5.724 1.00 72.50 332 VAL A C 1
ATOM 2646 O O . VAL A 1 332 ? 8.597 14.477 -5.226 1.00 72.50 332 VAL A O 1
ATOM 2649 N N . PHE A 1 333 ? 9.102 16.650 -5.012 1.00 76.50 333 PHE A N 1
ATOM 2650 C CA . PHE A 1 333 ? 8.606 16.773 -3.646 1.00 76.50 333 PHE A CA 1
ATOM 2651 C C . PHE A 1 333 ? 7.222 17.420 -3.675 1.00 76.50 333 PHE A C 1
ATOM 2653 O O . PHE A 1 333 ? 7.095 18.572 -4.081 1.00 76.50 333 PHE A O 1
ATOM 2660 N N . ASP A 1 334 ? 6.196 16.694 -3.229 1.00 86.75 334 ASP A N 1
ATOM 2661 C CA . ASP A 1 334 ? 4.854 17.239 -3.015 1.00 86.75 334 ASP A CA 1
ATOM 2662 C C . ASP A 1 334 ? 4.685 17.638 -1.535 1.00 86.75 334 ASP A C 1
ATOM 2664 O O . ASP A 1 334 ? 4.542 16.762 -0.671 1.00 86.75 334 ASP A O 1
ATOM 2668 N N . PRO A 1 335 ? 4.678 18.944 -1.198 1.00 86.88 335 PRO A N 1
ATOM 2669 C CA . PRO A 1 335 ? 4.561 19.393 0.186 1.00 86.88 335 PRO A CA 1
ATOM 2670 C C . PRO A 1 335 ? 3.254 18.958 0.854 1.00 86.88 335 PRO A C 1
ATOM 2672 O O . PRO A 1 335 ? 3.247 18.713 2.063 1.00 86.88 335 PRO A O 1
ATOM 2675 N N . ALA A 1 336 ? 2.165 18.850 0.083 1.00 90.38 336 ALA A N 1
ATOM 2676 C CA . ALA A 1 336 ? 0.850 18.490 0.599 1.00 90.38 336 ALA A CA 1
ATOM 2677 C C . ALA A 1 336 ? 0.799 17.000 0.966 1.00 90.38 336 ALA A C 1
ATOM 2679 O O . ALA A 1 336 ? 0.373 16.651 2.069 1.00 90.38 336 ALA A O 1
ATOM 2680 N N . LEU A 1 337 ? 1.341 16.132 0.104 1.00 91.12 337 LEU A N 1
ATOM 2681 C CA . LEU A 1 337 ? 1.525 14.715 0.425 1.00 91.12 337 LEU A CA 1
ATOM 2682 C C . LEU A 1 337 ? 2.495 14.543 1.604 1.00 91.12 337 LEU A C 1
ATOM 2684 O O . LEU A 1 337 ? 2.224 13.783 2.530 1.00 91.12 337 LEU A O 1
ATOM 2688 N N . GLY A 1 338 ? 3.587 15.310 1.642 1.00 90.62 338 GLY A N 1
ATOM 2689 C CA . GLY A 1 338 ? 4.517 15.307 2.772 1.00 90.62 338 GLY A CA 1
ATOM 2690 C C . GLY A 1 338 ? 3.861 15.711 4.100 1.00 90.62 338 GLY A C 1
ATOM 2691 O O . GLY A 1 338 ? 4.178 15.136 5.144 1.00 90.62 338 GLY A O 1
ATOM 2692 N N . ALA A 1 339 ? 2.936 16.674 4.087 1.00 90.19 339 ALA A N 1
ATOM 2693 C CA . ALA A 1 339 ? 2.152 17.052 5.263 1.00 90.19 339 ALA A CA 1
ATOM 2694 C C . ALA A 1 339 ? 1.208 15.922 5.699 1.00 90.19 339 ALA A C 1
ATOM 2696 O O . ALA A 1 339 ? 1.192 15.575 6.882 1.00 90.19 339 ALA A O 1
ATOM 2697 N N . TYR A 1 340 ? 0.515 15.294 4.744 1.00 90.50 340 TYR A N 1
ATOM 2698 C CA . TYR A 1 340 ? -0.327 14.121 4.987 1.00 90.50 340 TYR A CA 1
ATOM 2699 C C . TYR A 1 340 ? 0.457 12.977 5.652 1.00 90.50 340 TYR A C 1
ATOM 2701 O O . TYR A 1 340 ? 0.039 12.446 6.683 1.00 90.50 340 TYR A O 1
ATOM 2709 N N . LEU A 1 341 ? 1.643 12.645 5.130 1.00 91.56 341 LEU A N 1
ATOM 2710 C CA . LEU A 1 341 ? 2.509 11.606 5.694 1.00 91.56 341 LEU A CA 1
ATOM 2711 C C . LEU A 1 341 ? 2.942 11.918 7.131 1.00 91.56 341 LEU A C 1
ATOM 2713 O O . LEU A 1 341 ? 2.882 11.044 7.998 1.00 91.56 341 LEU A O 1
ATOM 2717 N N . ARG A 1 342 ? 3.370 13.161 7.399 1.00 89.56 342 ARG A N 1
ATOM 2718 C CA . ARG A 1 342 ? 3.775 13.590 8.749 1.00 89.56 342 ARG A CA 1
ATOM 2719 C C . ARG A 1 342 ? 2.617 13.498 9.733 1.00 89.56 342 ARG A C 1
ATOM 2721 O O . ARG A 1 342 ? 2.820 13.049 10.857 1.00 89.56 342 ARG A O 1
ATOM 2728 N N . GLN A 1 343 ? 1.416 13.883 9.312 1.00 85.75 343 GLN A N 1
ATOM 2729 C CA . GLN A 1 343 ? 0.218 13.773 10.136 1.00 85.75 343 GLN A CA 1
ATOM 2730 C C . GLN A 1 343 ? -0.132 12.308 10.440 1.00 85.75 343 GLN A C 1
ATOM 2732 O O . GLN A 1 343 ? -0.448 11.979 11.581 1.00 85.75 343 GLN A O 1
ATOM 2737 N N . ARG A 1 344 ? -0.058 11.421 9.440 1.00 86.94 344 ARG A N 1
ATOM 2738 C CA . ARG A 1 344 ? -0.479 10.016 9.564 1.00 86.94 344 ARG A CA 1
ATOM 2739 C C . ARG A 1 344 ? 0.522 9.131 10.313 1.00 86.94 344 ARG A C 1
ATOM 2741 O O . ARG A 1 344 ? 0.119 8.274 11.108 1.00 86.94 344 ARG A O 1
ATOM 2748 N N . TYR A 1 345 ? 1.812 9.300 10.025 1.00 88.00 345 TYR A N 1
ATOM 2749 C CA . TYR A 1 345 ? 2.881 8.400 10.475 1.00 88.00 345 TYR A CA 1
ATOM 2750 C C . TYR A 1 345 ? 3.853 9.041 11.470 1.00 88.00 345 TYR A C 1
ATOM 2752 O O . TYR A 1 345 ? 4.637 8.332 12.100 1.00 88.00 345 TYR A O 1
ATOM 2760 N N . GLY A 1 346 ? 3.832 10.367 11.620 1.00 86.69 346 GLY A N 1
ATOM 2761 C CA . GLY A 1 346 ? 4.812 11.084 12.427 1.00 86.69 346 GLY A CA 1
ATOM 2762 C C . GLY A 1 346 ? 6.206 11.064 11.793 1.00 86.69 346 GLY A C 1
ATOM 2763 O O . GLY A 1 346 ? 6.380 11.334 10.603 1.00 86.69 346 GLY A O 1
ATOM 2764 N N . ARG A 1 347 ? 7.233 10.780 12.605 1.00 86.38 347 ARG A N 1
ATOM 2765 C CA . ARG A 1 347 ? 8.634 10.804 12.165 1.00 86.38 347 ARG A CA 1
ATOM 2766 C C . ARG A 1 347 ? 8.996 9.531 11.398 1.00 86.38 347 ARG A C 1
ATOM 2768 O O . ARG A 1 347 ? 9.099 8.454 11.981 1.00 86.38 347 ARG A O 1
ATOM 2775 N N . LEU A 1 348 ? 9.289 9.690 10.112 1.00 88.75 348 LEU A N 1
ATOM 2776 C CA . LEU A 1 348 ? 9.759 8.615 9.241 1.00 88.75 348 LEU A CA 1
ATOM 2777 C C . LEU A 1 348 ? 11.281 8.428 9.329 1.00 88.75 348 LEU A C 1
ATOM 2779 O O . LEU A 1 348 ? 12.027 9.348 9.674 1.00 88.75 348 LEU A O 1
ATOM 2783 N N . ARG A 1 349 ? 11.746 7.217 9.008 1.00 87.62 349 ARG A N 1
ATOM 2784 C CA . ARG A 1 349 ? 13.168 6.870 8.885 1.00 87.62 349 ARG A CA 1
ATOM 2785 C C . ARG A 1 349 ? 13.401 6.157 7.561 1.00 87.62 349 ARG A C 1
ATOM 2787 O O . ARG A 1 349 ? 12.604 5.304 7.176 1.00 87.62 349 ARG A O 1
ATOM 2794 N N . ALA A 1 350 ? 14.510 6.474 6.900 1.00 84.44 350 ALA A N 1
ATOM 2795 C CA . ALA A 1 350 ? 14.932 5.750 5.711 1.00 84.44 350 ALA A CA 1
ATOM 2796 C C . ALA A 1 350 ? 15.403 4.339 6.090 1.00 84.44 350 ALA A C 1
ATOM 2798 O O . ALA A 1 350 ? 16.118 4.152 7.076 1.00 84.44 350 ALA A O 1
ATOM 2799 N N . ILE A 1 351 ? 15.008 3.347 5.295 1.00 78.25 351 ILE A N 1
ATOM 2800 C CA . ILE A 1 351 ? 15.431 1.958 5.466 1.00 78.25 351 ILE A CA 1
ATOM 2801 C C . ILE A 1 351 ? 16.424 1.634 4.353 1.00 78.25 351 ILE A C 1
ATOM 2803 O O . ILE A 1 351 ? 16.045 1.494 3.193 1.00 78.25 351 ILE A O 1
ATOM 2807 N N . GLY A 1 352 ? 17.699 1.495 4.712 1.00 71.06 352 GLY A N 1
ATOM 2808 C CA . GLY A 1 352 ? 18.726 0.959 3.822 1.00 71.06 352 GLY A CA 1
ATOM 2809 C C . GLY A 1 352 ? 18.762 -0.569 3.868 1.00 71.06 352 GLY A C 1
ATOM 2810 O O . GLY A 1 352 ? 18.427 -1.185 4.883 1.00 71.06 352 GLY A O 1
ATOM 2811 N N . ARG A 1 353 ? 19.199 -1.207 2.778 1.00 69.50 353 ARG A N 1
ATOM 2812 C CA . ARG A 1 353 ? 19.541 -2.635 2.782 1.00 69.50 353 ARG A CA 1
ATOM 2813 C C . ARG A 1 353 ? 20.942 -2.858 2.223 1.00 69.50 353 ARG A C 1
ATOM 2815 O O . ARG A 1 353 ? 21.314 -2.195 1.260 1.00 69.50 353 ARG A O 1
ATOM 2822 N N . PRO A 1 354 ? 21.693 -3.822 2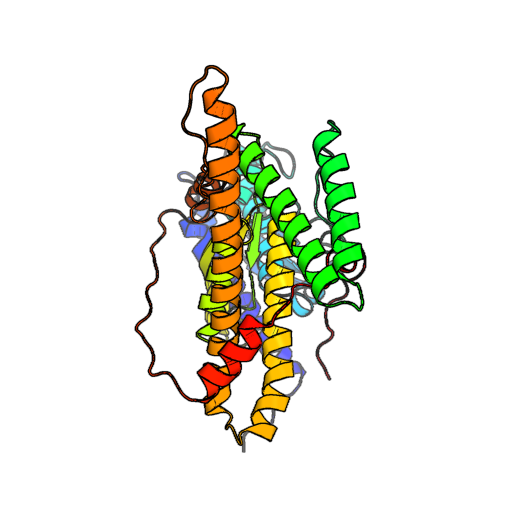.780 1.00 67.62 354 PRO A N 1
ATOM 2823 C CA . PRO A 1 354 ? 23.014 -4.154 2.273 1.00 67.62 354 PRO A CA 1
ATOM 2824 C C . PRO A 1 354 ? 22.928 -4.768 0.873 1.00 67.62 354 PRO A C 1
ATOM 2826 O O . PRO A 1 354 ? 21.945 -5.449 0.528 1.00 67.62 354 PRO A O 1
ATOM 2829 N N . GLY A 1 355 ? 23.996 -4.567 0.099 1.00 68.19 355 GLY A N 1
ATOM 2830 C CA . GLY A 1 355 ? 24.188 -5.165 -1.219 1.00 68.19 355 GLY A CA 1
ATOM 2831 C C . GLY A 1 355 ? 24.035 -6.688 -1.207 1.00 68.19 355 GLY A C 1
ATOM 2832 O O . GLY A 1 355 ? 24.070 -7.341 -0.160 1.00 68.19 355 GLY A O 1
ATOM 2833 N N . LEU A 1 356 ? 23.789 -7.260 -2.381 1.00 75.38 356 LEU A N 1
ATOM 2834 C CA . LEU A 1 356 ? 23.666 -8.702 -2.568 1.00 75.38 356 LEU A CA 1
ATOM 2835 C C . LEU A 1 356 ? 24.655 -9.153 -3.630 1.00 75.38 356 LEU A C 1
ATOM 2837 O O . LEU A 1 356 ? 24.791 -8.487 -4.651 1.00 75.38 356 LEU A O 1
ATOM 2841 N N . ALA A 1 357 ? 25.262 -10.320 -3.428 1.00 78.94 357 ALA A N 1
ATOM 2842 C CA . ALA A 1 357 ? 25.944 -11.009 -4.510 1.00 78.94 357 ALA A CA 1
ATOM 2843 C C . ALA A 1 357 ? 24.917 -11.384 -5.593 1.00 78.94 357 ALA A C 1
ATOM 2845 O O . ALA A 1 357 ? 23.960 -12.128 -5.335 1.00 78.94 357 ALA A O 1
ATOM 2846 N N . LEU A 1 358 ? 25.100 -10.823 -6.785 1.00 88.44 358 LEU A N 1
ATOM 2847 C CA . LEU A 1 358 ? 24.230 -11.041 -7.935 1.00 88.44 358 LEU A CA 1
ATOM 2848 C C . LEU A 1 358 ? 24.596 -12.366 -8.611 1.00 88.44 358 LEU A C 1
ATOM 2850 O O . LEU A 1 358 ? 25.762 -12.745 -8.673 1.00 88.44 358 LEU A O 1
ATOM 2854 N N . ARG A 1 359 ? 23.585 -13.089 -9.096 1.00 89.56 359 ARG A N 1
ATOM 2855 C CA . ARG A 1 359 ? 23.743 -14.387 -9.776 1.00 89.56 359 ARG A CA 1
ATOM 2856 C C . ARG A 1 359 ? 23.291 -14.297 -11.229 1.00 89.56 359 ARG A C 1
ATOM 2858 O O . ARG A 1 359 ? 22.612 -13.348 -11.603 1.00 89.56 359 ARG A O 1
ATOM 2865 N N . SER A 1 360 ? 23.591 -15.311 -12.038 1.00 91.50 360 SER A N 1
ATOM 2866 C CA . SER A 1 360 ? 23.121 -15.403 -13.432 1.00 91.50 360 SER A CA 1
ATOM 2867 C C . SER A 1 360 ? 21.602 -15.211 -13.566 1.00 91.50 360 SER A C 1
ATOM 2869 O O . SER A 1 360 ? 21.145 -14.476 -14.440 1.00 91.50 360 SER A O 1
ATOM 2871 N N . SER A 1 361 ? 20.823 -15.772 -12.639 1.00 93.81 361 SER A N 1
ATOM 2872 C CA . SER A 1 361 ? 19.366 -15.604 -12.569 1.00 93.81 361 SER A CA 1
ATOM 2873 C C . SER A 1 361 ? 18.915 -14.151 -12.402 1.00 93.81 361 SER A C 1
ATOM 2875 O O . SER A 1 361 ? 17.898 -13.767 -12.976 1.00 93.81 361 SER A O 1
ATOM 2877 N N . TYR A 1 362 ? 19.686 -13.315 -11.697 1.00 96.06 362 TYR A N 1
ATOM 2878 C CA . TYR A 1 362 ? 19.423 -11.877 -11.612 1.00 96.06 362 TYR A CA 1
ATOM 2879 C C . TYR A 1 362 ? 19.560 -11.197 -12.976 1.00 96.06 362 TYR A C 1
ATOM 2881 O O . TYR A 1 362 ? 18.687 -10.426 -13.360 1.00 96.06 362 TYR A O 1
ATOM 2889 N N . TYR A 1 363 ? 20.617 -11.494 -13.734 1.00 96.12 363 TYR A N 1
ATOM 2890 C CA . TYR A 1 363 ? 20.826 -10.876 -15.047 1.00 96.12 363 TYR A CA 1
ATOM 2891 C C . TYR A 1 363 ? 19.781 -11.329 -16.075 1.00 96.12 363 TYR A C 1
ATOM 2893 O O . TYR A 1 363 ? 19.302 -10.499 -16.847 1.00 96.12 363 TYR A O 1
ATOM 2901 N N . ALA A 1 364 ? 19.360 -12.599 -16.028 1.00 95.38 364 ALA A N 1
ATOM 2902 C CA . ALA A 1 364 ? 18.239 -13.095 -16.828 1.00 95.38 364 ALA A CA 1
ATOM 2903 C C . ALA A 1 364 ? 16.942 -12.328 -16.512 1.00 95.38 364 ALA A C 1
ATOM 2905 O O . ALA A 1 364 ? 16.273 -11.833 -17.418 1.00 95.38 364 ALA A O 1
ATOM 2906 N N . GLY A 1 365 ? 16.637 -12.140 -15.222 1.00 96.56 365 GLY A N 1
ATOM 2907 C CA . GLY A 1 365 ? 15.510 -11.311 -14.795 1.00 96.56 365 GLY A CA 1
ATOM 2908 C C . GLY A 1 365 ? 15.654 -9.852 -15.235 1.00 96.56 365 GLY A C 1
ATOM 2909 O O . GLY A 1 365 ? 14.704 -9.258 -15.730 1.00 96.56 365 GLY A O 1
ATOM 2910 N N . ARG A 1 366 ? 16.852 -9.269 -15.128 1.00 96.94 366 ARG A N 1
ATOM 2911 C CA . ARG A 1 366 ? 17.113 -7.876 -15.524 1.00 96.94 366 ARG A CA 1
ATOM 2912 C C . ARG A 1 366 ? 16.835 -7.628 -17.001 1.00 96.94 366 ARG A C 1
ATOM 2914 O O . ARG A 1 366 ? 16.297 -6.573 -17.325 1.00 96.94 366 ARG A O 1
ATOM 2921 N N . LYS A 1 367 ? 17.162 -8.582 -17.877 1.00 95.69 367 LYS A N 1
ATOM 2922 C CA . LYS A 1 367 ? 16.827 -8.491 -19.303 1.00 95.69 367 LYS A CA 1
ATOM 2923 C C . LYS A 1 367 ? 15.313 -8.402 -19.505 1.00 95.69 367 LYS A C 1
ATOM 2925 O O . LYS A 1 367 ? 14.852 -7.452 -20.121 1.00 95.69 367 LYS A O 1
ATOM 2930 N N . VAL A 1 368 ? 14.560 -9.316 -18.885 1.00 94.75 368 VAL A N 1
ATOM 2931 C CA . VAL A 1 368 ? 13.086 -9.299 -18.901 1.00 94.75 368 VAL A CA 1
ATOM 2932 C C . VAL A 1 368 ? 12.550 -7.949 -18.426 1.00 94.75 368 VAL A C 1
ATOM 2934 O O . VAL A 1 368 ? 11.694 -7.366 -19.079 1.00 94.75 368 VAL A O 1
ATOM 2937 N N . GLY A 1 369 ? 13.081 -7.431 -17.315 1.00 94.25 369 GLY A N 1
ATOM 2938 C CA . GLY A 1 369 ? 12.668 -6.149 -16.749 1.00 94.25 369 GLY A CA 1
ATOM 2939 C C . GLY A 1 369 ? 12.841 -4.958 -17.694 1.00 94.25 369 GLY A C 1
ATOM 2940 O O . GLY A 1 369 ? 11.972 -4.098 -17.731 1.00 94.25 369 GLY A O 1
ATOM 2941 N N . ARG A 1 370 ? 13.937 -4.913 -18.467 1.00 94.19 370 ARG A N 1
ATOM 2942 C CA . ARG A 1 370 ? 14.223 -3.820 -19.422 1.00 94.19 370 ARG A CA 1
ATOM 2943 C C . ARG A 1 370 ? 13.316 -3.819 -20.655 1.00 94.19 370 ARG A C 1
ATOM 2945 O O . ARG A 1 370 ? 13.297 -2.838 -21.390 1.00 94.19 370 ARG A O 1
ATOM 2952 N N . GLU A 1 371 ? 12.635 -4.929 -20.914 1.00 89.44 371 GLU A N 1
ATOM 2953 C CA . GLU A 1 371 ? 11.747 -5.104 -22.066 1.00 89.44 371 GLU A CA 1
ATOM 2954 C C . GLU A 1 371 ? 10.268 -4.932 -21.672 1.00 89.44 371 GLU A C 1
ATOM 2956 O O . GLU A 1 371 ? 9.376 -5.052 -22.514 1.00 89.44 371 GLU A O 1
ATOM 2961 N N . MET A 1 372 ? 9.979 -4.642 -20.397 1.00 87.44 372 MET A N 1
ATOM 2962 C CA . MET A 1 372 ? 8.614 -4.493 -19.901 1.00 87.44 372 MET A CA 1
ATOM 2963 C C . MET A 1 372 ? 7.952 -3.235 -20.473 1.00 87.44 372 MET A C 1
ATOM 2965 O O . MET A 1 372 ? 8.470 -2.125 -20.395 1.00 87.44 372 MET A O 1
ATOM 2969 N N . VAL A 1 373 ? 6.740 -3.399 -21.000 1.00 79.56 373 VAL A N 1
ATOM 2970 C CA . VAL A 1 373 ? 5.896 -2.286 -21.445 1.00 79.56 373 VAL A CA 1
ATOM 2971 C C . VAL A 1 373 ? 4.593 -2.332 -20.664 1.00 79.56 373 VAL A C 1
ATOM 2973 O O . VAL A 1 373 ? 3.872 -3.332 -20.709 1.00 79.56 373 VAL A O 1
ATOM 2976 N N . LEU A 1 374 ? 4.281 -1.243 -19.960 1.00 71.69 374 LEU A N 1
ATOM 2977 C CA . LEU A 1 374 ? 3.000 -1.052 -19.280 1.00 71.69 374 LEU A CA 1
ATOM 2978 C C . LEU A 1 374 ? 1.888 -0.914 -20.326 1.00 71.69 374 LEU A C 1
ATOM 2980 O O . LEU A 1 374 ? 1.534 0.181 -20.746 1.00 71.69 374 LEU A O 1
ATOM 2984 N N . SER A 1 375 ? 1.356 -2.046 -20.772 1.00 60.16 375 SER A N 1
ATOM 2985 C CA . SER A 1 375 ? 0.318 -2.132 -21.800 1.00 60.16 375 SER A CA 1
ATOM 2986 C C . SER A 1 375 ? -0.854 -2.946 -21.256 1.00 60.16 375 SER A C 1
ATOM 2988 O O . SER A 1 375 ? -0.951 -4.144 -21.502 1.00 60.16 375 SER A O 1
ATOM 2990 N N . ARG A 1 376 ? -1.694 -2.317 -20.415 1.00 50.28 376 ARG A N 1
ATOM 2991 C CA . ARG A 1 376 ? -3.032 -2.774 -19.953 1.00 50.28 376 ARG A CA 1
ATOM 2992 C C . ARG A 1 376 ? -3.560 -1.834 -18.850 1.00 50.28 376 ARG A C 1
ATOM 2994 O O . ARG A 1 376 ? -2.781 -1.126 -18.223 1.00 50.28 376 ARG A O 1
ATOM 3001 N N . GLY A 1 377 ? -4.874 -1.852 -18.596 1.00 40.66 377 GLY A N 1
ATOM 3002 C CA . GLY A 1 377 ? -5.385 -1.739 -17.220 1.00 40.66 377 GLY A CA 1
ATOM 3003 C C . GLY A 1 377 ? -6.377 -0.630 -16.862 1.00 40.66 377 GLY A C 1
ATOM 3004 O O . GLY A 1 377 ? -7.253 -0.884 -16.043 1.00 40.66 377 GLY A O 1
ATOM 3005 N N . LEU A 1 378 ? -6.315 0.566 -17.455 1.00 40.94 378 LEU A N 1
ATOM 3006 C CA . LEU A 1 378 ? -7.044 1.719 -16.885 1.00 40.94 378 LEU A CA 1
ATOM 3007 C C . LEU A 1 378 ? -8.573 1.733 -17.109 1.00 40.94 378 LEU A C 1
ATOM 3009 O O . LEU A 1 378 ? -9.257 2.568 -16.530 1.00 40.94 378 LEU A O 1
ATOM 3013 N N . GLU A 1 379 ? -9.128 0.797 -17.885 1.00 33.50 379 GLU A N 1
ATOM 3014 C CA . GLU A 1 379 ? -10.588 0.669 -18.101 1.00 33.50 379 GLU A CA 1
ATOM 3015 C C . GLU A 1 379 ? -11.186 -0.615 -17.511 1.00 33.50 379 GLU A C 1
ATOM 3017 O O . GLU A 1 379 ? -12.395 -0.721 -17.350 1.00 33.50 379 GLU A O 1
ATOM 3022 N N . SER A 1 380 ? -10.364 -1.610 -17.173 1.00 30.31 380 SER A N 1
ATOM 3023 C CA . SER A 1 380 ? -10.852 -2.879 -16.615 1.00 30.31 380 SER A CA 1
ATOM 3024 C C . SER A 1 380 ? -11.157 -2.789 -15.115 1.00 30.31 380 SER A C 1
ATOM 3026 O O . SER A 1 380 ? -11.919 -3.605 -14.603 1.00 30.31 380 SER A O 1
ATOM 3028 N N . HIS A 1 381 ? -10.627 -1.788 -14.406 1.00 34.97 381 HIS A N 1
ATOM 3029 C CA . HIS A 1 381 ? -10.858 -1.618 -12.967 1.00 34.97 381 HIS A CA 1
ATOM 3030 C C . HIS A 1 381 ? -12.144 -0.870 -12.601 1.00 34.97 381 HIS A C 1
ATOM 3032 O O . HIS A 1 381 ? -12.521 -0.892 -11.437 1.00 34.97 381 HIS A O 1
ATOM 3038 N N . SER A 1 382 ? -12.880 -0.307 -13.567 1.00 30.09 382 SER A N 1
ATOM 3039 C CA . SER A 1 382 ? -14.258 0.134 -13.310 1.00 30.09 382 SER A CA 1
ATOM 3040 C C . SER A 1 382 ? -15.252 -1.033 -13.232 1.00 30.09 382 SER A C 1
ATOM 3042 O O . SER A 1 382 ? -16.313 -0.860 -12.648 1.00 30.09 382 SER A O 1
ATOM 3044 N N . ASN A 1 383 ? -14.907 -2.218 -13.762 1.00 26.48 383 ASN A N 1
ATOM 3045 C CA . ASN A 1 383 ? -15.808 -3.382 -13.817 1.00 26.48 383 ASN A CA 1
ATOM 3046 C C . ASN A 1 383 ? -15.277 -4.657 -13.130 1.00 26.48 383 ASN A C 1
ATOM 3048 O O . ASN A 1 383 ? -16.028 -5.617 -12.984 1.00 26.48 383 ASN A O 1
ATOM 3052 N N . ALA A 1 384 ? -14.011 -4.705 -12.703 1.00 26.06 384 ALA A N 1
ATOM 3053 C CA . ALA A 1 384 ? -13.412 -5.888 -12.076 1.00 26.06 384 ALA A CA 1
ATOM 3054 C C . ALA A 1 384 ? -13.101 -5.657 -10.588 1.00 26.06 384 ALA A C 1
ATOM 3056 O O . ALA A 1 384 ? -11.955 -5.739 -10.157 1.00 26.06 384 ALA A O 1
ATOM 3057 N N . SER A 1 385 ? -14.135 -5.374 -9.797 1.00 27.59 385 SER A N 1
ATOM 3058 C CA . SER A 1 385 ? -14.117 -5.426 -8.326 1.00 27.59 385 SER A CA 1
ATOM 3059 C C . SER A 1 385 ? -14.561 -6.794 -7.780 1.00 27.59 385 SER A C 1
ATOM 3061 O O . SER A 1 385 ? -14.915 -6.929 -6.611 1.00 27.59 385 SER A O 1
ATOM 3063 N N . ALA A 1 386 ? -14.514 -7.843 -8.605 1.00 27.64 386 ALA A N 1
ATOM 3064 C CA . ALA A 1 386 ? -14.678 -9.216 -8.146 1.00 27.64 386 ALA A CA 1
ATOM 3065 C C . ALA A 1 386 ? -13.306 -9.778 -7.749 1.00 27.64 386 ALA A C 1
ATOM 3067 O O . ALA A 1 386 ? -12.448 -10.027 -8.596 1.00 27.64 386 ALA A O 1
ATOM 3068 N N . ALA A 1 387 ? -13.106 -9.941 -6.441 1.00 28.38 387 ALA A N 1
ATOM 3069 C CA . ALA A 1 387 ? -11.921 -10.539 -5.840 1.00 28.38 387 ALA A CA 1
ATOM 3070 C C . ALA A 1 387 ? -11.516 -11.866 -6.523 1.00 28.38 387 ALA A C 1
ATOM 3072 O O . ALA A 1 387 ? -12.391 -12.642 -6.924 1.00 28.38 387 ALA A O 1
ATOM 3073 N N . PRO A 1 388 ? -10.211 -12.190 -6.605 1.00 27.05 388 PRO A N 1
ATOM 3074 C CA . PRO A 1 388 ? -9.790 -13.526 -6.991 1.00 27.05 388 PRO A CA 1
ATOM 3075 C C . PRO A 1 388 ? -10.255 -14.506 -5.910 1.00 27.05 388 PRO A C 1
ATOM 3077 O O . PRO A 1 388 ? -9.802 -14.454 -4.766 1.00 27.05 388 PRO A O 1
ATOM 3080 N N . ARG A 1 389 ? -11.185 -15.396 -6.272 1.00 26.05 389 ARG A N 1
ATOM 3081 C CA . ARG A 1 389 ? -11.523 -16.566 -5.457 1.00 26.05 389 ARG A CA 1
ATOM 3082 C C . ARG A 1 389 ? -10.242 -17.376 -5.259 1.00 26.05 389 ARG A C 1
ATOM 3084 O O . ARG A 1 389 ? -9.525 -17.642 -6.225 1.00 26.05 389 ARG A O 1
ATOM 3091 N N . LEU A 1 390 ? -9.945 -17.728 -4.010 1.00 24.81 390 LEU A N 1
ATOM 3092 C CA . LEU A 1 390 ? -8.889 -18.687 -3.701 1.00 24.81 390 LEU A CA 1
ATOM 3093 C C . LEU A 1 390 ? -9.145 -19.975 -4.509 1.00 24.81 390 LEU A C 1
ATOM 3095 O O . LEU A 1 390 ? -10.302 -20.393 -4.603 1.00 24.81 390 LEU A O 1
ATOM 3099 N N . PRO A 1 391 ? -8.116 -20.590 -5.116 1.00 25.11 391 PRO A N 1
ATOM 3100 C CA . PRO A 1 391 ? -8.262 -21.928 -5.672 1.00 25.11 391 PRO A CA 1
ATOM 3101 C C . PRO A 1 391 ? -8.590 -22.896 -4.527 1.00 25.11 391 PRO A C 1
ATOM 3103 O O . PRO A 1 391 ? -8.017 -22.770 -3.441 1.00 25.11 391 PRO A O 1
ATOM 3106 N N . GLY A 1 392 ? -9.561 -23.778 -4.774 1.00 31.06 392 GLY A N 1
ATOM 3107 C CA . GLY A 1 392 ? -10.033 -24.788 -3.823 1.00 31.06 392 GLY A CA 1
ATOM 3108 C C . GLY A 1 392 ? -9.048 -25.912 -3.543 1.00 31.06 392 GLY A C 1
ATOM 3109 O O . GLY A 1 392 ? -7.926 -25.898 -4.104 1.00 31.06 392 GLY A O 1
#

Foldseek 3Di:
DPDDDDPVRLLVLLVVLLQLQLQVLLVVLVVLDDPPFDPCSVDRAAEEADDDQWQWAADQVRSYIYGHNVCSVPDASQLNNLRSQLNSLVNRLCRDPVSVPDDQLDPSSVVSCLSSQHDSCSRVGPCVLQAQDDDPDPDPPVVVVVLVVQLVVLLVQLQDPDPVSVQVSLLVSLLSVLVVVLVCLVVVPDADKHKDFLDHFDQDDQPLVVLLQVLLVQRQAKHWAWDWGRRSSVSDIHTTTMIMGGSVSVVVSSVVSVVLVVLLVVVCVVCCVVPVDDPVLSSLLSNLLSQLQSVLSVVSQVVSLVVQVVVVVVVPVPDDDDDDRPSRSRDDDRVVSVVSCCSHPNDGDDDDDDDDDHDPSSNSSSVSNNSDGPRDDPPCSSPPPDDPDDDD

Nearest PDB structures (foldseek):
  4jix-assembly1_B  TM=7.192E-01  e=4.890E-02  Methanocaldococcus jannaschii DSM 2661
  4qhj-assembly1_B  TM=6.743E-01  e=9.534E-02  Methanocaldococcus jannaschii DSM 2661
  4jix-assembly1_A  TM=5.463E-01  e=5.918E-02  Methanocaldococcus jannaschii DSM 2661
  4qhi-assembly2_C  TM=4.930E-01  e=1.269E-01  Methanocaldococcus jannaschii DSM 2661

Radius of gyration: 23.43 Å; Cα contacts (8 Å, |Δi|>4): 477; chains: 1; bounding box: 52×76×63 Å

Solvent-accessible surface area (backbone atoms only — not comparable to full-atom values): 22250 Å² total; per-residue (Å²): 128,88,73,82,78,50,72,66,58,51,52,51,50,43,52,55,21,41,52,53,35,52,53,52,49,49,60,55,42,58,79,57,56,69,86,89,54,51,73,68,71,76,53,79,57,50,76,43,75,36,93,60,92,50,54,44,46,55,38,71,91,79,39,30,39,38,33,17,40,68,57,55,72,75,46,57,69,66,61,47,48,29,28,48,42,34,28,49,19,51,45,50,20,62,56,26,86,76,25,60,80,46,61,91,81,29,74,55,30,45,53,41,11,55,49,70,67,18,48,88,65,53,58,57,51,92,65,62,83,48,53,89,88,66,80,88,67,89,70,86,53,65,67,59,52,54,47,52,54,54,36,52,53,24,52,56,44,14,64,45,93,47,66,68,57,12,48,53,24,33,52,52,30,52,50,52,52,51,53,50,53,46,50,42,58,74,70,62,56,92,77,70,71,48,73,46,68,69,58,80,44,30,77,73,77,61,72,32,59,59,50,45,44,47,43,36,34,57,74,39,72,30,45,61,44,81,40,78,34,57,18,44,98,70,62,42,78,22,31,30,48,31,36,33,24,35,65,70,34,45,52,52,39,47,52,49,49,52,51,51,55,51,48,43,57,61,50,43,61,56,48,30,68,76,68,70,54,53,85,80,37,50,62,40,19,41,32,14,23,44,49,17,32,43,54,44,51,49,55,55,45,49,55,50,22,52,50,53,42,52,54,52,52,58,54,58,75,74,58,85,86,89,72,87,75,87,49,48,61,79,69,72,80,52,69,68,59,52,49,50,47,41,68,57,67,47,86,84,78,88,83,85,79,81,88,74,91,81,51,74,45,17,56,57,19,21,53,56,14,55,69,64,69,88,59,78,64,93,73,56,59,78,75,58,65,72,74,85,75,76,84,130

Mean predicted aligned error: 9.46 Å

Sequence (392 aa):
MPGRPSWQEIEESLSRSLLRGLCWEYEQALRKAPAGLDPQIALRPNILLAEMRKLGTADAETWTIRINAEFAAAQRFDAVRDVFLHEVAHLWASVHPEGRTQADHGPVFRSLCNRLGADPAAARSRESFAAPRGSPRDGRDERLDRLRVKVRKLLSLARSPFPEEARAAAAKASELIARHHLSEIEEGRPREFTSRYLCAPARRHPRHVFLIANILQRFFFVEAVWVPAWVVAKGCVGNVPEISGRPHDIELALYVFDFIENTIRRQWDMARGAHGFTGRDYRQFALGVASGFYSQLEEERSRLSERIRAERAAEAGAGRFGGRPCTDLVNVFDPALGAYLRQRYGRLRAIGRPGLALRSSYYAGRKVGREMVLSRGLESHSNASAAPRLPG